Protein AF-A0A7S1VB10-F1 (afdb_monomer_lite)

Radius of gyration: 28.22 Å; chains: 1; bounding box: 67×49×95 Å

Structure (mmCIF, N/CA/C/O backbone):
data_AF-A0A7S1VB10-F1
#
_entry.id   AF-A0A7S1VB10-F1
#
loop_
_atom_site.group_PDB
_atom_site.id
_atom_site.type_symbol
_atom_site.label_atom_id
_atom_site.label_alt_id
_atom_site.label_comp_id
_atom_site.label_asym_id
_atom_site.label_entity_id
_atom_site.label_seq_id
_atom_site.pdbx_PDB_ins_code
_atom_site.Cartn_x
_atom_site.Cartn_y
_atom_site.Cartn_z
_atom_site.occupancy
_atom_site.B_iso_or_equiv
_atom_site.auth_seq_id
_atom_site.auth_comp_id
_atom_site.auth_asym_id
_atom_site.auth_atom_id
_atom_site.pdbx_PDB_model_num
ATOM 1 N N . PRO A 1 1 ? -10.222 30.153 26.149 1.00 30.52 1 PRO A N 1
ATOM 2 C CA . PRO A 1 1 ? -9.419 31.171 25.434 1.00 30.52 1 PRO A CA 1
ATOM 3 C C . PRO A 1 1 ? -8.009 30.635 25.158 1.00 30.52 1 PRO A C 1
ATOM 5 O O . PRO A 1 1 ? -7.356 30.132 26.064 1.00 30.52 1 PRO A O 1
ATOM 8 N N . LEU A 1 2 ? -7.630 30.662 23.882 1.00 35.22 2 LEU A N 1
ATOM 9 C CA . LEU A 1 2 ? -6.355 30.233 23.302 1.00 35.22 2 LEU A CA 1
ATOM 10 C C . LEU A 1 2 ? -5.135 30.555 24.180 1.00 35.22 2 LEU A C 1
ATOM 12 O O . LEU A 1 2 ? -4.975 31.709 24.558 1.00 35.22 2 LEU A O 1
ATOM 16 N N . PHE A 1 3 ? -4.246 29.581 24.399 1.00 27.25 3 PHE A N 1
ATOM 17 C CA . PHE A 1 3 ? -2.811 29.860 24.528 1.00 27.25 3 PHE A CA 1
ATOM 18 C C . PHE A 1 3 ? -1.963 28.722 23.922 1.00 27.25 3 PHE A C 1
ATOM 20 O O . PHE A 1 3 ? -1.855 27.649 24.516 1.00 27.25 3 PHE A O 1
ATOM 27 N N . PRO A 1 4 ? -1.399 28.949 22.720 1.00 40.50 4 PRO A N 1
ATOM 28 C CA . PRO A 1 4 ? -0.188 28.308 22.214 1.00 40.50 4 PRO A CA 1
ATOM 29 C C . PRO A 1 4 ? 1.053 29.041 22.776 1.00 40.50 4 PRO A C 1
ATOM 31 O O . PRO A 1 4 ? 0.900 30.082 23.401 1.00 40.50 4 PRO A O 1
ATOM 34 N N . PHE A 1 5 ? 2.263 28.542 22.496 1.00 29.81 5 PHE A N 1
ATOM 35 C CA . PHE A 1 5 ? 3.590 28.998 22.971 1.00 29.81 5 PHE A CA 1
ATOM 36 C C . PHE A 1 5 ? 4.101 28.351 24.261 1.00 29.81 5 PHE A C 1
ATOM 38 O O . PHE A 1 5 ? 4.046 28.944 25.326 1.00 29.81 5 PHE A O 1
ATOM 45 N N . PHE A 1 6 ? 4.734 27.187 24.125 1.00 31.66 6 PHE A N 1
ATOM 46 C CA . PHE A 1 6 ? 6.047 26.931 24.727 1.00 31.66 6 PHE A CA 1
ATOM 47 C C . PHE A 1 6 ? 6.687 25.768 23.968 1.00 31.66 6 PHE A C 1
ATOM 49 O O . PHE A 1 6 ? 6.366 24.623 24.246 1.00 31.66 6 PHE A O 1
ATOM 56 N N . LEU A 1 7 ? 7.516 26.083 22.966 1.00 34.72 7 LEU A N 1
ATOM 57 C CA . LEU A 1 7 ? 8.646 25.277 22.463 1.00 34.72 7 LEU A CA 1
ATOM 58 C C . LEU A 1 7 ? 9.289 26.007 21.267 1.00 34.72 7 LEU A C 1
ATOM 60 O O . LEU A 1 7 ? 9.282 25.557 20.130 1.00 34.72 7 LEU A O 1
ATOM 64 N N . LEU A 1 8 ? 9.835 27.190 21.542 1.00 33.78 8 LEU A N 1
ATOM 65 C CA . LEU A 1 8 ? 10.832 27.845 20.697 1.00 33.78 8 LEU A CA 1
ATOM 66 C C . LEU A 1 8 ? 11.917 28.370 21.638 1.00 33.78 8 LEU A C 1
ATOM 68 O O . LEU A 1 8 ? 11.844 29.493 22.125 1.00 33.78 8 LEU A O 1
ATOM 72 N N . LEU A 1 9 ? 12.908 27.529 21.932 1.00 31.58 9 LEU A N 1
ATOM 73 C CA . LEU A 1 9 ? 14.207 27.995 22.410 1.00 31.58 9 LEU A CA 1
ATOM 74 C C . LEU A 1 9 ? 15.255 27.592 21.366 1.00 31.58 9 LEU A C 1
ATOM 76 O O . LEU A 1 9 ? 15.519 26.401 21.208 1.00 31.58 9 LEU A O 1
ATOM 80 N N . PRO A 1 10 ? 15.843 28.555 20.638 1.00 32.59 10 PRO A N 1
ATOM 81 C CA . PRO A 1 10 ? 16.863 28.294 19.639 1.00 32.59 10 PRO A CA 1
ATOM 82 C C . PRO A 1 10 ? 18.257 28.403 20.275 1.00 32.59 10 PRO A C 1
ATOM 84 O O . PRO A 1 10 ? 19.016 29.281 19.903 1.00 32.59 10 PRO A O 1
ATOM 87 N N . HIS A 1 11 ? 18.607 27.560 21.252 1.00 32.84 11 HIS A N 1
ATOM 88 C CA . HIS A 1 11 ? 19.993 27.421 21.735 1.00 32.84 11 HIS A CA 1
ATOM 89 C C . HIS A 1 11 ? 20.227 26.026 22.341 1.00 32.84 11 HIS A C 1
ATOM 91 O O . HIS A 1 11 ? 19.294 25.444 22.897 1.00 32.84 11 HIS A O 1
ATOM 97 N N . PRO A 1 12 ? 21.450 25.464 22.240 1.00 36.91 12 PRO A N 1
ATOM 98 C CA . PRO A 1 12 ? 21.754 24.140 22.769 1.00 36.91 12 PRO A CA 1
ATOM 99 C C . PRO A 1 12 ? 21.511 24.100 24.284 1.00 36.91 12 PRO A C 1
ATOM 101 O O . PRO A 1 12 ? 21.973 24.957 25.035 1.00 36.91 12 PRO A O 1
ATOM 104 N N . VAL A 1 13 ? 20.796 23.067 24.732 1.00 47.62 13 VAL A N 1
ATOM 105 C CA . VAL A 1 13 ? 20.363 22.795 26.121 1.00 47.62 13 VAL A CA 1
ATOM 106 C C . VAL A 1 13 ? 21.547 22.580 27.097 1.00 47.62 13 VAL A C 1
ATOM 108 O O . VAL A 1 13 ? 21.356 22.320 28.281 1.00 47.62 13 VAL A O 1
ATOM 111 N N . SER A 1 14 ? 22.792 22.744 26.642 1.00 45.00 14 SER A N 1
ATOM 112 C CA . SER A 1 14 ? 24.027 22.479 27.387 1.00 45.00 14 SER A CA 1
ATOM 113 C C . SER A 1 14 ? 24.370 23.494 28.489 1.00 45.00 14 SER A C 1
ATOM 115 O O . SER A 1 14 ? 25.316 23.253 29.232 1.00 45.00 14 SER A O 1
ATOM 117 N N . HIS A 1 15 ? 23.625 24.600 28.634 1.00 45.44 15 HIS A N 1
ATOM 118 C CA . HIS A 1 15 ? 23.913 25.654 29.627 1.00 45.44 15 HIS A CA 1
ATOM 119 C C . HIS A 1 15 ? 22.786 25.942 30.636 1.00 45.44 15 HIS A C 1
ATOM 121 O O . HIS A 1 15 ? 22.884 26.901 31.401 1.00 45.44 15 HIS A O 1
ATOM 127 N N . LEU A 1 16 ? 21.723 25.132 30.690 1.00 45.06 16 LEU A N 1
ATOM 128 C CA . LEU A 1 16 ? 20.690 25.313 31.717 1.00 45.06 16 LEU A CA 1
ATOM 129 C C . LEU A 1 16 ? 21.181 24.786 33.081 1.00 45.06 16 LEU A C 1
ATOM 131 O O . LEU A 1 16 ? 21.637 23.643 33.159 1.00 45.06 16 LEU A O 1
ATOM 135 N N . PRO A 1 17 ? 21.069 25.563 34.178 1.00 54.81 17 PRO A N 1
ATOM 136 C CA . PRO A 1 17 ? 21.406 25.074 35.512 1.00 54.81 17 PRO A CA 1
ATOM 137 C C . PRO A 1 17 ? 20.553 23.843 35.861 1.00 54.81 17 PRO A C 1
ATOM 139 O O . PRO A 1 17 ? 19.370 23.785 35.524 1.00 54.81 17 PRO A O 1
ATOM 142 N N . SER A 1 18 ? 21.141 22.864 36.561 1.00 57.91 18 SER A N 1
ATOM 143 C CA . SER A 1 18 ? 20.528 21.556 36.888 1.00 57.91 18 SER A CA 1
ATOM 144 C C . SER A 1 18 ? 19.091 21.659 37.436 1.00 57.91 18 SER A C 1
ATOM 146 O O . SER A 1 18 ? 18.222 20.852 37.101 1.00 57.91 18 SER A O 1
ATOM 148 N N . PHE A 1 19 ? 18.796 22.715 38.200 1.00 48.56 19 PHE A N 1
ATOM 149 C CA . PHE A 1 19 ? 17.460 22.996 38.725 1.00 48.56 19 PHE A CA 1
ATOM 150 C C . PHE A 1 19 ? 16.418 23.331 37.637 1.00 48.56 19 PHE A C 1
ATOM 152 O O . PHE A 1 19 ? 15.289 22.848 37.701 1.00 48.56 19 PHE A O 1
ATOM 159 N N . ALA A 1 20 ? 16.789 24.093 36.603 1.00 42.84 20 ALA A N 1
ATOM 160 C CA . ALA A 1 20 ? 15.902 24.433 35.488 1.00 42.84 20 ALA A CA 1
ATOM 161 C C . ALA A 1 20 ? 15.610 23.208 34.606 1.00 42.84 20 ALA A C 1
ATOM 163 O O . A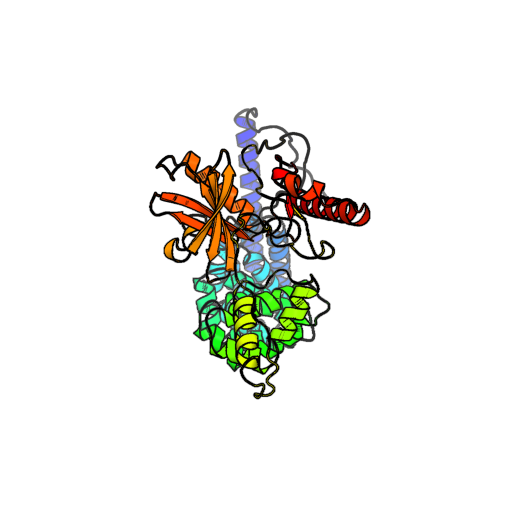LA A 1 20 ? 14.462 22.975 34.238 1.00 42.84 20 ALA A O 1
ATOM 164 N N . LEU A 1 21 ? 16.619 22.364 34.356 1.00 45.44 21 LEU A N 1
ATOM 165 C CA . LEU A 1 21 ? 16.446 21.073 33.676 1.00 45.44 21 LEU A CA 1
ATOM 166 C C . LEU A 1 21 ? 15.522 20.131 34.458 1.00 45.44 21 LEU A C 1
ATOM 168 O O . LEU A 1 21 ? 14.669 19.471 33.867 1.00 45.44 21 LEU A O 1
ATOM 172 N N . LYS A 1 22 ? 15.658 20.088 35.789 1.00 48.41 22 LYS A N 1
ATOM 173 C CA . LYS A 1 22 ? 14.788 19.293 36.666 1.00 48.41 22 LYS A CA 1
ATOM 174 C C . LYS A 1 22 ? 13.344 19.807 36.659 1.00 48.41 22 LYS A C 1
ATOM 176 O O . LYS A 1 22 ? 12.426 18.998 36.578 1.00 48.41 22 LYS A O 1
ATOM 181 N N . SER A 1 23 ? 13.150 21.126 36.672 1.00 43.19 23 SER A N 1
ATOM 182 C CA . SER A 1 23 ? 11.830 21.767 36.586 1.00 43.19 23 SER A CA 1
ATOM 183 C C . SER A 1 23 ? 11.146 21.519 35.233 1.00 43.19 23 SER A C 1
ATOM 185 O O . SER A 1 23 ? 9.987 21.114 35.192 1.00 43.19 23 SER A O 1
ATOM 187 N N . ILE A 1 24 ? 11.880 21.642 34.119 1.00 48.25 24 ILE A N 1
ATOM 188 C CA . ILE A 1 24 ? 11.366 21.341 32.771 1.00 48.25 24 ILE A CA 1
ATOM 189 C C . ILE A 1 24 ? 10.977 19.861 32.650 1.00 48.25 24 ILE A C 1
ATOM 191 O O . ILE A 1 24 ? 9.886 19.556 32.173 1.00 48.25 24 ILE A O 1
ATOM 195 N N . LYS A 1 25 ? 11.816 18.940 33.145 1.00 51.44 25 LYS A N 1
ATOM 196 C CA . LYS A 1 25 ? 11.503 17.501 33.163 1.00 51.44 25 LYS A CA 1
ATOM 197 C C . LYS A 1 25 ? 10.297 17.170 34.048 1.00 51.44 25 LYS A C 1
ATOM 199 O O . LYS A 1 25 ? 9.471 16.359 33.645 1.00 51.44 25 LYS A O 1
ATOM 204 N N . MET A 1 26 ? 10.160 17.803 35.218 1.00 55.81 26 MET A N 1
ATOM 205 C CA . MET A 1 26 ? 8.976 17.636 36.074 1.00 55.81 26 MET A CA 1
ATOM 206 C C . MET A 1 26 ? 7.700 18.146 35.397 1.00 55.81 26 MET A C 1
ATOM 208 O O . MET A 1 26 ? 6.675 17.472 35.460 1.00 55.81 26 MET A O 1
ATOM 212 N N . ASN A 1 27 ? 7.759 19.294 34.721 1.00 64.56 27 ASN A N 1
ATOM 213 C CA . ASN A 1 27 ? 6.607 19.852 34.013 1.00 64.56 27 ASN A CA 1
ATOM 214 C C . ASN A 1 27 ? 6.204 18.996 32.805 1.00 64.56 27 ASN A C 1
ATOM 216 O O . ASN A 1 27 ? 5.013 18.781 32.590 1.00 64.56 27 ASN A O 1
ATOM 220 N N . ALA A 1 28 ? 7.178 18.459 32.065 1.00 62.53 28 ALA A N 1
ATOM 221 C CA . ALA A 1 28 ? 6.928 17.507 30.986 1.00 62.53 28 ALA A CA 1
ATOM 222 C C . ALA A 1 28 ? 6.269 16.222 31.517 1.00 62.53 28 ALA A C 1
ATOM 224 O O . ALA A 1 28 ? 5.217 15.829 31.024 1.00 62.53 28 ALA A O 1
ATOM 225 N N . ALA A 1 29 ? 6.803 15.633 32.594 1.00 71.19 29 ALA A N 1
ATOM 226 C CA . ALA A 1 29 ? 6.225 14.440 33.216 1.00 71.19 29 ALA A CA 1
ATOM 227 C C . ALA A 1 29 ? 4.794 14.677 33.739 1.00 71.19 29 ALA A C 1
ATOM 229 O O . ALA A 1 29 ? 3.913 13.838 33.554 1.00 71.19 29 ALA A O 1
ATOM 230 N N . ALA A 1 30 ? 4.530 15.838 34.347 1.00 74.69 30 ALA A N 1
ATOM 231 C CA . ALA A 1 30 ? 3.192 16.209 34.803 1.00 74.69 30 ALA A CA 1
ATOM 232 C C . ALA A 1 30 ? 2.202 16.393 33.638 1.00 74.69 30 ALA A C 1
ATOM 234 O O . ALA A 1 30 ? 1.028 16.031 33.763 1.00 74.69 30 ALA A O 1
ATOM 235 N N . ALA A 1 31 ? 2.664 16.932 32.505 1.00 73.06 31 ALA A N 1
ATOM 236 C CA . ALA A 1 31 ? 1.866 17.053 31.290 1.00 73.06 31 ALA A CA 1
ATOM 237 C C . ALA A 1 31 ? 1.541 15.675 30.690 1.00 73.06 31 ALA A C 1
ATOM 239 O O . ALA A 1 31 ? 0.377 15.414 30.379 1.00 73.06 31 ALA A O 1
ATOM 240 N N . THR A 1 32 ? 2.520 14.769 30.624 1.00 79.00 32 THR A N 1
ATOM 241 C CA . THR A 1 32 ? 2.316 13.379 30.187 1.00 79.00 32 THR A CA 1
ATOM 242 C C . THR A 1 32 ? 1.316 12.650 31.084 1.00 79.00 32 THR A C 1
ATOM 244 O O . THR A 1 32 ? 0.392 12.017 30.583 1.00 79.00 32 THR A O 1
ATOM 247 N N . GLU A 1 33 ? 1.410 12.792 32.408 1.00 84.25 33 GLU A N 1
ATOM 248 C CA . GLU A 1 33 ? 0.475 12.144 33.339 1.00 84.25 33 GLU A CA 1
ATOM 249 C C . GLU A 1 33 ? -0.950 12.710 33.237 1.00 84.25 33 GLU A C 1
ATOM 251 O O . GLU A 1 33 ? -1.949 12.007 33.417 1.00 84.25 33 GLU A O 1
ATOM 256 N N . ARG A 1 34 ? -1.081 14.007 32.938 1.00 81.88 34 ARG A N 1
ATOM 257 C CA . ARG A 1 34 ? -2.384 14.609 32.633 1.00 81.88 34 ARG A CA 1
ATOM 258 C C . ARG A 1 34 ? -2.963 14.030 31.343 1.00 81.88 34 ARG A C 1
ATOM 260 O O . ARG A 1 34 ? -4.144 13.692 31.328 1.00 81.88 34 ARG A O 1
ATOM 267 N N . MET A 1 35 ? -2.135 13.877 30.312 1.00 81.31 35 MET A N 1
ATOM 268 C CA . MET A 1 35 ? -2.540 13.267 29.049 1.00 81.31 35 MET A CA 1
ATOM 269 C C . MET A 1 35 ? -2.964 11.807 29.243 1.00 81.31 35 MET A C 1
ATOM 271 O O . MET A 1 35 ? -4.045 11.440 28.798 1.00 81.31 35 MET A O 1
ATOM 275 N N . ARG A 1 36 ? -2.204 10.992 29.988 1.00 87.12 36 ARG A N 1
ATOM 276 C CA . ARG A 1 36 ? -2.586 9.603 30.314 1.00 87.12 36 ARG A CA 1
ATOM 277 C C . ARG A 1 36 ? -3.956 9.521 30.987 1.00 87.12 36 ARG A C 1
ATOM 279 O O . ARG A 1 36 ? -4.785 8.699 30.609 1.00 87.12 36 ARG A O 1
ATOM 286 N N . ARG A 1 37 ? -4.243 10.399 31.956 1.00 88.06 37 ARG A N 1
ATOM 287 C CA . ARG A 1 37 ? -5.568 10.459 32.606 1.00 88.06 37 ARG A CA 1
ATOM 288 C C . ARG A 1 37 ? -6.691 10.793 31.627 1.00 88.06 37 ARG A C 1
ATOM 290 O O . ARG A 1 37 ? -7.776 10.222 31.727 1.00 88.06 37 ARG A O 1
ATOM 297 N N . GLU A 1 38 ? -6.437 11.698 30.690 1.00 87.19 38 GLU A N 1
ATOM 298 C CA . GLU A 1 38 ? -7.392 12.030 29.636 1.00 87.19 38 GLU A CA 1
ATOM 299 C C . GLU A 1 38 ? -7.609 10.845 28.689 1.00 87.19 38 GLU A C 1
ATOM 301 O O . GLU A 1 38 ? -8.754 10.456 28.467 1.00 87.19 38 GLU A O 1
ATOM 306 N N . LEU A 1 39 ? -6.537 10.191 28.232 1.00 88.56 39 LEU A N 1
ATOM 307 C CA . LEU A 1 39 ? -6.611 8.989 27.399 1.00 88.56 39 LEU A CA 1
ATOM 308 C C . LEU A 1 39 ? -7.415 7.875 28.082 1.00 88.56 39 LEU A C 1
ATOM 310 O O . LEU A 1 39 ? -8.328 7.334 27.464 1.00 88.56 39 LEU A O 1
ATOM 314 N N . LYS A 1 40 ? -7.188 7.605 29.375 1.00 92.50 40 LYS A N 1
ATOM 315 C CA . LYS A 1 40 ? -7.991 6.644 30.156 1.00 92.50 40 LYS A CA 1
ATOM 316 C C . LYS A 1 40 ? -9.482 6.985 30.144 1.00 92.50 40 LYS A C 1
ATOM 318 O O . LYS A 1 40 ? -10.317 6.101 29.958 1.00 92.50 40 LYS A O 1
ATOM 323 N N . SER A 1 41 ? -9.827 8.263 30.306 1.00 93.19 41 SER A N 1
ATOM 324 C CA . SER A 1 41 ? -11.219 8.727 30.222 1.00 93.19 41 SER A CA 1
ATOM 325 C C . SER A 1 41 ? -11.814 8.490 28.828 1.00 93.19 41 SER A C 1
ATOM 327 O O . SER A 1 41 ? -12.940 8.003 28.706 1.00 93.19 41 SER A O 1
ATOM 329 N N . LEU A 1 42 ? -11.053 8.756 27.764 1.00 92.25 42 LEU A N 1
ATOM 330 C CA . LEU A 1 42 ? -11.488 8.505 26.387 1.00 92.25 42 LEU A CA 1
ATOM 331 C C . LEU A 1 42 ? -11.649 7.005 26.097 1.00 92.25 42 LEU A C 1
ATOM 333 O O . LEU A 1 42 ? -12.619 6.619 25.446 1.00 92.25 42 LEU A O 1
ATOM 337 N N . VAL A 1 43 ? -10.772 6.153 26.638 1.00 94.56 43 VAL A N 1
ATOM 338 C CA . VAL A 1 43 ? -10.887 4.687 26.543 1.00 94.56 43 VAL A CA 1
ATOM 339 C C . VAL A 1 43 ? -12.178 4.193 27.210 1.00 94.56 43 VAL A C 1
ATOM 341 O O . VAL A 1 43 ? -12.881 3.344 26.662 1.00 94.56 43 VAL A O 1
ATOM 344 N N . VAL A 1 44 ? -12.559 4.764 28.357 1.00 95.75 44 VAL A N 1
ATOM 345 C CA . VAL A 1 44 ? -13.854 4.465 28.996 1.00 95.75 44 VAL A CA 1
ATOM 346 C C . VAL A 1 44 ? -15.027 4.898 28.110 1.00 95.75 44 VAL A C 1
ATOM 348 O O . VAL A 1 44 ? -16.012 4.166 27.990 1.00 95.75 44 VAL A O 1
ATOM 351 N N . GLN A 1 45 ? -14.930 6.052 27.443 1.00 93.00 45 GLN A N 1
ATOM 352 C CA . GLN A 1 45 ? -15.983 6.533 26.544 1.00 93.00 45 GLN A CA 1
ATOM 353 C C . GLN A 1 45 ? -16.188 5.615 25.332 1.00 93.00 45 GLN A C 1
ATOM 355 O O . GLN A 1 45 ? -17.337 5.294 25.014 1.00 93.00 45 GLN A O 1
ATOM 360 N N . ILE A 1 46 ? -15.110 5.149 24.689 1.00 96.31 46 ILE A N 1
ATOM 361 C CA . ILE A 1 46 ? -15.210 4.241 23.532 1.00 96.31 46 ILE A CA 1
ATOM 362 C C . ILE A 1 46 ? -15.706 2.841 23.922 1.00 96.31 46 ILE A C 1
ATOM 364 O O . ILE A 1 46 ? -16.427 2.222 23.149 1.00 96.31 46 ILE A O 1
ATOM 368 N N . LYS A 1 47 ? -15.415 2.371 25.144 1.00 95.94 47 LYS A N 1
ATOM 369 C CA . LYS A 1 47 ? -15.961 1.109 25.682 1.00 95.94 47 LYS A CA 1
ATOM 370 C C . LYS A 1 47 ? -17.444 1.200 26.065 1.00 95.94 47 LYS A C 1
ATOM 372 O O . LYS A 1 47 ? -18.089 0.179 26.300 1.00 95.94 47 LYS A O 1
ATOM 377 N N . SER A 1 48 ? -18.000 2.406 26.173 1.00 94.88 48 SER A N 1
ATOM 378 C CA . SER A 1 48 ? -19.407 2.580 26.537 1.00 94.88 48 SER A CA 1
ATOM 379 C C . SER A 1 48 ? -20.344 2.151 25.401 1.00 94.88 48 SER A C 1
ATOM 381 O O . SER A 1 48 ? -19.965 2.168 24.236 1.00 94.88 48 SER A O 1
ATOM 383 N N . LYS A 1 49 ? -21.605 1.827 25.718 1.00 93.25 49 LYS A N 1
ATOM 384 C CA . LYS A 1 49 ? -22.654 1.562 24.709 1.00 93.25 49 LYS A CA 1
ATOM 385 C C . LYS A 1 49 ? -23.258 2.838 24.103 1.00 93.25 49 LYS A C 1
ATOM 387 O O . LYS A 1 49 ? -24.102 2.761 23.216 1.00 93.25 49 LYS A O 1
ATOM 392 N N . ASN A 1 50 ? -22.887 4.014 24.612 1.00 96.19 50 ASN A N 1
ATOM 393 C CA . ASN A 1 50 ? -23.462 5.277 24.171 1.00 96.19 50 ASN A CA 1
ATOM 394 C C . ASN A 1 50 ? -22.732 5.773 22.916 1.00 96.19 50 ASN A C 1
ATOM 396 O O . ASN A 1 50 ? -21.559 6.134 22.973 1.00 96.19 50 ASN A O 1
ATOM 400 N N . VAL A 1 51 ? -23.456 5.856 21.799 1.00 94.56 51 VAL A N 1
ATOM 401 C CA . VAL A 1 51 ? -22.923 6.305 20.502 1.00 94.56 51 VAL A CA 1
ATOM 402 C C . VAL A 1 51 ? -22.267 7.688 20.584 1.00 94.56 51 VAL A C 1
ATOM 404 O O . VAL A 1 51 ? -21.229 7.907 19.966 1.00 94.56 51 VAL A O 1
ATOM 407 N N . ALA A 1 52 ? -22.825 8.631 21.348 1.00 89.56 52 ALA A N 1
ATOM 408 C CA . ALA A 1 52 ? -22.249 9.969 21.484 1.00 89.56 52 ALA A CA 1
ATOM 409 C C . ALA A 1 52 ? -20.911 9.939 22.237 1.00 89.56 52 ALA A C 1
ATOM 411 O O . ALA A 1 52 ? -19.964 10.605 21.821 1.00 89.56 52 ALA A O 1
ATOM 412 N N . HIS A 1 53 ? -20.803 9.128 23.293 1.00 92.19 53 HIS A N 1
ATOM 413 C CA . HIS A 1 53 ? -19.535 8.915 23.997 1.00 92.19 53 HIS A CA 1
ATOM 414 C C . HIS A 1 53 ? -18.505 8.230 23.099 1.00 92.19 53 HIS A C 1
ATOM 416 O O . HIS A 1 53 ? -17.373 8.696 23.019 1.00 92.19 53 HIS A O 1
ATOM 422 N N . GLN A 1 54 ? -18.897 7.181 22.371 1.00 95.62 54 GLN A N 1
ATOM 423 C CA . GLN A 1 54 ? -18.013 6.495 21.427 1.00 95.62 54 GLN A CA 1
ATOM 424 C C . GLN A 1 54 ? -17.478 7.456 20.363 1.00 95.62 54 GLN A C 1
ATOM 426 O O . GLN A 1 54 ? -16.272 7.520 20.132 1.00 95.62 54 GLN A O 1
ATOM 431 N N . LEU A 1 55 ? -18.360 8.251 19.748 1.00 83.06 55 LEU A N 1
ATOM 432 C CA . LEU A 1 55 ? -17.969 9.238 18.744 1.00 83.06 55 LEU A CA 1
ATOM 433 C C . LEU A 1 55 ? -17.053 10.313 19.326 1.00 83.06 55 LEU A C 1
ATOM 435 O O . LEU A 1 55 ? -16.061 10.658 18.684 1.00 83.06 55 LEU A O 1
ATOM 439 N N . ASN A 1 56 ? -17.345 10.828 20.522 1.00 82.94 56 ASN A N 1
ATOM 440 C CA . ASN A 1 56 ? -16.487 11.818 21.162 1.00 82.94 56 ASN A CA 1
ATOM 441 C C . ASN A 1 56 ? -15.104 11.230 21.472 1.00 82.94 56 ASN A C 1
ATOM 443 O O . ASN A 1 56 ? -14.095 11.793 21.054 1.00 82.94 56 ASN A O 1
ATOM 447 N N . GLY A 1 57 ? -15.071 10.059 22.113 1.00 84.50 57 GLY A N 1
ATOM 448 C CA . GLY A 1 57 ? -13.854 9.327 22.451 1.00 84.50 57 GLY A CA 1
ATOM 449 C C . GLY A 1 57 ? -12.961 9.094 21.234 1.00 84.50 57 GLY A C 1
ATOM 450 O O . GLY A 1 57 ? -11.822 9.555 21.206 1.00 84.50 57 GLY A O 1
ATOM 451 N N . LEU A 1 58 ? -13.501 8.467 20.185 1.00 88.00 58 LEU A N 1
ATOM 452 C CA . LEU A 1 58 ? -12.777 8.191 18.939 1.00 88.00 58 LEU A CA 1
ATOM 453 C C . LEU A 1 58 ? -12.290 9.470 18.242 1.00 88.00 58 LEU A C 1
ATOM 455 O O . LEU A 1 58 ? -11.181 9.500 17.708 1.00 88.00 58 LEU A O 1
ATOM 459 N N . THR A 1 59 ? -13.097 10.535 18.247 1.00 81.25 59 THR A N 1
ATOM 460 C CA . THR A 1 59 ? -12.727 11.809 17.608 1.00 81.25 59 THR A CA 1
ATOM 461 C C . THR A 1 59 ? -11.571 12.484 18.337 1.00 81.25 59 THR A C 1
ATOM 463 O O . THR A 1 59 ? -10.610 12.906 17.696 1.00 81.25 59 THR A O 1
ATOM 466 N N . GLN A 1 60 ? -11.628 12.544 19.668 1.00 79.88 60 GLN A N 1
ATOM 467 C CA . GLN A 1 60 ? -10.559 13.127 20.476 1.00 79.88 60 GLN A CA 1
ATOM 468 C C . GLN A 1 60 ? -9.273 12.305 20.358 1.00 79.88 60 GLN A C 1
ATOM 470 O O . GLN A 1 60 ? -8.219 12.861 20.066 1.00 79.88 60 GLN A O 1
ATOM 475 N N . LEU A 1 61 ? -9.361 10.975 20.461 1.00 86.38 61 LEU A N 1
ATOM 476 C CA . LEU A 1 61 ? -8.220 10.077 20.252 1.00 86.38 61 LEU A CA 1
ATOM 477 C C . LEU A 1 61 ? -7.589 10.268 18.868 1.00 86.38 61 LEU A C 1
ATOM 479 O O . LEU A 1 61 ? -6.365 10.291 18.735 1.00 86.38 61 LEU A O 1
ATOM 483 N N . LYS A 1 62 ? -8.407 10.477 17.827 1.00 81.44 62 LYS A N 1
ATOM 484 C CA . LYS A 1 62 ? -7.903 10.778 16.484 1.00 81.44 62 LYS A CA 1
ATOM 485 C C . LYS A 1 62 ? -7.125 12.094 16.452 1.00 81.44 62 LYS A C 1
ATOM 487 O O . LYS A 1 62 ? -6.056 12.122 15.844 1.00 81.44 62 LYS A O 1
ATOM 492 N N . ILE A 1 63 ? -7.619 13.144 17.107 1.00 74.69 63 ILE A N 1
ATOM 493 C CA . ILE A 1 63 ? -6.918 14.431 17.219 1.00 74.69 63 ILE A CA 1
ATOM 494 C C . ILE A 1 63 ? -5.581 14.241 17.945 1.00 74.69 63 ILE A C 1
ATOM 496 O O . ILE A 1 63 ? -4.544 14.628 17.404 1.00 74.69 63 ILE A O 1
ATOM 500 N N . PHE A 1 64 ? -5.570 13.555 19.092 1.00 76.94 64 PHE A N 1
ATOM 501 C CA . PHE A 1 64 ? -4.338 13.258 19.833 1.00 76.94 64 PHE A CA 1
ATOM 502 C C . PHE A 1 64 ? -3.317 12.495 18.984 1.00 76.94 64 PHE A C 1
ATOM 504 O O . PHE A 1 64 ? -2.150 12.884 18.932 1.00 76.94 64 PHE A O 1
ATOM 511 N N . SER A 1 65 ? -3.766 11.481 18.235 1.00 75.62 65 SER A N 1
ATOM 512 C CA . SER A 1 65 ? -2.901 10.688 17.350 1.00 75.62 65 SER A CA 1
ATOM 513 C C . SER A 1 65 ? -2.288 11.489 16.194 1.00 75.62 65 SER A C 1
ATOM 515 O O . SER A 1 65 ? -1.344 11.022 15.562 1.00 75.62 65 SER A O 1
ATOM 517 N N . SER A 1 66 ? -2.849 12.656 15.862 1.00 68.44 66 SER A N 1
ATOM 518 C CA . SER A 1 66 ? -2.373 13.505 14.763 1.00 68.44 66 SER A CA 1
ATOM 519 C C . SER A 1 66 ? -1.375 14.577 15.196 1.00 68.44 66 SER A C 1
ATOM 521 O O . SER A 1 66 ? -0.738 15.174 14.335 1.00 68.44 66 SER A O 1
ATOM 523 N N . ALA A 1 67 ? -1.243 14.819 16.503 1.00 62.47 67 ALA A N 1
ATOM 524 C CA . ALA A 1 67 ? -0.414 15.897 17.029 1.00 62.47 67 ALA A CA 1
ATOM 525 C C . ALA A 1 67 ? 1.075 15.527 17.135 1.00 62.47 67 ALA A C 1
ATOM 527 O O . ALA A 1 67 ? 1.913 16.378 16.862 1.00 62.47 67 ALA A O 1
ATOM 528 N N . ASP A 1 68 ? 1.398 14.283 17.510 1.00 66.75 68 ASP A N 1
ATOM 529 C CA . ASP A 1 68 ? 2.779 13.823 17.711 1.00 66.75 68 ASP A CA 1
ATOM 530 C C . ASP A 1 68 ? 2.885 12.295 17.519 1.00 66.75 68 ASP A C 1
ATOM 532 O O . ASP A 1 68 ? 1.917 11.565 17.760 1.00 66.75 68 ASP A O 1
ATOM 536 N N . ALA A 1 69 ? 4.051 11.806 17.092 1.00 66.31 69 ALA A N 1
ATOM 537 C CA . ALA A 1 69 ? 4.387 10.387 17.078 1.00 66.31 69 ALA A CA 1
ATOM 538 C C . ALA A 1 69 ? 4.409 9.796 18.499 1.00 66.31 69 ALA A C 1
ATOM 540 O O . ALA A 1 69 ? 3.856 8.714 18.695 1.00 66.31 69 ALA A O 1
ATOM 541 N N . GLU A 1 70 ? 4.925 10.526 19.497 1.00 69.81 70 GLU A N 1
ATOM 542 C CA . GLU A 1 70 ? 4.941 10.074 20.902 1.00 69.81 70 GLU A CA 1
ATOM 543 C C . GLU A 1 70 ? 3.521 9.855 21.458 1.00 69.81 70 GLU A C 1
ATOM 545 O O . GLU A 1 70 ? 3.269 8.925 22.227 1.00 69.81 70 GLU A O 1
ATOM 550 N N . ASN A 1 71 ? 2.542 10.644 21.001 1.00 74.31 71 ASN A N 1
ATOM 551 C CA . ASN A 1 71 ? 1.146 10.469 21.408 1.00 74.31 71 ASN A CA 1
ATOM 552 C C . ASN A 1 71 ? 0.554 9.149 20.904 1.00 74.31 71 ASN A C 1
ATOM 554 O O . ASN A 1 71 ? -0.341 8.601 21.545 1.00 74.31 71 ASN A O 1
ATOM 558 N N . LYS A 1 72 ? 1.019 8.626 19.763 1.00 74.75 72 LYS A N 1
ATOM 559 C CA . LYS A 1 72 ? 0.539 7.338 19.238 1.00 74.75 72 LYS A CA 1
ATOM 560 C C . LYS A 1 72 ? 0.985 6.182 20.128 1.00 74.75 72 LYS A C 1
ATOM 562 O O . LYS A 1 72 ? 0.198 5.257 20.314 1.00 74.75 72 LYS A O 1
ATOM 567 N N . GLU A 1 73 ? 2.180 6.274 20.712 1.00 79.44 73 GLU A N 1
ATOM 568 C CA . GLU A 1 73 ? 2.660 5.307 21.704 1.00 79.44 73 GLU A CA 1
ATOM 569 C C . GLU A 1 73 ? 1.847 5.379 22.990 1.00 79.44 73 GLU A C 1
ATOM 571 O O . GLU A 1 73 ? 1.330 4.364 23.446 1.00 79.44 73 GLU A O 1
ATOM 576 N N . LEU A 1 74 ? 1.613 6.580 23.524 1.00 78.94 74 LEU A N 1
ATOM 577 C CA . LEU A 1 74 ? 0.775 6.745 24.716 1.00 78.94 74 LEU A CA 1
ATOM 578 C C . LEU A 1 74 ? -0.655 6.222 24.495 1.00 78.94 74 LEU A C 1
ATOM 580 O O . LEU A 1 74 ? -1.211 5.549 25.358 1.00 78.94 74 LEU A O 1
ATOM 584 N N . ILE A 1 75 ? -1.254 6.475 23.327 1.00 80.12 75 ILE A N 1
ATOM 585 C CA . ILE A 1 75 ? -2.584 5.947 22.977 1.00 80.12 75 ILE A CA 1
ATOM 586 C C . ILE A 1 75 ? -2.584 4.410 22.955 1.00 80.12 75 ILE A C 1
ATOM 588 O O . ILE A 1 75 ? -3.550 3.793 23.421 1.00 80.12 75 ILE A O 1
ATOM 592 N N . ARG A 1 76 ? -1.521 3.790 22.424 1.00 84.50 76 ARG A N 1
ATOM 593 C CA . ARG A 1 76 ? -1.340 2.332 22.416 1.00 84.50 76 ARG A CA 1
ATOM 594 C C . ARG A 1 76 ? -1.208 1.785 23.835 1.00 84.50 76 ARG A C 1
ATOM 596 O O . ARG A 1 76 ? -1.938 0.860 24.184 1.00 84.50 76 ARG A O 1
ATOM 603 N N . GLU A 1 77 ? -0.323 2.365 24.644 1.00 84.94 77 GLU A N 1
ATOM 604 C CA . GLU A 1 77 ? -0.050 1.944 26.025 1.00 84.94 77 GLU A CA 1
ATOM 605 C C . GLU A 1 77 ? -1.296 1.979 26.916 1.00 84.94 77 GLU A C 1
ATOM 607 O O . GLU A 1 77 ? -1.469 1.113 27.769 1.00 84.94 77 GLU A O 1
ATOM 612 N N . GLU A 1 78 ? -2.199 2.936 26.695 1.00 88.69 78 GLU A N 1
ATOM 613 C CA . GLU A 1 78 ? -3.454 3.046 27.449 1.00 88.69 78 GLU A CA 1
ATOM 614 C C . GLU A 1 78 ? -4.549 2.061 26.972 1.00 88.69 78 GLU A C 1
ATOM 616 O O . GLU A 1 78 ? -5.693 2.126 27.426 1.00 88.69 78 GLU A O 1
ATOM 621 N N . GLY A 1 79 ? -4.223 1.120 26.075 1.00 88.44 79 GLY A N 1
ATOM 622 C CA . GLY A 1 79 ? -5.115 0.021 25.686 1.00 88.44 79 GLY A CA 1
ATOM 623 C C . GLY A 1 79 ? -6.249 0.439 24.747 1.00 88.44 79 GLY A C 1
ATOM 624 O O . GLY A 1 79 ? -7.359 -0.088 24.825 1.00 88.44 79 GLY A O 1
ATOM 625 N N . THR A 1 80 ? -5.994 1.407 23.864 1.00 93.12 80 THR A N 1
ATOM 626 C CA . THR A 1 80 ? -7.018 1.970 22.964 1.00 93.12 80 THR A CA 1
ATOM 627 C C . THR A 1 80 ? -7.346 1.071 21.764 1.00 93.12 80 THR A C 1
ATOM 629 O O . THR A 1 80 ? -8.438 1.173 21.199 1.00 93.12 80 THR A O 1
ATOM 632 N N . ILE A 1 81 ? -6.423 0.196 21.349 1.00 95.00 81 ILE A N 1
ATOM 633 C CA . ILE A 1 81 ? -6.536 -0.557 20.087 1.00 95.00 81 ILE A CA 1
ATOM 634 C C . ILE A 1 81 ? -7.665 -1.588 20.135 1.00 95.00 81 ILE A C 1
ATOM 636 O O . ILE A 1 81 ? -8.547 -1.521 19.282 1.00 95.00 81 ILE A O 1
ATOM 640 N N . GLU A 1 82 ? -7.692 -2.470 21.136 1.00 96.31 82 GLU A N 1
ATOM 641 C CA . GLU A 1 82 ? -8.710 -3.527 21.267 1.00 96.31 82 GLU A CA 1
ATOM 642 C C . GLU A 1 82 ? -10.151 -2.964 21.231 1.00 96.31 82 GLU A C 1
ATOM 644 O O . GLU A 1 82 ? -10.932 -3.380 20.371 1.00 96.31 82 GLU A O 1
ATOM 649 N N . PRO A 1 83 ? -10.530 -1.947 22.038 1.00 97.44 83 PRO A N 1
ATOM 650 C CA . PRO A 1 83 ? -11.876 -1.373 21.955 1.00 97.44 83 PRO A CA 1
ATOM 651 C C . PRO A 1 83 ? -12.162 -0.725 20.601 1.00 97.44 83 PRO A C 1
ATOM 653 O O . PRO A 1 83 ? -13.290 -0.756 20.119 1.00 97.44 83 PRO A O 1
ATOM 656 N N . THR A 1 84 ? -11.151 -0.127 19.967 1.00 97.88 84 THR A N 1
ATOM 657 C CA . THR A 1 84 ? -11.321 0.485 18.645 1.00 97.88 84 THR A CA 1
ATOM 658 C C . THR A 1 84 ? -11.564 -0.579 17.572 1.00 97.88 84 THR A C 1
ATOM 660 O O . THR A 1 84 ? -12.402 -0.365 16.697 1.00 97.88 84 THR A O 1
ATOM 663 N N . VAL A 1 85 ? -10.891 -1.732 17.656 1.00 98.31 85 VAL A N 1
ATOM 664 C CA . VAL A 1 85 ? -11.136 -2.886 16.779 1.00 98.31 85 VAL A CA 1
ATOM 665 C C . VAL A 1 85 ? -12.562 -3.405 16.956 1.00 98.31 85 VAL A C 1
ATOM 667 O O . VAL A 1 85 ? -13.271 -3.562 15.963 1.00 98.31 85 VAL A O 1
ATOM 670 N N . GLN A 1 86 ? -13.034 -3.570 18.195 1.00 97.75 86 GLN A N 1
ATOM 671 C CA . GLN A 1 86 ? -14.416 -3.994 18.469 1.00 97.75 86 GLN A CA 1
ATOM 672 C C . GLN A 1 86 ? -15.450 -3.046 17.830 1.00 97.75 86 GLN A C 1
ATOM 674 O O . GLN A 1 86 ? -16.461 -3.488 17.281 1.00 97.75 86 GLN A O 1
ATOM 679 N N . LEU A 1 87 ? -15.181 -1.735 17.825 1.00 98.38 87 LEU A N 1
ATOM 680 C CA . LEU A 1 87 ? -16.070 -0.728 17.235 1.00 98.38 87 LEU A CA 1
ATOM 681 C C . LEU A 1 87 ? -16.113 -0.736 15.698 1.00 98.38 87 LEU A C 1
ATOM 683 O O . LEU A 1 87 ? -17.018 -0.118 15.128 1.00 98.38 87 LEU A O 1
ATOM 687 N N . LEU A 1 88 ? -15.220 -1.459 15.011 1.00 98.12 88 LEU A N 1
ATOM 688 C CA . LEU A 1 88 ? -15.353 -1.706 13.569 1.00 98.12 88 LEU A CA 1
ATOM 689 C C . LEU A 1 88 ? -16.619 -2.512 13.242 1.00 98.12 88 LEU A C 1
ATOM 691 O O . LEU A 1 88 ? -17.195 -2.328 12.172 1.00 98.12 88 LEU A O 1
ATOM 695 N N . GLY A 1 89 ? -17.087 -3.351 14.171 1.00 95.88 89 GLY A N 1
ATOM 696 C CA . GLY A 1 89 ? -18.332 -4.116 14.058 1.00 95.88 89 GLY A CA 1
ATOM 697 C C . GLY A 1 89 ? -19.588 -3.372 14.530 1.00 95.88 89 GLY A C 1
ATOM 698 O O . GLY A 1 89 ? -20.642 -3.987 14.648 1.00 95.88 89 GLY A O 1
ATOM 699 N N . SER A 1 90 ? -19.502 -2.074 14.846 1.00 96.69 90 SER A N 1
ATOM 700 C CA . SER A 1 90 ? -20.656 -1.302 15.326 1.00 96.69 90 SER A CA 1
ATOM 701 C C . SER A 1 90 ? -21.774 -1.225 14.279 1.00 96.69 90 SER A C 1
ATOM 703 O O . SER A 1 90 ? -21.520 -0.935 13.116 1.00 96.69 90 SER A O 1
ATOM 705 N N . GLU A 1 91 ? -23.033 -1.350 14.701 1.00 95.06 91 GLU A N 1
ATOM 706 C CA . GLU A 1 91 ? -24.198 -1.087 13.837 1.00 95.06 91 GLU A CA 1
ATOM 707 C C . GLU A 1 91 ? -24.285 0.389 13.402 1.00 95.06 91 GLU A C 1
ATOM 709 O O . GLU A 1 91 ? -24.962 0.743 12.434 1.00 95.06 91 GLU A O 1
ATOM 714 N N . ASN A 1 92 ? -23.592 1.284 14.114 1.00 96.31 92 ASN A N 1
ATOM 715 C CA . ASN A 1 92 ? -23.563 2.694 13.780 1.00 96.31 92 ASN A CA 1
ATOM 716 C C . ASN A 1 92 ? -22.413 3.009 12.815 1.00 96.31 92 ASN A C 1
ATOM 718 O O . ASN A 1 92 ? -21.254 3.133 13.208 1.00 96.31 92 ASN A O 1
ATOM 722 N N . VAL A 1 93 ? -22.761 3.278 11.557 1.00 95.62 93 VAL A N 1
ATOM 723 C CA . VAL A 1 93 ? -21.812 3.627 10.484 1.00 95.62 93 VAL A CA 1
ATOM 724 C C . VAL A 1 93 ? -20.885 4.796 10.850 1.00 95.62 93 VAL A C 1
ATOM 726 O O . VAL A 1 93 ? -19.724 4.821 10.437 1.00 95.62 93 VAL A O 1
ATOM 729 N N . LYS A 1 94 ? -21.348 5.783 11.637 1.00 94.12 94 LYS A N 1
ATOM 730 C CA . LYS A 1 94 ? -20.490 6.903 12.069 1.00 94.12 94 LYS A CA 1
ATOM 731 C C . LYS A 1 94 ? -19.430 6.434 13.066 1.00 94.12 94 LYS A C 1
ATOM 733 O O . LYS A 1 94 ? -18.300 6.912 12.993 1.00 94.12 94 LYS A O 1
ATOM 738 N N . VAL A 1 95 ? -19.785 5.509 13.959 1.00 96.38 95 VAL A N 1
ATOM 739 C CA . VAL A 1 95 ? -18.858 4.891 14.917 1.00 96.38 95 VAL A CA 1
ATOM 740 C C . VAL A 1 95 ? -17.851 4.016 14.180 1.00 96.38 95 VAL A C 1
ATOM 742 O O . VAL A 1 95 ? -16.655 4.230 14.364 1.00 96.38 95 VAL A O 1
ATOM 745 N N . GLN A 1 96 ? -18.298 3.149 13.261 1.00 97.00 96 GLN A N 1
ATOM 746 C CA . GLN A 1 96 ? -17.396 2.358 12.409 1.00 97.00 96 GLN A CA 1
ATOM 747 C C . GLN A 1 96 ? -16.400 3.256 11.669 1.00 97.00 96 GLN A C 1
ATOM 749 O O . GLN A 1 96 ? -15.195 3.004 11.670 1.00 97.00 96 GLN A O 1
ATOM 754 N N . LEU A 1 97 ? -16.889 4.353 11.075 1.00 95.88 97 LEU A N 1
ATOM 755 C CA . LEU A 1 97 ? -16.054 5.289 10.326 1.00 95.88 97 LEU A CA 1
ATOM 756 C C . LEU A 1 97 ? -15.038 6.006 11.220 1.00 95.88 97 LEU A C 1
ATOM 758 O O . LEU A 1 97 ? -13.896 6.209 10.807 1.00 95.88 97 LEU A O 1
ATOM 762 N N . ALA A 1 98 ? -15.436 6.422 12.422 1.00 90.44 98 ALA A N 1
ATOM 763 C CA . ALA A 1 98 ? -14.527 7.042 13.378 1.00 90.44 98 ALA A CA 1
ATOM 764 C C . ALA A 1 98 ? -13.465 6.041 13.871 1.00 90.44 98 ALA A C 1
ATOM 766 O O . ALA A 1 98 ? -12.286 6.395 13.928 1.00 90.44 98 ALA A O 1
ATOM 767 N N . ALA A 1 99 ? -13.857 4.789 14.120 1.00 98.00 99 ALA A N 1
ATOM 768 C CA . ALA A 1 99 ? -12.972 3.718 14.565 1.00 98.00 99 ALA A CA 1
ATOM 769 C C . ALA A 1 99 ? -11.907 3.388 13.511 1.00 98.00 99 ALA A C 1
ATOM 771 O O . ALA A 1 99 ? -10.711 3.485 13.786 1.00 98.00 99 ALA A O 1
ATOM 772 N N . VAL A 1 100 ? -12.309 3.121 12.263 1.00 98.19 100 VAL A N 1
ATOM 773 C CA . VAL A 1 100 ? -11.352 2.799 11.189 1.00 98.19 100 VAL A CA 1
ATOM 774 C C . VAL A 1 100 ? -10.418 3.976 10.868 1.00 98.19 100 VAL A C 1
ATOM 776 O O . VAL A 1 100 ? -9.250 3.780 10.544 1.00 98.19 100 VAL A O 1
ATOM 779 N N . ARG A 1 101 ? -10.879 5.228 11.014 1.00 94.31 101 ARG A N 1
ATOM 780 C CA . ARG A 1 101 ? -10.027 6.424 10.854 1.00 94.31 101 ARG A CA 1
ATOM 781 C C . ARG A 1 101 ? -8.974 6.553 11.947 1.00 94.31 101 ARG A C 1
ATOM 783 O O . ARG A 1 101 ? -7.880 7.063 11.669 1.00 94.31 101 ARG A O 1
ATOM 790 N N . LEU A 1 102 ? -9.315 6.161 13.174 1.00 93.06 102 LEU A N 1
ATOM 791 C CA . LEU A 1 102 ? -8.369 6.097 14.280 1.00 93.06 102 LEU A CA 1
ATOM 792 C C . LEU A 1 102 ? -7.338 4.996 14.021 1.00 93.06 102 LEU A C 1
ATOM 794 O O . LEU A 1 102 ? -6.149 5.303 14.020 1.00 93.06 102 LEU A O 1
ATOM 798 N N . LEU A 1 103 ? -7.767 3.780 13.669 1.00 96.69 103 LEU A N 1
ATOM 799 C CA . LEU A 1 103 ? -6.846 2.679 13.352 1.00 96.69 103 LEU A CA 1
ATOM 800 C C . LEU A 1 103 ? -5.902 3.014 12.196 1.00 96.69 103 LEU A C 1
ATOM 802 O O . LEU A 1 103 ? -4.699 2.817 12.334 1.00 96.69 103 LEU A O 1
ATOM 806 N N . ARG A 1 104 ? -6.400 3.630 11.114 1.00 92.69 104 ARG A N 1
ATOM 807 C CA . ARG A 1 104 ? -5.554 4.148 10.023 1.00 92.69 104 ARG A CA 1
ATOM 808 C C . ARG A 1 104 ? -4.463 5.102 10.530 1.00 92.69 104 ARG A C 1
ATOM 810 O O . ARG A 1 104 ? -3.367 5.130 9.986 1.00 92.69 104 ARG A O 1
ATOM 817 N N . SER A 1 105 ? -4.778 5.933 11.529 1.00 87.19 105 SER A N 1
ATOM 818 C CA . SER A 1 105 ? -3.819 6.875 12.137 1.00 87.19 105 SER A CA 1
ATOM 819 C C . SER A 1 105 ? -2.697 6.163 12.874 1.00 87.19 105 SER A C 1
ATOM 821 O O . SER A 1 105 ? -1.549 6.599 12.829 1.00 87.19 105 SER A O 1
ATOM 823 N N . LEU A 1 106 ? -3.069 5.116 13.608 1.00 88.06 106 LEU A N 1
ATOM 824 C CA . LEU A 1 106 ? -2.181 4.387 14.501 1.00 88.06 106 LEU A CA 1
ATOM 825 C C . LEU A 1 106 ? -1.308 3.405 13.712 1.00 88.06 106 LEU A C 1
ATOM 827 O O . LEU A 1 106 ? -0.128 3.271 14.017 1.00 88.06 106 LEU A O 1
ATOM 831 N N . SER A 1 107 ? -1.838 2.814 12.636 1.00 88.25 107 SER A N 1
ATOM 832 C CA . SER A 1 107 ? -1.163 1.794 11.820 1.00 88.25 107 SER A CA 1
ATOM 833 C C . SER A 1 107 ? 0.045 2.286 11.015 1.00 88.25 107 SER A C 1
ATOM 835 O O . SER A 1 107 ? 0.677 1.495 10.325 1.00 88.25 107 SER A O 1
ATOM 837 N N . VAL A 1 108 ? 0.412 3.567 11.082 1.00 78.88 108 VAL A N 1
ATOM 838 C CA . VAL A 1 108 ? 1.662 4.050 10.463 1.00 78.88 108 VAL A CA 1
ATOM 839 C C . VAL A 1 108 ? 2.916 3.646 11.248 1.00 78.88 108 VAL A C 1
ATOM 841 O O . VAL A 1 108 ? 4.010 3.727 10.707 1.00 78.88 108 VAL A O 1
ATOM 844 N N . ASN A 1 109 ? 2.761 3.233 12.509 1.00 79.69 109 ASN A N 1
ATOM 845 C CA . ASN A 1 109 ? 3.841 2.765 13.377 1.00 79.69 109 ASN A CA 1
ATOM 846 C C . ASN A 1 109 ? 3.854 1.227 13.432 1.00 79.69 109 ASN A C 1
ATOM 848 O O . ASN A 1 109 ? 2.792 0.615 13.531 1.00 79.69 109 ASN A O 1
ATOM 852 N N . GLU A 1 110 ? 5.039 0.617 13.387 1.00 82.25 110 GLU A N 1
ATOM 853 C CA . GLU A 1 110 ? 5.221 -0.839 13.321 1.00 82.25 110 GLU A CA 1
ATOM 854 C C . GLU A 1 110 ? 4.655 -1.593 14.538 1.00 82.25 110 GLU A C 1
ATOM 856 O O . GLU A 1 110 ? 3.960 -2.596 14.372 1.00 82.25 110 GLU A O 1
ATOM 861 N N . GLU A 1 111 ? 4.860 -1.087 15.756 1.00 87.75 111 GLU A N 1
ATOM 862 C CA . GLU A 1 111 ? 4.327 -1.704 16.978 1.00 87.75 111 GLU A CA 1
ATOM 863 C C . GLU A 1 111 ? 2.794 -1.684 16.979 1.00 87.75 111 GLU A C 1
ATOM 865 O O . GLU A 1 111 ? 2.138 -2.672 17.317 1.00 87.75 111 GLU A O 1
ATOM 870 N N . ASN A 1 112 ? 2.205 -0.574 16.527 1.00 90.38 112 ASN A N 1
ATOM 871 C CA . ASN A 1 112 ? 0.760 -0.466 16.337 1.00 90.38 112 ASN A CA 1
ATOM 872 C C . ASN A 1 112 ? 0.249 -1.389 15.227 1.00 90.38 112 ASN A C 1
ATOM 874 O O . ASN A 1 112 ? -0.851 -1.926 15.352 1.00 90.38 112 ASN A O 1
ATOM 878 N N . GLN A 1 113 ? 1.010 -1.586 14.145 1.00 92.06 113 GLN A N 1
ATOM 879 C CA . GLN A 1 113 ? 0.626 -2.516 13.081 1.00 92.06 113 GLN A CA 1
ATOM 880 C C . GLN A 1 113 ? 0.498 -3.935 13.623 1.00 92.06 113 GLN A C 1
ATOM 882 O O . GLN A 1 113 ? -0.515 -4.589 13.377 1.00 92.06 113 GLN A O 1
ATOM 887 N N . GLN A 1 114 ? 1.507 -4.409 14.358 1.00 93.25 114 GLN A N 1
ATOM 888 C CA . GLN A 1 114 ? 1.470 -5.741 14.955 1.00 93.25 114 GLN A CA 1
ATOM 889 C C . GLN A 1 114 ? 0.331 -5.839 15.974 1.00 93.25 114 GLN A C 1
ATOM 891 O O . GLN A 1 114 ? -0.478 -6.758 15.895 1.00 93.25 114 GLN A O 1
ATOM 896 N N . ARG A 1 115 ? 0.173 -4.834 16.847 1.00 95.25 115 ARG A N 1
ATOM 897 C CA . ARG A 1 115 ? -0.881 -4.860 17.866 1.00 95.25 115 ARG A CA 1
ATOM 898 C C . ARG A 1 115 ? -2.292 -4.885 17.278 1.00 95.25 115 ARG A C 1
ATOM 900 O O . ARG A 1 115 ? -3.147 -5.574 17.810 1.00 95.25 115 ARG A O 1
ATOM 907 N N . ILE A 1 116 ? -2.561 -4.165 16.187 1.00 96.88 116 ILE A N 1
ATOM 908 C CA . ILE A 1 116 ? -3.874 -4.222 15.516 1.00 96.88 116 ILE A CA 1
ATOM 909 C C . ILE A 1 116 ? -4.162 -5.633 14.985 1.00 96.88 116 ILE A C 1
ATOM 911 O O . ILE A 1 116 ? -5.310 -6.070 15.024 1.00 96.88 116 ILE A O 1
ATOM 915 N N . ALA A 1 117 ? -3.146 -6.335 14.477 1.00 97.06 117 ALA A N 1
ATOM 916 C CA . ALA A 1 117 ? -3.303 -7.709 14.013 1.00 97.06 117 ALA A CA 1
ATOM 917 C C . ALA A 1 117 ? -3.513 -8.688 15.179 1.00 97.06 117 ALA A C 1
ATOM 919 O O . ALA A 1 117 ? -4.393 -9.537 15.080 1.00 97.06 117 ALA A O 1
ATOM 920 N N . ASP A 1 118 ? -2.764 -8.529 16.275 1.00 96.50 118 ASP A N 1
ATOM 921 C CA . ASP A 1 118 ? -2.874 -9.366 17.481 1.00 96.50 118 ASP A CA 1
ATOM 922 C C . ASP A 1 118 ? -4.250 -9.257 18.160 1.00 96.50 118 ASP A C 1
ATOM 924 O O . ASP A 1 118 ? -4.695 -10.200 18.803 1.00 96.50 118 ASP A O 1
ATOM 928 N N . GLU A 1 119 ? -4.924 -8.114 18.012 1.00 97.25 119 GLU A N 1
ATOM 929 C CA . GLU A 1 119 ? -6.266 -7.844 18.551 1.00 97.25 119 GLU A CA 1
ATOM 930 C C . GLU A 1 119 ? -7.391 -8.221 17.565 1.00 97.25 119 GLU A C 1
ATOM 932 O O . GLU A 1 119 ? -8.476 -7.644 17.611 1.00 97.25 119 GLU A O 1
ATOM 937 N N . ASP A 1 120 ? -7.126 -9.129 16.618 1.00 97.62 120 ASP A N 1
ATOM 938 C CA . ASP A 1 120 ? -8.075 -9.600 15.597 1.00 97.62 120 ASP A CA 1
ATOM 939 C C . ASP A 1 120 ? -8.676 -8.477 14.724 1.00 97.62 120 ASP A C 1
ATOM 941 O O . ASP A 1 120 ? -9.817 -8.535 14.256 1.00 97.62 120 ASP A O 1
ATOM 945 N N . GLY A 1 121 ? -7.891 -7.431 14.443 1.00 98.38 121 GLY A N 1
ATOM 946 C CA . GLY A 1 121 ? -8.331 -6.293 13.633 1.00 98.38 121 GLY A CA 1
ATOM 947 C C . GLY A 1 121 ? -8.484 -6.580 12.137 1.00 98.38 121 GLY A C 1
ATOM 948 O O . GLY A 1 121 ? -9.182 -5.841 11.444 1.00 98.38 121 GLY A O 1
ATOM 949 N N . ILE A 1 122 ? -7.860 -7.636 11.606 1.00 98.69 122 ILE A N 1
ATOM 950 C CA . ILE A 1 122 ? -7.837 -7.916 10.159 1.00 98.69 122 ILE A CA 1
ATOM 951 C C . ILE A 1 122 ? -9.223 -8.323 9.612 1.00 98.69 122 ILE A C 1
ATOM 953 O O . ILE A 1 122 ? -9.671 -7.676 8.659 1.00 98.69 122 ILE A O 1
ATOM 957 N N . PRO A 1 123 ? -9.943 -9.319 10.171 1.00 98.69 123 PRO A N 1
ATOM 958 C CA . PRO A 1 123 ? -11.259 -9.717 9.659 1.00 98.69 123 PRO A CA 1
ATOM 959 C C . PRO A 1 123 ? -12.297 -8.581 9.559 1.00 98.69 123 PRO A C 1
ATOM 961 O O . PRO A 1 123 ? -12.896 -8.425 8.489 1.00 98.69 123 PRO A O 1
ATOM 964 N N . PRO A 1 124 ? -12.512 -7.725 10.584 1.00 98.62 124 PRO A N 1
ATOM 965 C CA . PRO A 1 124 ? -13.467 -6.626 10.458 1.00 98.62 124 PRO A CA 1
ATOM 966 C C . PRO A 1 124 ? -13.014 -5.567 9.444 1.00 98.62 124 PRO A C 1
ATOM 968 O O . PRO A 1 124 ? -13.854 -4.990 8.756 1.00 98.62 124 PRO A O 1
ATOM 971 N N . LEU A 1 125 ? -11.705 -5.333 9.277 1.00 98.81 125 LEU A N 1
ATOM 972 C CA . LEU A 1 125 ? -11.203 -4.460 8.209 1.00 98.81 125 LEU A CA 1
ATOM 973 C C . LEU A 1 125 ? -11.528 -5.020 6.818 1.00 98.81 125 LEU A C 1
ATOM 975 O O . LEU A 1 125 ? -11.919 -4.248 5.947 1.00 98.81 125 LEU A O 1
ATOM 979 N N . ILE A 1 126 ? -11.410 -6.336 6.615 1.00 98.75 126 ILE A N 1
ATOM 980 C CA . ILE A 1 126 ? -11.790 -6.989 5.352 1.00 98.75 126 ILE A CA 1
ATOM 981 C C . ILE A 1 126 ? -13.292 -6.830 5.102 1.00 98.75 126 ILE A C 1
ATOM 983 O O . ILE A 1 126 ? -13.679 -6.423 4.010 1.00 98.75 126 ILE A O 1
ATOM 987 N N . SER A 1 127 ? -14.132 -7.048 6.119 1.00 98.44 127 SER A N 1
ATOM 988 C CA . SER A 1 127 ? -15.584 -6.846 6.007 1.00 98.44 127 SER A CA 1
ATOM 989 C C . SER A 1 127 ? -15.948 -5.406 5.606 1.00 98.44 127 SER A C 1
ATOM 991 O O . SER A 1 127 ? -16.828 -5.187 4.775 1.00 98.44 127 SER A O 1
ATOM 993 N N . LEU A 1 128 ? -15.222 -4.401 6.110 1.00 98.56 128 LEU A N 1
ATOM 994 C CA . LEU A 1 128 ? -15.442 -2.999 5.738 1.00 98.56 128 LEU A CA 1
ATOM 995 C C . LEU A 1 128 ? -15.066 -2.661 4.282 1.00 98.56 128 LEU A C 1
ATOM 997 O O . LEU A 1 128 ? -15.542 -1.642 3.773 1.00 98.56 128 LEU A O 1
ATOM 1001 N N . LEU A 1 129 ? -14.263 -3.484 3.591 1.00 98.50 129 LEU A N 1
ATOM 1002 C CA . LEU A 1 129 ? -14.004 -3.324 2.150 1.00 98.50 129 LEU A CA 1
ATOM 1003 C C . LEU A 1 129 ? -15.272 -3.552 1.315 1.00 98.50 129 LEU A C 1
ATOM 1005 O O . LEU A 1 129 ? -15.441 -2.940 0.263 1.00 98.50 129 LEU A O 1
ATOM 1009 N N . GLU A 1 130 ? -16.193 -4.379 1.805 1.00 97.38 130 GLU A N 1
ATOM 1010 C CA . GLU A 1 130 ? -17.462 -4.704 1.141 1.00 97.38 130 GLU A CA 1
ATOM 1011 C C . GLU A 1 130 ? -18.592 -3.730 1.521 1.00 97.38 130 GLU A C 1
ATOM 1013 O O . GLU A 1 130 ? -19.727 -3.855 1.065 1.00 97.38 130 GLU A O 1
ATOM 1018 N N . SER A 1 131 ? -18.294 -2.722 2.348 1.00 97.06 131 SER A N 1
ATOM 1019 C CA . SER A 1 131 ? -19.267 -1.714 2.761 1.00 97.06 131 SER A CA 1
ATOM 1020 C C . SER A 1 131 ? -19.814 -0.920 1.566 1.00 97.06 131 SER A C 1
ATOM 1022 O O . SER A 1 131 ? -19.031 -0.493 0.716 1.00 97.06 131 SER A O 1
ATOM 1024 N N . PRO A 1 132 ? -21.115 -0.563 1.542 1.00 96.31 132 PRO A N 1
ATOM 1025 C CA . PRO A 1 132 ? -21.661 0.324 0.512 1.00 96.31 132 PRO A CA 1
ATOM 1026 C C . PRO A 1 132 ? -21.135 1.769 0.618 1.00 96.31 132 PRO A C 1
ATOM 1028 O O . PRO A 1 132 ? -21.401 2.602 -0.248 1.00 96.31 132 PRO A O 1
ATOM 1031 N N . PHE A 1 133 ? -20.409 2.110 1.690 1.00 96.19 133 PHE A N 1
ATOM 1032 C CA . PHE A 1 133 ? -19.910 3.459 1.925 1.00 96.19 133 PHE A CA 1
ATOM 1033 C C . PHE A 1 133 ? -18.442 3.587 1.516 1.00 96.19 133 PHE A C 1
ATOM 1035 O O . PHE A 1 133 ? -17.547 3.143 2.234 1.00 96.19 133 PHE A O 1
ATOM 1042 N N . ALA A 1 134 ? -18.172 4.342 0.447 1.00 95.31 134 ALA A N 1
ATOM 1043 C CA . ALA A 1 134 ? -16.812 4.553 -0.066 1.00 95.31 134 ALA A CA 1
ATOM 1044 C C . ALA A 1 134 ? -15.818 5.078 0.989 1.00 95.31 134 ALA A C 1
ATOM 1046 O O . ALA A 1 134 ? -14.628 4.786 0.941 1.00 95.31 134 ALA A O 1
ATOM 1047 N N . LYS A 1 135 ? -16.291 5.844 1.985 1.00 94.44 135 LYS A N 1
ATOM 1048 C CA . LYS A 1 135 ? -15.449 6.313 3.100 1.00 94.44 135 LYS A CA 1
ATOM 1049 C C . LYS A 1 135 ? -14.980 5.170 4.005 1.00 94.44 135 LYS A C 1
ATOM 1051 O O . LYS A 1 135 ? -13.868 5.263 4.518 1.00 94.44 135 LYS A O 1
ATOM 1056 N N . LEU A 1 136 ? -15.798 4.141 4.227 1.00 97.50 136 LEU A N 1
ATOM 1057 C CA . LEU A 1 136 ? -15.397 2.959 4.991 1.00 97.50 136 LEU A CA 1
ATOM 1058 C C . LEU A 1 136 ? -14.406 2.125 4.182 1.00 97.50 136 LEU A C 1
ATOM 1060 O O . LEU A 1 136 ? -13.309 1.885 4.678 1.00 97.50 136 LEU A O 1
ATOM 1064 N N . GLN A 1 137 ? -14.725 1.841 2.916 1.00 98.44 137 GLN A N 1
ATOM 1065 C CA . GLN A 1 137 ? -13.835 1.127 1.992 1.00 98.44 137 GLN A CA 1
ATOM 1066 C C . GLN A 1 137 ? -12.450 1.783 1.920 1.00 98.44 137 GLN A C 1
ATOM 1068 O O . GLN A 1 137 ? -11.435 1.125 2.127 1.00 98.44 137 GLN A O 1
ATOM 1073 N N . LEU A 1 138 ? -12.409 3.108 1.727 1.00 96.94 138 LEU A N 1
ATOM 1074 C CA . LEU A 1 138 ? -11.175 3.893 1.662 1.00 96.94 138 LEU A CA 1
ATOM 1075 C C . LEU A 1 138 ? -10.305 3.722 2.912 1.00 96.94 138 LEU A C 1
ATOM 1077 O O . LEU A 1 138 ? -9.099 3.519 2.813 1.00 96.94 138 LEU A O 1
ATOM 1081 N N . ASN A 1 139 ? -10.895 3.870 4.102 1.00 97.12 139 ASN A N 1
ATOM 1082 C CA . ASN A 1 139 ? -10.123 3.815 5.342 1.00 97.12 139 ASN A CA 1
ATOM 1083 C C . ASN A 1 139 ? -9.734 2.381 5.708 1.00 97.12 139 ASN A C 1
ATOM 1085 O O . ASN A 1 139 ? -8.650 2.189 6.253 1.00 97.12 139 ASN A O 1
ATOM 1089 N N . ALA A 1 140 ? -10.565 1.392 5.381 1.00 98.69 140 ALA A N 1
ATOM 1090 C CA . ALA A 1 140 ? -10.246 -0.017 5.565 1.00 98.69 140 ALA A CA 1
ATOM 1091 C C . ALA A 1 140 ? -9.082 -0.449 4.661 1.00 98.69 140 ALA A C 1
ATOM 1093 O O . ALA A 1 140 ? -8.087 -0.965 5.166 1.00 98.69 140 ALA A O 1
ATOM 1094 N N . ALA A 1 141 ? -9.145 -0.134 3.362 1.00 98.44 141 ALA A N 1
ATOM 1095 C CA . ALA A 1 141 ? -8.074 -0.422 2.409 1.00 98.44 141 ALA A CA 1
ATOM 1096 C C . ALA A 1 141 ? -6.758 0.266 2.807 1.00 98.44 141 ALA A C 1
ATOM 1098 O O . ALA A 1 141 ? -5.721 -0.389 2.862 1.00 98.44 141 ALA A O 1
ATOM 1099 N N . ALA A 1 142 ? -6.810 1.547 3.191 1.00 94.38 142 ALA A N 1
ATOM 1100 C CA . ALA A 1 142 ? -5.636 2.280 3.671 1.00 94.38 142 ALA A CA 1
ATOM 1101 C C . ALA A 1 142 ? -5.039 1.669 4.949 1.00 94.38 142 ALA A C 1
ATOM 1103 O O . ALA A 1 142 ? -3.823 1.612 5.117 1.00 94.38 142 ALA A O 1
ATOM 1104 N N . THR A 1 143 ? -5.892 1.201 5.867 1.00 97.62 143 THR A N 1
ATOM 1105 C CA . THR A 1 143 ? -5.425 0.544 7.093 1.00 97.62 143 THR A CA 1
ATOM 1106 C C . THR A 1 143 ? -4.751 -0.781 6.758 1.00 97.62 143 THR A C 1
ATOM 1108 O O . THR A 1 143 ? -3.640 -1.006 7.221 1.00 97.62 143 THR A O 1
ATOM 1111 N N . LEU A 1 144 ? -5.352 -1.621 5.909 1.00 98.44 144 LEU A N 1
ATOM 1112 C CA . LEU A 1 144 ? -4.742 -2.878 5.459 1.00 98.44 144 LEU A CA 1
ATOM 1113 C C . LEU A 1 144 ? -3.436 -2.649 4.691 1.00 98.44 144 LEU A C 1
ATOM 1115 O O . LEU A 1 144 ? -2.484 -3.404 4.880 1.00 98.44 144 LEU A O 1
ATOM 1119 N N . TRP A 1 145 ? -3.352 -1.593 3.878 1.00 95.81 145 TRP A N 1
ATOM 1120 C CA . TRP A 1 145 ? -2.109 -1.210 3.215 1.00 95.81 145 TRP A CA 1
ATOM 1121 C C . TRP A 1 145 ? -1.013 -0.898 4.241 1.00 95.81 145 TRP A C 1
ATOM 1123 O O . TRP A 1 145 ? 0.052 -1.511 4.181 1.00 95.81 145 TRP A O 1
ATOM 1133 N N . ASN A 1 146 ? -1.295 -0.053 5.235 1.00 92.31 146 ASN A N 1
ATOM 1134 C CA . ASN A 1 146 ? -0.354 0.238 6.317 1.00 92.31 146 ASN A CA 1
ATOM 1135 C C . ASN A 1 146 ? 0.074 -1.031 7.076 1.00 92.31 146 ASN A C 1
ATOM 1137 O O . ASN A 1 146 ? 1.264 -1.258 7.270 1.00 92.31 146 ASN A O 1
ATOM 1141 N N . LEU A 1 147 ? -0.878 -1.893 7.460 1.00 92.19 147 LEU A N 1
ATOM 1142 C CA . LEU A 1 147 ? -0.581 -3.150 8.159 1.00 92.19 147 LEU A CA 1
ATOM 1143 C C . LEU A 1 147 ? 0.300 -4.084 7.320 1.00 92.19 147 LEU A C 1
ATOM 1145 O O . LEU A 1 147 ? 1.166 -4.757 7.865 1.00 92.19 147 LEU A O 1
ATOM 1149 N N . SER A 1 148 ? 0.100 -4.114 6.000 1.00 91.88 148 SER A N 1
ATOM 1150 C CA . SER A 1 148 ? 0.832 -4.985 5.071 1.00 91.88 148 SER A CA 1
ATOM 1151 C C . SER A 1 148 ? 2.286 -4.573 4.804 1.00 91.88 148 SER A C 1
ATOM 1153 O O . SER A 1 148 ? 2.970 -5.263 4.049 1.00 91.88 148 SER A O 1
ATOM 1155 N N . VAL A 1 149 ? 2.761 -3.465 5.388 1.00 81.81 149 VAL A N 1
ATOM 1156 C CA . VAL A 1 149 ? 4.195 -3.128 5.412 1.00 81.81 149 VAL A CA 1
ATOM 1157 C C . VAL A 1 149 ? 4.967 -4.146 6.259 1.00 81.81 149 VAL A C 1
ATOM 1159 O O . VAL A 1 149 ? 6.088 -4.497 5.907 1.00 81.81 149 VAL A O 1
ATOM 1162 N N . ASN A 1 150 ? 4.349 -4.668 7.322 1.00 84.06 150 ASN A N 1
ATOM 1163 C CA . ASN A 1 150 ? 4.927 -5.706 8.168 1.00 84.06 150 ASN A CA 1
ATOM 1164 C C . ASN A 1 150 ? 4.759 -7.115 7.556 1.00 84.06 150 ASN A C 1
ATOM 1166 O O . ASN A 1 150 ? 3.694 -7.501 7.057 1.00 84.06 150 ASN A O 1
ATOM 1170 N N . ASP A 1 151 ? 5.820 -7.916 7.649 1.00 86.12 151 ASP A N 1
ATOM 1171 C CA . ASP A 1 151 ? 5.938 -9.237 7.030 1.00 86.12 151 ASP A CA 1
ATOM 1172 C C . ASP A 1 151 ? 5.027 -10.325 7.616 1.00 86.12 151 ASP A C 1
ATOM 1174 O O . ASP A 1 151 ? 4.600 -11.240 6.899 1.00 86.12 151 ASP A O 1
ATOM 1178 N N . ASN A 1 152 ? 4.714 -10.252 8.906 1.00 90.62 152 ASN A N 1
ATOM 1179 C CA . ASN A 1 152 ? 3.771 -11.169 9.544 1.00 90.62 152 ASN A CA 1
ATOM 1180 C C . ASN A 1 152 ? 2.342 -10.792 9.158 1.00 90.62 152 ASN A C 1
ATOM 1182 O O . ASN A 1 152 ? 1.554 -11.643 8.733 1.00 90.62 152 ASN A O 1
ATOM 1186 N N . ASN A 1 153 ? 2.052 -9.494 9.183 1.00 94.44 153 ASN A N 1
ATOM 1187 C CA . ASN A 1 153 ? 0.742 -8.961 8.848 1.00 94.44 153 ASN A CA 1
ATOM 1188 C C . ASN A 1 153 ? 0.370 -9.199 7.382 1.00 94.44 153 ASN A C 1
ATOM 1190 O O . ASN A 1 153 ? -0.747 -9.635 7.114 1.00 94.44 153 ASN A O 1
ATOM 1194 N N . LYS A 1 154 ? 1.284 -9.017 6.414 1.00 94.25 154 LYS A N 1
ATOM 1195 C CA . LYS A 1 154 ? 0.985 -9.316 4.996 1.00 94.25 154 LYS A CA 1
ATOM 1196 C C . LYS A 1 154 ? 0.583 -10.783 4.780 1.00 94.25 154 LYS A C 1
ATOM 1198 O O . LYS A 1 154 ? -0.279 -11.067 3.947 1.00 94.25 154 LYS A O 1
ATOM 1203 N N . ARG A 1 155 ? 1.162 -11.725 5.542 1.00 93.81 155 ARG A N 1
ATOM 1204 C CA . ARG A 1 155 ? 0.778 -13.149 5.502 1.00 93.81 155 ARG A CA 1
ATOM 1205 C C . ARG A 1 155 ? -0.602 -13.366 6.117 1.00 93.81 155 ARG A C 1
ATOM 1207 O O . ARG A 1 155 ? -1.412 -14.063 5.510 1.00 93.81 155 ARG A O 1
ATOM 1214 N N . ALA A 1 156 ? -0.874 -12.757 7.271 1.00 97.75 156 ALA A N 1
ATOM 1215 C CA . ALA A 1 156 ? -2.171 -12.839 7.939 1.00 97.75 156 ALA A CA 1
ATOM 1216 C C . ALA A 1 156 ? -3.297 -12.268 7.061 1.00 97.75 156 ALA A C 1
ATOM 1218 O O . ALA A 1 156 ? -4.260 -12.966 6.771 1.00 97.75 156 ALA A O 1
ATOM 1219 N N . ILE A 1 157 ? -3.122 -11.061 6.516 1.00 98.31 157 ILE A N 1
ATOM 1220 C CA . ILE A 1 157 ? -4.095 -10.397 5.632 1.00 98.31 157 ILE A CA 1
ATOM 1221 C C . ILE A 1 157 ? -4.424 -11.258 4.402 1.00 98.31 157 ILE A C 1
ATOM 1223 O O . ILE A 1 157 ? -5.588 -11.396 4.025 1.00 98.31 157 ILE A O 1
ATOM 1227 N N . ALA A 1 158 ? -3.411 -11.865 3.773 1.00 96.88 158 ALA A N 1
ATOM 1228 C CA . ALA A 1 158 ? -3.633 -12.764 2.643 1.00 96.88 158 ALA A CA 1
ATOM 1229 C C . ALA A 1 158 ? -4.373 -14.050 3.055 1.00 96.88 158 ALA A C 1
ATOM 1231 O O . ALA A 1 158 ? -5.246 -14.511 2.320 1.00 96.88 158 ALA A O 1
ATOM 1232 N N . LYS A 1 159 ? -4.039 -14.619 4.221 1.00 97.25 159 LYS A N 1
ATOM 1233 C CA . LYS A 1 159 ? -4.668 -15.832 4.764 1.00 97.25 159 LYS A CA 1
ATOM 1234 C C . LYS A 1 159 ? -6.143 -15.611 5.114 1.00 97.25 159 LYS A C 1
ATOM 1236 O O . LYS A 1 159 ? -6.950 -16.481 4.805 1.00 97.25 159 LYS A O 1
ATOM 1241 N N . GLU A 1 160 ? -6.484 -14.448 5.663 1.00 98.12 160 GLU A N 1
ATOM 1242 C CA . GLU A 1 160 ? -7.862 -14.036 5.982 1.00 98.12 160 GLU A CA 1
ATOM 1243 C C . GLU A 1 160 ? -8.697 -13.670 4.736 1.00 98.12 160 GLU A C 1
ATOM 1245 O O . GLU A 1 160 ? -9.869 -13.323 4.839 1.00 98.12 160 GLU A O 1
ATOM 1250 N N . GLY A 1 161 ? -8.123 -13.757 3.529 1.00 97.44 161 GLY A N 1
ATOM 1251 C CA . GLY A 1 161 ? -8.881 -13.646 2.281 1.00 97.44 161 GLY A CA 1
ATOM 1252 C C . GLY A 1 161 ? -9.051 -12.228 1.730 1.00 97.44 161 GLY A C 1
ATOM 1253 O O . GLY A 1 161 ? -9.865 -12.030 0.831 1.00 97.44 161 GLY A O 1
ATOM 1254 N N . ALA A 1 162 ? -8.255 -11.250 2.178 1.00 98.44 162 ALA A N 1
ATOM 1255 C CA . ALA A 1 162 ? -8.392 -9.847 1.759 1.00 98.44 162 ALA A CA 1
ATOM 1256 C C . ALA A 1 162 ? -8.200 -9.600 0.250 1.00 98.44 162 ALA A C 1
ATOM 1258 O O . ALA A 1 162 ? -8.678 -8.599 -0.281 1.00 98.44 162 ALA A O 1
ATOM 1259 N N . ILE A 1 163 ? -7.485 -10.487 -0.454 1.00 98.38 163 ILE A N 1
ATOM 1260 C CA . ILE A 1 163 ? -7.086 -10.284 -1.856 1.00 98.38 163 ILE A CA 1
ATOM 1261 C C . ILE A 1 163 ? -8.300 -10.064 -2.770 1.00 98.38 163 ILE A C 1
ATOM 1263 O O . ILE A 1 163 ? -8.277 -9.159 -3.597 1.00 98.38 163 ILE A O 1
ATOM 1267 N N . ARG A 1 164 ? -9.374 -10.845 -2.612 1.00 98.25 164 ARG A N 1
ATOM 1268 C CA . ARG A 1 164 ? -10.566 -10.746 -3.472 1.00 98.25 164 ARG A CA 1
ATOM 1269 C C . ARG A 1 164 ? -11.350 -9.445 -3.268 1.00 98.25 164 ARG A C 1
ATOM 1271 O O . ARG A 1 164 ? -11.566 -8.756 -4.264 1.00 98.25 164 ARG A O 1
ATOM 1278 N N . PRO A 1 165 ? -11.715 -9.055 -2.031 1.00 98.69 165 PRO A N 1
ATOM 1279 C CA . PRO A 1 165 ? -12.317 -7.747 -1.783 1.00 98.69 165 PRO A CA 1
ATOM 1280 C C . PRO A 1 165 ? -11.457 -6.585 -2.292 1.00 98.69 165 PRO A C 1
ATOM 1282 O O . PRO A 1 165 ? -11.982 -5.634 -2.861 1.00 98.69 165 PRO A O 1
ATOM 1285 N N . LEU A 1 166 ? -10.128 -6.668 -2.164 1.00 98.75 166 LEU A N 1
ATOM 1286 C CA . LEU A 1 166 ? -9.234 -5.635 -2.691 1.00 98.75 166 LEU A CA 1
ATOM 1287 C C . LEU A 1 166 ? -9.239 -5.566 -4.227 1.00 98.75 166 LEU A C 1
ATOM 1289 O O . LEU A 1 166 ? -9.204 -4.466 -4.769 1.00 98.75 166 LEU A O 1
ATOM 1293 N N . ILE A 1 167 ? -9.316 -6.704 -4.927 1.00 98.62 167 ILE A N 1
ATOM 1294 C CA . ILE A 1 167 ? -9.475 -6.732 -6.393 1.00 98.62 167 ILE A CA 1
ATOM 1295 C C . ILE A 1 167 ? -10.801 -6.085 -6.795 1.00 98.62 167 ILE A C 1
ATOM 1297 O O . ILE A 1 167 ? -10.814 -5.268 -7.709 1.00 98.62 167 ILE A O 1
ATOM 1301 N N . PHE A 1 168 ? -11.893 -6.387 -6.087 1.00 98.31 168 PHE A N 1
ATOM 1302 C CA . PHE A 1 168 ? -13.198 -5.769 -6.339 1.00 98.31 168 PHE A CA 1
ATOM 1303 C C . PHE A 1 168 ? -13.148 -4.237 -6.207 1.00 98.31 168 PHE A C 1
ATOM 1305 O O . PHE A 1 168 ? -13.724 -3.520 -7.020 1.00 98.31 168 PHE A O 1
ATOM 1312 N N . LEU A 1 169 ? -12.395 -3.714 -5.234 1.00 98.56 169 LEU A N 1
ATOM 1313 C CA . LEU A 1 169 ? -12.229 -2.269 -5.047 1.00 98.56 169 LEU A CA 1
ATOM 1314 C C . LEU A 1 169 ? -11.417 -1.564 -6.144 1.00 98.56 169 LEU A C 1
ATOM 1316 O O . LEU A 1 169 ? -11.492 -0.336 -6.234 1.00 98.56 169 LEU A O 1
ATOM 1320 N N . LEU A 1 170 ? -10.676 -2.292 -6.989 1.00 97.94 170 LEU A N 1
ATOM 1321 C CA . LEU A 1 170 ? -10.016 -1.696 -8.156 1.00 97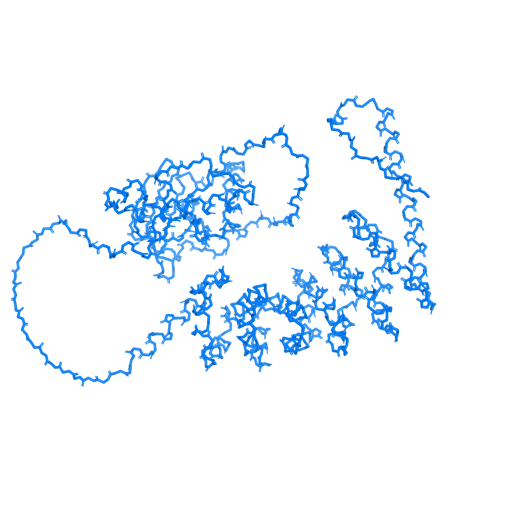.94 170 LEU A CA 1
ATOM 1322 C C . LEU A 1 170 ? -11.031 -1.154 -9.173 1.00 97.94 170 LEU A C 1
ATOM 1324 O O . LEU A 1 170 ? -10.719 -0.197 -9.872 1.00 97.94 170 LEU A O 1
ATOM 1328 N N . ASP A 1 171 ? -12.253 -1.689 -9.204 1.00 96.94 171 ASP A N 1
ATOM 1329 C CA . ASP A 1 171 ? -13.349 -1.224 -10.069 1.00 96.94 171 ASP A CA 1
ATOM 1330 C C . ASP A 1 171 ? -14.239 -0.157 -9.391 1.00 96.94 171 ASP A C 1
ATOM 1332 O O . ASP A 1 171 ? -15.346 0.156 -9.822 1.00 96.94 171 ASP A O 1
ATOM 1336 N N . SER A 1 172 ? -13.790 0.417 -8.270 1.00 96.69 172 SER A N 1
ATOM 1337 C CA . SER A 1 172 ? -14.551 1.458 -7.576 1.00 96.69 172 SER A CA 1
ATOM 1338 C C . SER A 1 172 ? -14.618 2.752 -8.393 1.00 96.69 172 SER A C 1
ATOM 1340 O O . SER A 1 172 ? -13.600 3.265 -8.840 1.00 96.69 172 SER A O 1
ATOM 1342 N N . ASN A 1 173 ? -15.781 3.408 -8.421 1.00 94.94 173 ASN A N 1
ATOM 1343 C CA . ASN A 1 173 ? -15.936 4.765 -8.975 1.00 94.94 173 ASN A CA 1
ATOM 1344 C C . ASN A 1 173 ? -15.196 5.862 -8.175 1.00 94.94 173 ASN A C 1
ATOM 1346 O O . ASN A 1 173 ? -15.340 7.053 -8.455 1.00 94.94 173 ASN A O 1
ATOM 1350 N N . ASN A 1 174 ? -14.449 5.499 -7.129 1.00 95.31 174 ASN A N 1
ATOM 1351 C CA . ASN A 1 174 ? -13.671 6.421 -6.319 1.00 95.31 174 ASN A CA 1
ATOM 1352 C C . ASN A 1 174 ? -12.172 6.153 -6.488 1.00 95.31 174 ASN A C 1
ATOM 1354 O O . ASN A 1 174 ? -11.625 5.241 -5.872 1.00 95.31 174 ASN A O 1
ATOM 1358 N N . VAL A 1 175 ? -11.501 7.040 -7.224 1.00 94.31 175 VAL A N 1
ATOM 1359 C CA . VAL A 1 175 ? -10.048 7.015 -7.481 1.00 94.31 175 VAL A CA 1
ATOM 1360 C C . VAL A 1 175 ? -9.220 6.820 -6.210 1.00 94.31 175 VAL A C 1
ATOM 1362 O O . VAL A 1 175 ? -8.237 6.082 -6.208 1.00 94.31 175 VAL A O 1
ATOM 1365 N N . LYS A 1 176 ? -9.627 7.422 -5.084 1.00 92.88 176 LYS A N 1
ATOM 1366 C CA . LYS A 1 176 ? -8.907 7.249 -3.816 1.00 92.88 176 LYS A CA 1
ATOM 1367 C C . LYS A 1 176 ? -9.053 5.825 -3.280 1.00 92.88 176 LYS A C 1
ATOM 1369 O O . LYS A 1 176 ? -8.075 5.278 -2.794 1.00 92.88 176 LYS A O 1
ATOM 1374 N N . VAL A 1 177 ? -10.240 5.221 -3.378 1.00 97.19 177 VAL A N 1
ATOM 1375 C CA . VAL A 1 177 ? -10.466 3.820 -2.976 1.00 97.19 177 VAL A CA 1
ATOM 1376 C C . VAL A 1 177 ? -9.633 2.880 -3.846 1.00 97.19 177 VAL A C 1
ATOM 1378 O O . VAL A 1 177 ? -8.931 2.033 -3.298 1.00 97.19 177 VAL A O 1
ATOM 1381 N N . GLN A 1 178 ? -9.640 3.090 -5.167 1.00 98.00 178 GLN A N 1
ATOM 1382 C CA . GLN A 1 178 ? -8.817 2.322 -6.107 1.00 98.00 178 GLN A CA 1
ATOM 1383 C C . GLN A 1 178 ? -7.331 2.399 -5.731 1.00 98.00 178 GLN A C 1
ATOM 1385 O O . GLN A 1 178 ? -6.645 1.381 -5.688 1.00 98.00 178 GLN A O 1
ATOM 1390 N N . ASN A 1 179 ? -6.841 3.594 -5.385 1.00 91.69 179 ASN A N 1
ATOM 1391 C CA . ASN A 1 179 ? -5.440 3.810 -5.035 1.00 91.69 179 ASN A CA 1
ATOM 1392 C C . ASN A 1 179 ? -5.018 3.079 -3.750 1.00 91.69 179 ASN A C 1
ATOM 1394 O O . ASN A 1 179 ? -3.976 2.425 -3.732 1.00 91.69 179 ASN A O 1
ATOM 1398 N N . GLU A 1 180 ? -5.828 3.152 -2.689 1.00 93.44 180 GLU A N 1
ATOM 1399 C CA . GLU A 1 180 ? -5.533 2.455 -1.427 1.00 93.44 180 GLU A CA 1
ATOM 1400 C C . GLU A 1 180 ? -5.608 0.924 -1.611 1.00 93.44 180 GLU A C 1
ATOM 1402 O O . GLU A 1 180 ? -4.754 0.192 -1.107 1.00 93.44 180 GLU A O 1
ATOM 1407 N N . ALA A 1 181 ? -6.587 0.428 -2.381 1.00 98.12 181 ALA A N 1
ATOM 1408 C CA . ALA A 1 181 ? -6.712 -0.996 -2.697 1.00 98.12 181 ALA A CA 1
ATOM 1409 C C . ALA A 1 181 ? -5.521 -1.510 -3.522 1.00 98.12 181 ALA A C 1
ATOM 1411 O O . ALA A 1 181 ? -4.967 -2.574 -3.234 1.00 98.12 181 ALA A O 1
ATOM 1412 N N . CYS A 1 182 ? -5.076 -0.719 -4.500 1.00 94.19 182 CYS A N 1
ATOM 1413 C CA . CYS A 1 182 ? -3.890 -0.997 -5.297 1.00 94.19 182 CYS A CA 1
ATOM 1414 C C . CYS A 1 182 ? -2.624 -1.067 -4.427 1.00 94.19 182 CYS A C 1
ATOM 1416 O O . CYS A 1 182 ? -1.838 -2.007 -4.557 1.00 94.19 182 CYS A O 1
ATOM 1418 N N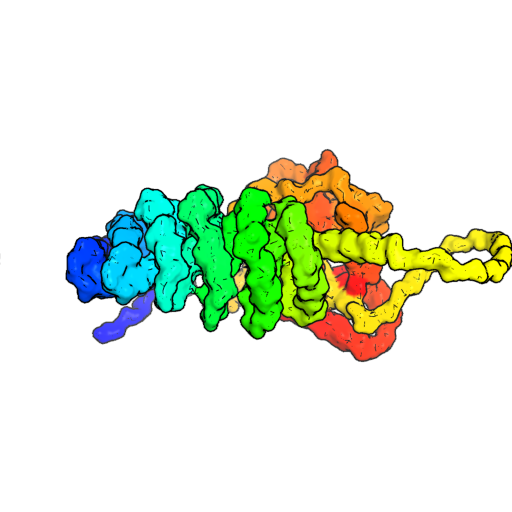 . GLY A 1 183 ? -2.444 -0.116 -3.502 1.00 84.75 183 GLY A N 1
ATOM 1419 C CA . GLY A 1 183 ? -1.328 -0.106 -2.551 1.00 84.75 183 GLY A CA 1
ATOM 1420 C C . GLY A 1 183 ? -1.293 -1.351 -1.658 1.00 84.75 183 GLY A C 1
ATOM 1421 O O . GLY A 1 183 ? -0.240 -1.971 -1.500 1.00 84.75 183 GLY A O 1
ATOM 1422 N N . ALA A 1 184 ? -2.450 -1.782 -1.147 1.00 94.44 184 ALA A N 1
ATOM 1423 C CA . ALA A 1 184 ? -2.553 -3.021 -0.380 1.00 94.44 184 ALA A CA 1
ATOM 1424 C C . ALA A 1 184 ? -2.205 -4.258 -1.232 1.00 94.44 184 ALA A C 1
ATOM 1426 O O . ALA A 1 184 ? -1.381 -5.077 -0.823 1.00 94.44 184 ALA A O 1
ATOM 1427 N N . LEU A 1 185 ? -2.761 -4.388 -2.445 1.00 97.12 185 LEU A N 1
ATOM 1428 C CA . LEU A 1 185 ? -2.462 -5.513 -3.345 1.00 97.12 185 LEU A CA 1
ATOM 1429 C C . LEU A 1 185 ? -0.984 -5.589 -3.730 1.00 97.12 185 LEU A C 1
ATOM 1431 O O . LEU A 1 185 ? -0.426 -6.688 -3.793 1.00 97.12 185 LEU A O 1
ATOM 1435 N N . ARG A 1 186 ? -0.329 -4.443 -3.938 1.00 89.19 186 ARG A N 1
ATOM 1436 C CA . ARG A 1 186 ? 1.113 -4.369 -4.202 1.00 89.19 186 ARG A CA 1
ATOM 1437 C C . ARG A 1 186 ? 1.924 -5.086 -3.125 1.00 89.19 186 ARG A C 1
ATOM 1439 O O . ARG A 1 186 ? 2.813 -5.866 -3.465 1.00 89.19 186 ARG A O 1
ATOM 1446 N N . ASN A 1 187 ? 1.619 -4.824 -1.856 1.00 86.94 187 ASN A N 1
ATOM 1447 C CA . ASN A 1 187 ? 2.318 -5.423 -0.720 1.00 86.94 187 ASN A CA 1
ATOM 1448 C C . ASN A 1 187 ? 1.955 -6.904 -0.544 1.00 86.94 187 ASN A C 1
ATOM 1450 O O . ASN A 1 187 ? 2.819 -7.724 -0.243 1.00 86.94 187 ASN A O 1
ATOM 1454 N N . LEU A 1 188 ? 0.694 -7.276 -0.790 1.00 92.81 188 LEU A N 1
ATOM 1455 C CA . LEU A 1 188 ? 0.241 -8.670 -0.716 1.00 92.81 188 LEU A CA 1
ATOM 1456 C C . LEU A 1 188 ? 0.775 -9.545 -1.863 1.00 92.81 188 LEU A C 1
ATOM 1458 O O . LEU A 1 188 ? 0.779 -10.770 -1.741 1.00 92.81 188 LEU A O 1
ATOM 1462 N N . SER A 1 189 ? 1.299 -8.950 -2.937 1.00 88.62 189 SER A N 1
ATOM 1463 C CA . SER A 1 189 ? 1.893 -9.641 -4.096 1.00 88.62 189 SER A CA 1
ATOM 1464 C C . SER A 1 189 ? 3.337 -10.130 -3.866 1.00 88.62 189 SER A C 1
ATOM 1466 O O . SER A 1 189 ? 4.112 -10.269 -4.811 1.00 88.62 189 SER A O 1
ATOM 1468 N N . PHE A 1 190 ? 3.711 -10.409 -2.613 1.00 81.62 190 PHE A N 1
ATOM 1469 C CA . PHE A 1 190 ? 5.074 -10.774 -2.196 1.00 81.62 190 PHE A CA 1
ATOM 1470 C C . PHE A 1 190 ? 5.472 -12.234 -2.476 1.00 81.62 190 PHE A C 1
ATOM 1472 O O . PHE A 1 190 ? 6.627 -12.598 -2.280 1.00 81.62 190 PHE A O 1
ATOM 1479 N N . ASN A 1 191 ? 4.530 -13.095 -2.872 1.00 81.69 191 ASN A N 1
ATOM 1480 C CA . ASN A 1 191 ? 4.795 -14.496 -3.201 1.00 81.69 191 ASN A CA 1
ATOM 1481 C C . ASN A 1 191 ? 3.984 -14.940 -4.424 1.00 81.69 191 ASN A C 1
ATOM 1483 O O . ASN A 1 191 ? 2.926 -14.381 -4.720 1.00 81.69 191 ASN A O 1
ATOM 1487 N N . GLU A 1 192 ? 4.450 -15.989 -5.098 1.00 90.25 192 GLU A N 1
ATOM 1488 C CA . GLU A 1 192 ? 3.844 -16.475 -6.339 1.00 90.25 192 GLU A CA 1
ATOM 1489 C C . GLU A 1 192 ? 2.375 -16.897 -6.173 1.00 90.25 192 GLU A C 1
ATOM 1491 O O . GLU A 1 192 ? 1.548 -16.619 -7.040 1.00 90.25 192 GLU A O 1
ATOM 1496 N N . ARG A 1 193 ? 2.009 -17.523 -5.045 1.00 94.31 193 ARG A N 1
ATOM 1497 C CA . ARG A 1 193 ? 0.625 -17.955 -4.785 1.00 94.31 193 ARG A CA 1
ATOM 1498 C C . ARG A 1 193 ? -0.338 -16.769 -4.802 1.00 94.31 193 ARG A C 1
ATOM 1500 O O . ARG A 1 193 ? -1.385 -16.848 -5.445 1.00 94.31 193 ARG A O 1
ATOM 1507 N N . ASN A 1 194 ? 0.019 -15.679 -4.129 1.00 95.12 194 ASN A N 1
ATOM 1508 C CA . ASN A 1 194 ? -0.789 -14.465 -4.093 1.00 95.12 194 ASN A CA 1
ATOM 1509 C C . ASN A 1 194 ? -0.814 -13.785 -5.461 1.00 95.12 194 ASN A C 1
ATOM 1511 O O . ASN A 1 194 ? -1.887 -13.408 -5.926 1.00 95.12 194 ASN A O 1
ATOM 1515 N N . GLN A 1 195 ? 0.335 -13.701 -6.140 1.00 93.88 195 GLN A N 1
ATOM 1516 C CA . GLN A 1 195 ? 0.403 -13.159 -7.496 1.00 93.88 195 GLN A CA 1
ATOM 1517 C C . GLN A 1 195 ? -0.560 -13.906 -8.429 1.00 93.88 195 GLN A C 1
ATOM 1519 O O . GLN A 1 195 ? -1.416 -13.287 -9.065 1.00 93.88 195 GLN A O 1
ATOM 1524 N N . ARG A 1 196 ? -0.484 -15.243 -8.476 1.00 94.56 196 ARG A N 1
ATOM 1525 C CA . ARG A 1 196 ? -1.365 -16.082 -9.304 1.00 94.56 196 ARG A CA 1
ATOM 1526 C C . ARG A 1 196 ? -2.839 -15.912 -8.951 1.00 94.56 196 ARG A C 1
ATOM 1528 O O . ARG A 1 196 ? -3.665 -15.910 -9.860 1.00 94.56 196 ARG A O 1
ATOM 1535 N N . LEU A 1 197 ? -3.177 -15.767 -7.668 1.00 96.94 197 LEU A N 1
ATOM 1536 C CA . LEU A 1 197 ? -4.556 -15.524 -7.240 1.00 96.94 197 LEU A CA 1
ATOM 1537 C C . LEU A 1 197 ? -5.088 -14.207 -7.813 1.00 96.94 197 LEU A C 1
ATOM 1539 O O . LEU A 1 197 ? -6.154 -14.206 -8.421 1.00 96.94 197 LEU A O 1
ATOM 1543 N N . VAL A 1 198 ? -4.313 -13.123 -7.704 1.00 97.38 198 VAL A N 1
ATOM 1544 C CA . VAL A 1 198 ? -4.709 -11.816 -8.245 1.00 97.38 198 VAL A CA 1
ATOM 1545 C C . VAL A 1 198 ? -4.940 -11.881 -9.753 1.00 97.38 198 VAL A C 1
ATOM 1547 O O . VAL A 1 198 ? -5.949 -11.381 -10.244 1.00 97.38 198 VAL A O 1
ATOM 1550 N N . GLY A 1 199 ? -4.053 -12.542 -10.502 1.00 95.50 199 GLY A N 1
ATOM 1551 C CA . GLY A 1 199 ? -4.238 -12.694 -11.945 1.00 95.50 199 GLY A CA 1
ATOM 1552 C C . GLY A 1 199 ? -5.376 -13.636 -12.337 1.00 95.50 199 GLY A C 1
ATOM 1553 O O . GLY A 1 199 ? -6.040 -13.403 -13.349 1.00 95.50 199 GLY A O 1
ATOM 1554 N N . LYS A 1 200 ? -5.631 -14.691 -11.554 1.00 96.12 200 LYS A N 1
ATOM 1555 C CA . LYS A 1 200 ? -6.754 -15.612 -11.777 1.00 96.12 200 LYS A CA 1
ATOM 1556 C C . LYS A 1 200 ? -8.102 -14.918 -11.587 1.00 96.12 200 LYS A C 1
ATOM 1558 O O . LYS A 1 200 ? -8.996 -15.163 -12.390 1.00 96.12 200 LYS A O 1
ATOM 1563 N N . ASP A 1 201 ? -8.207 -14.049 -10.588 1.00 96.31 201 ASP A N 1
ATOM 1564 C CA . ASP A 1 201 ? -9.438 -13.339 -10.234 1.00 96.31 201 ASP A CA 1
ATOM 1565 C C . ASP A 1 201 ? -9.604 -12.010 -11.012 1.00 96.31 201 ASP A C 1
ATOM 1567 O O . ASP A 1 201 ? -10.397 -11.156 -10.632 1.00 96.31 201 ASP A O 1
ATOM 1571 N N . GLY A 1 202 ? -8.872 -11.826 -12.120 1.00 95.88 202 GLY A N 1
ATOM 1572 C CA . GLY A 1 202 ? -9.067 -10.705 -13.051 1.00 95.88 202 GLY A CA 1
ATOM 1573 C C . GLY A 1 202 ? -8.337 -9.406 -12.694 1.00 95.88 202 GLY A C 1
ATOM 1574 O O . GLY A 1 202 ? -8.430 -8.436 -13.442 1.00 95.88 202 GLY A O 1
ATOM 1575 N N . GLY A 1 203 ? -7.545 -9.381 -11.618 1.00 97.12 203 GLY A N 1
ATOM 1576 C CA . GLY A 1 203 ? -6.869 -8.167 -11.149 1.00 97.12 203 GLY A CA 1
ATOM 1577 C C . GLY A 1 203 ? -5.899 -7.541 -12.159 1.00 97.12 203 GLY A C 1
ATOM 1578 O O . GLY A 1 203 ? -5.739 -6.327 -12.162 1.00 97.12 203 GLY A O 1
ATOM 1579 N N . ILE A 1 204 ? -5.293 -8.332 -13.057 1.00 94.94 204 ILE A N 1
ATOM 1580 C CA . ILE A 1 204 ? -4.407 -7.806 -14.115 1.00 94.94 204 ILE A CA 1
ATOM 1581 C C . ILE A 1 204 ? -5.167 -6.874 -15.069 1.00 94.94 204 ILE A C 1
ATOM 1583 O O . ILE A 1 204 ? -4.655 -5.808 -15.394 1.00 94.94 204 ILE A O 1
ATOM 1587 N N . ILE A 1 205 ? -6.383 -7.250 -15.480 1.00 95.31 205 ILE A N 1
ATOM 1588 C CA . ILE A 1 205 ? -7.194 -6.458 -16.418 1.00 95.31 205 ILE A CA 1
ATOM 1589 C C . ILE A 1 205 ? -7.601 -5.139 -15.758 1.00 95.31 205 ILE A C 1
ATOM 1591 O O . ILE A 1 205 ? -7.362 -4.075 -16.320 1.00 95.31 205 ILE A O 1
ATOM 1595 N N . LEU A 1 206 ? -8.104 -5.205 -14.521 1.00 97.62 206 LEU A N 1
ATOM 1596 C CA . LEU A 1 206 ? -8.491 -4.011 -13.769 1.00 97.62 206 LEU A CA 1
ATOM 1597 C C . LEU A 1 206 ? -7.305 -3.054 -13.599 1.00 97.62 206 LEU A C 1
ATOM 1599 O O . LEU A 1 206 ? -7.415 -1.878 -13.923 1.00 97.62 206 LEU A O 1
ATOM 1603 N N . LEU A 1 207 ? -6.135 -3.550 -13.181 1.00 94.75 207 LEU A N 1
ATOM 1604 C CA . LEU A 1 207 ? -4.934 -2.717 -13.043 1.00 94.75 207 LEU A CA 1
ATOM 1605 C C . LEU A 1 207 ? -4.485 -2.093 -14.375 1.00 94.75 207 LEU A C 1
ATOM 1607 O O . LEU A 1 207 ? -3.987 -0.969 -14.377 1.00 94.75 207 LEU A O 1
ATOM 1611 N N . MET A 1 208 ? -4.657 -2.790 -15.501 1.00 92.12 208 MET A N 1
ATOM 1612 C CA . MET A 1 208 ? -4.379 -2.232 -16.827 1.00 92.12 208 MET A CA 1
ATOM 1613 C C . MET A 1 208 ? -5.345 -1.109 -17.210 1.00 92.12 208 MET A C 1
ATOM 1615 O O . MET A 1 208 ? -4.932 -0.155 -17.868 1.00 92.12 208 MET A O 1
ATOM 1619 N N . ASP A 1 209 ? -6.607 -1.184 -16.795 1.00 93.62 209 ASP A N 1
ATOM 1620 C CA . ASP A 1 209 ? -7.552 -0.088 -16.995 1.00 93.62 209 ASP A CA 1
ATOM 1621 C C . ASP A 1 209 ? -7.200 1.125 -16.127 1.00 93.62 209 ASP A C 1
ATOM 1623 O O . ASP A 1 209 ? -7.237 2.258 -16.611 1.00 93.62 209 ASP A O 1
ATOM 1627 N N . LEU A 1 210 ? -6.726 0.908 -14.896 1.00 92.44 210 LEU A N 1
ATOM 1628 C CA . LEU A 1 210 ? -6.278 1.989 -14.007 1.00 92.44 210 LEU A CA 1
ATOM 1629 C C . LEU A 1 210 ? -5.039 2.741 -14.514 1.00 92.44 210 LEU A C 1
ATOM 1631 O O . LEU A 1 210 ? -4.854 3.913 -14.184 1.00 92.44 210 LEU A O 1
ATOM 1635 N N . LEU A 1 211 ? -4.217 2.123 -15.366 1.00 86.94 211 LEU A N 1
ATOM 1636 C CA . LEU A 1 211 ? -3.106 2.806 -16.040 1.00 86.94 211 LEU A CA 1
ATOM 1637 C C . LEU A 1 211 ? -3.563 3.916 -17.000 1.00 86.94 211 LEU A C 1
ATOM 1639 O O . LEU A 1 211 ? -2.756 4.773 -17.354 1.00 86.94 211 LEU A O 1
ATOM 1643 N N . LYS A 1 212 ? -4.838 3.920 -17.401 1.00 87.06 212 LYS A N 1
ATOM 1644 C CA . LYS A 1 212 ? -5.448 4.951 -18.255 1.00 87.06 212 LYS A CA 1
ATOM 1645 C C . LYS A 1 212 ? -6.047 6.110 -17.447 1.00 87.06 212 LYS A C 1
ATOM 1647 O O . LYS A 1 212 ? -6.564 7.050 -18.040 1.00 87.06 212 LYS A O 1
ATOM 1652 N N . SER A 1 213 ? -6.017 6.038 -16.112 1.00 87.75 213 SER A N 1
ATOM 1653 C CA . SER A 1 213 ? -6.554 7.078 -15.226 1.00 87.75 213 SER A CA 1
ATOM 1654 C C . SER A 1 213 ? -5.846 8.419 -15.432 1.00 87.75 213 SER A C 1
ATOM 1656 O O . SER A 1 213 ? -4.648 8.449 -15.692 1.00 87.75 213 SER A O 1
ATOM 1658 N N . GLU A 1 214 ? -6.542 9.538 -15.233 1.00 87.50 214 GLU A N 1
ATOM 1659 C CA . GLU A 1 214 ? -5.926 10.874 -15.187 1.00 87.50 214 GLU A CA 1
ATOM 1660 C C . GLU A 1 214 ? -5.144 11.120 -13.882 1.00 87.50 214 GLU A C 1
ATOM 1662 O O . GLU A 1 214 ? -4.243 11.962 -13.850 1.00 87.50 214 GLU A O 1
ATOM 1667 N N . ASP A 1 215 ? -5.402 10.338 -12.827 1.00 83.25 215 ASP A N 1
ATOM 1668 C CA . ASP A 1 215 ? -4.687 10.438 -11.551 1.00 83.25 215 ASP A CA 1
ATOM 1669 C C . ASP A 1 215 ? -3.303 9.776 -11.628 1.00 83.25 215 ASP A C 1
ATOM 1671 O O . ASP A 1 215 ? -3.171 8.557 -11.767 1.00 83.25 215 ASP A O 1
ATOM 1675 N N . GLU A 1 216 ? -2.258 10.598 -11.520 1.00 79.06 216 GLU A N 1
ATOM 1676 C CA . GLU A 1 216 ? -0.862 10.163 -11.633 1.00 79.06 216 GLU A CA 1
ATOM 1677 C C . GLU A 1 216 ? -0.484 9.132 -10.561 1.00 79.06 216 GLU A C 1
ATOM 1679 O O . GLU A 1 216 ? 0.203 8.155 -10.862 1.00 79.06 216 GLU A O 1
ATOM 1684 N N . ASN A 1 217 ? -0.959 9.294 -9.321 1.00 76.69 217 ASN A N 1
ATOM 1685 C CA . ASN A 1 217 ? -0.634 8.369 -8.234 1.00 76.69 217 ASN A CA 1
ATOM 1686 C C . ASN A 1 217 ? -1.257 6.991 -8.468 1.00 76.69 217 ASN A C 1
ATOM 1688 O O . ASN A 1 217 ? -0.585 5.977 -8.275 1.00 76.69 217 ASN A O 1
ATOM 1692 N N . LEU A 1 218 ? -2.512 6.952 -8.916 1.00 84.44 218 LEU A N 1
ATOM 1693 C CA . LEU A 1 218 ? -3.223 5.722 -9.232 1.00 84.44 218 LEU A CA 1
ATOM 1694 C C . LEU A 1 218 ? -2.583 5.004 -10.415 1.00 84.44 218 LEU A C 1
ATOM 1696 O O . LEU A 1 218 ? -2.315 3.803 -10.319 1.00 84.44 218 LEU A O 1
ATOM 1700 N N . ARG A 1 219 ? -2.270 5.735 -11.493 1.00 85.44 219 ARG A N 1
ATOM 1701 C CA . ARG A 1 219 ? -1.489 5.202 -12.613 1.00 85.44 219 ARG A CA 1
ATOM 1702 C C . ARG A 1 219 ? -0.206 4.565 -12.080 1.00 85.44 219 ARG A C 1
ATOM 1704 O O . ARG A 1 219 ? 0.058 3.380 -12.300 1.00 85.44 219 ARG A O 1
ATOM 1711 N N . ARG A 1 220 ? 0.581 5.342 -11.330 1.00 76.44 220 ARG A N 1
ATOM 1712 C CA . ARG A 1 220 ? 1.887 4.947 -10.791 1.00 76.44 220 ARG A CA 1
ATOM 1713 C C . ARG A 1 220 ? 1.806 3.684 -9.937 1.00 76.44 220 ARG A C 1
ATOM 1715 O O . ARG A 1 220 ? 2.592 2.756 -10.131 1.00 76.44 220 ARG A O 1
ATOM 1722 N N . ASN A 1 221 ? 0.856 3.636 -9.010 1.00 76.75 221 ASN A N 1
ATOM 1723 C CA . ASN A 1 221 ? 0.646 2.490 -8.133 1.00 76.75 221 ASN A CA 1
ATOM 1724 C C . ASN A 1 221 ? 0.182 1.253 -8.903 1.00 76.75 221 ASN A C 1
ATOM 1726 O O . ASN A 1 221 ? 0.667 0.153 -8.621 1.00 76.75 221 ASN A O 1
ATOM 1730 N N . SER A 1 222 ? -0.664 1.425 -9.918 1.00 87.94 222 SER A N 1
ATOM 1731 C CA . SER A 1 222 ? -1.124 0.327 -10.776 1.00 87.94 222 SER A CA 1
ATOM 1732 C C . SER A 1 222 ? 0.038 -0.307 -11.535 1.00 87.94 222 SER A C 1
ATOM 1734 O O . SER A 1 222 ? 0.178 -1.529 -11.544 1.00 87.94 222 SER A O 1
ATOM 1736 N N . ALA A 1 223 ? 0.946 0.515 -12.065 1.00 79.19 223 ALA A N 1
ATOM 1737 C CA . ALA A 1 223 ? 2.160 0.044 -12.724 1.00 79.19 223 ALA A CA 1
ATOM 1738 C C . ALA A 1 223 ? 3.062 -0.759 -11.773 1.00 79.19 223 ALA A C 1
ATOM 1740 O O . ALA A 1 223 ? 3.460 -1.874 -12.110 1.00 79.19 223 ALA A O 1
ATOM 1741 N N . ILE A 1 224 ? 3.349 -0.245 -10.565 1.00 75.75 224 ILE A N 1
ATOM 1742 C CA . ILE A 1 224 ? 4.150 -0.993 -9.574 1.00 75.75 224 ILE A CA 1
ATOM 1743 C C . ILE A 1 224 ? 3.505 -2.340 -9.270 1.00 75.75 224 ILE A C 1
ATOM 1745 O O . ILE A 1 224 ? 4.184 -3.361 -9.182 1.00 75.75 224 ILE A O 1
ATOM 1749 N N . THR A 1 225 ? 2.190 -2.330 -9.071 1.00 84.69 225 THR A N 1
ATOM 1750 C CA . THR A 1 225 ? 1.439 -3.522 -8.687 1.00 84.69 225 THR A CA 1
ATOM 1751 C C . THR A 1 225 ? 1.504 -4.567 -9.791 1.00 84.69 225 THR A C 1
ATOM 1753 O O . THR A 1 225 ? 1.817 -5.717 -9.503 1.00 84.69 225 THR A O 1
ATOM 1756 N N . LEU A 1 226 ? 1.318 -4.168 -11.054 1.00 85.62 226 LEU A N 1
ATOM 1757 C CA . LEU A 1 226 ? 1.507 -5.048 -12.208 1.00 85.62 226 LEU A CA 1
ATOM 1758 C C . LEU A 1 226 ? 2.923 -5.625 -12.260 1.00 85.62 226 LEU A C 1
ATOM 1760 O O . LEU A 1 226 ? 3.058 -6.837 -12.379 1.00 85.62 226 LEU A O 1
ATOM 1764 N N . ASN A 1 227 ? 3.958 -4.798 -12.077 1.00 78.69 227 ASN A N 1
ATOM 1765 C CA . ASN A 1 227 ? 5.344 -5.269 -12.048 1.00 78.69 227 ASN A CA 1
ATOM 1766 C C . ASN A 1 227 ? 5.575 -6.319 -10.949 1.00 78.69 227 ASN A C 1
ATOM 1768 O O . ASN A 1 227 ? 6.174 -7.361 -11.196 1.00 78.69 227 ASN A O 1
ATOM 1772 N N . ASN A 1 228 ? 5.054 -6.079 -9.743 1.00 78.56 228 ASN A N 1
ATOM 1773 C CA . ASN A 1 228 ? 5.135 -7.042 -8.645 1.00 78.56 228 ASN A CA 1
ATOM 1774 C C . ASN A 1 228 ? 4.354 -8.328 -8.945 1.00 78.56 228 ASN A C 1
ATOM 1776 O O . ASN A 1 228 ? 4.779 -9.406 -8.551 1.00 78.56 228 ASN A O 1
ATOM 1780 N N . LEU A 1 229 ? 3.215 -8.237 -9.630 1.00 84.19 229 LEU A N 1
ATOM 1781 C CA . LEU A 1 229 ? 2.400 -9.396 -9.995 1.00 84.19 229 LEU A CA 1
ATOM 1782 C C . LEU A 1 229 ? 3.035 -10.263 -11.079 1.00 84.19 229 LEU A C 1
ATOM 1784 O O . LEU A 1 229 ? 2.697 -11.444 -11.174 1.00 84.19 229 LEU A O 1
ATOM 1788 N N . THR A 1 230 ? 3.917 -9.694 -11.894 1.00 81.69 230 THR A N 1
ATOM 1789 C CA . THR A 1 230 ? 4.602 -10.387 -12.988 1.00 81.69 230 THR A CA 1
ATOM 1790 C C . THR A 1 230 ? 6.053 -10.722 -12.684 1.00 81.69 230 THR A C 1
ATOM 1792 O O . THR A 1 230 ? 6.694 -11.333 -13.534 1.00 81.69 230 THR A O 1
ATOM 1795 N N . SER A 1 231 ? 6.585 -10.357 -11.515 1.00 73.81 231 SER A N 1
ATOM 1796 C CA . SER A 1 231 ? 7.994 -10.598 -11.179 1.00 73.81 231 SER A CA 1
ATOM 1797 C C . SER A 1 231 ? 8.305 -12.091 -11.045 1.00 73.81 231 SER A C 1
ATOM 1799 O O . SER A 1 231 ? 9.285 -12.577 -11.605 1.00 73.81 231 SER A O 1
ATOM 1801 N N . ILE A 1 232 ? 7.423 -12.867 -10.405 1.00 73.62 232 ILE A N 1
ATOM 1802 C CA . ILE A 1 232 ? 7.625 -14.311 -10.192 1.00 73.62 232 ILE A CA 1
ATOM 1803 C C . ILE A 1 232 ? 6.684 -15.136 -11.083 1.00 73.62 232 ILE A C 1
ATOM 1805 O O . ILE A 1 232 ? 7.130 -16.066 -11.752 1.00 73.62 232 ILE A O 1
ATOM 1809 N N . SER A 1 233 ? 5.400 -14.770 -11.149 1.00 82.81 233 SER A N 1
ATOM 1810 C CA . SER A 1 233 ? 4.339 -15.565 -11.787 1.00 82.81 233 SER A CA 1
ATOM 1811 C C . SER A 1 233 ? 4.358 -15.555 -13.326 1.00 82.81 233 SER A C 1
ATOM 1813 O O . SER A 1 233 ? 3.921 -14.596 -13.971 1.00 82.81 233 SER A O 1
ATOM 1815 N N . ASP A 1 234 ? 4.736 -16.688 -13.930 1.00 81.25 234 ASP A N 1
ATOM 1816 C CA . ASP A 1 234 ? 4.629 -16.918 -15.381 1.00 81.25 234 ASP A CA 1
ATOM 1817 C C . ASP A 1 234 ? 3.185 -16.886 -15.902 1.00 81.25 234 ASP A C 1
ATOM 1819 O O . ASP A 1 234 ? 2.926 -16.470 -17.035 1.00 81.25 234 ASP A O 1
ATOM 1823 N N . ASP A 1 235 ? 2.226 -17.320 -15.084 1.00 85.06 235 ASP A N 1
ATOM 1824 C CA . ASP A 1 235 ? 0.806 -17.275 -15.435 1.00 85.06 235 ASP A CA 1
ATOM 1825 C C . ASP A 1 235 ? 0.340 -15.829 -15.619 1.00 85.06 235 ASP A C 1
ATOM 1827 O O . ASP A 1 235 ? -0.370 -15.523 -16.578 1.00 85.06 235 ASP A O 1
ATOM 1831 N N . ASN A 1 236 ? 0.760 -14.930 -14.725 1.00 87.94 236 ASN A N 1
ATOM 1832 C CA . ASN A 1 236 ? 0.409 -13.515 -14.805 1.00 87.94 236 ASN A CA 1
ATOM 1833 C C . ASN A 1 236 ? 1.098 -12.832 -15.977 1.00 87.94 236 ASN A C 1
ATOM 1835 O O . ASN A 1 236 ? 0.447 -12.086 -16.700 1.00 87.94 236 ASN A O 1
ATOM 1839 N N . ARG A 1 237 ? 2.369 -13.157 -16.218 1.00 84.81 237 ARG A N 1
ATOM 1840 C CA . ARG A 1 237 ? 3.117 -12.775 -17.421 1.00 84.81 237 ARG A CA 1
ATOM 1841 C C . ARG A 1 237 ? 2.376 -13.148 -18.713 1.00 84.81 237 ARG A C 1
ATOM 1843 O O . ARG A 1 237 ? 2.200 -12.341 -19.627 1.00 84.81 237 ARG A O 1
ATOM 1850 N N . ARG A 1 238 ? 1.855 -14.380 -18.806 1.00 82.00 238 ARG A N 1
ATOM 1851 C CA . ARG A 1 238 ? 1.028 -14.810 -19.955 1.00 82.00 238 ARG A CA 1
ATOM 1852 C C . ARG A 1 238 ? -0.302 -14.059 -20.045 1.00 82.00 238 ARG A C 1
ATOM 1854 O O . ARG A 1 238 ? -0.688 -13.682 -21.148 1.00 82.00 238 ARG A O 1
ATOM 1861 N N . ARG A 1 239 ? -0.984 -13.818 -18.919 1.00 89.19 239 ARG A N 1
ATOM 1862 C CA . ARG A 1 239 ? -2.230 -13.027 -18.878 1.00 89.19 239 ARG A CA 1
ATOM 1863 C C . ARG A 1 239 ? -1.993 -11.598 -19.360 1.00 89.19 239 ARG A C 1
ATOM 1865 O O . ARG A 1 239 ? -2.656 -11.173 -20.292 1.00 89.19 239 ARG A O 1
ATOM 1872 N N . LEU A 1 240 ? -0.995 -10.909 -18.808 1.00 86.19 240 LEU A N 1
ATOM 1873 C CA . LEU A 1 240 ? -0.637 -9.542 -19.186 1.00 86.19 240 LEU A CA 1
ATOM 1874 C C . LEU A 1 240 ? -0.379 -9.419 -20.695 1.00 86.19 240 LEU A C 1
ATOM 1876 O O . LEU A 1 240 ? -0.885 -8.502 -21.336 1.00 86.19 240 LEU A O 1
ATOM 1880 N N . ARG A 1 241 ? 0.364 -10.370 -21.280 1.00 82.62 241 ARG A N 1
ATOM 1881 C CA . ARG A 1 241 ? 0.603 -10.424 -22.732 1.00 82.62 241 ARG A CA 1
ATOM 1882 C C . ARG A 1 241 ? -0.675 -10.625 -23.535 1.00 82.62 241 ARG A C 1
ATOM 1884 O O . ARG A 1 241 ? -0.879 -9.922 -24.518 1.00 82.62 241 ARG A O 1
ATOM 1891 N N . LYS A 1 242 ? -1.519 -11.571 -23.122 1.00 85.44 242 LYS A N 1
ATOM 1892 C CA . LYS A 1 242 ? -2.771 -11.889 -23.818 1.00 85.44 242 LYS A CA 1
ATOM 1893 C C . LYS A 1 242 ? -3.716 -10.686 -23.880 1.00 85.44 242 LYS A C 1
ATOM 1895 O O . LYS A 1 242 ? -4.359 -10.488 -24.902 1.00 85.44 242 LYS A O 1
ATOM 1900 N N . GLU A 1 243 ? -3.762 -9.889 -22.819 1.00 86.88 243 GLU A N 1
ATOM 1901 C CA . GLU A 1 243 ? -4.637 -8.714 -22.723 1.00 86.88 243 GLU A CA 1
ATOM 1902 C C . GLU A 1 243 ? -4.040 -7.456 -23.391 1.00 86.88 243 GLU A C 1
ATOM 1904 O O . GLU A 1 243 ? -4.618 -6.377 -23.310 1.00 86.88 243 GLU A O 1
ATOM 1909 N N . GLY A 1 244 ? -2.869 -7.553 -24.039 1.00 80.06 244 GLY A N 1
ATOM 1910 C CA . GLY A 1 244 ? -2.202 -6.405 -24.670 1.00 80.06 244 GLY A CA 1
ATOM 1911 C C . GLY A 1 244 ? -1.520 -5.452 -23.679 1.00 80.06 244 GLY A C 1
ATOM 1912 O O . GLY A 1 244 ? -1.122 -4.344 -24.039 1.00 80.06 244 GLY A O 1
ATOM 1913 N N . GLY A 1 245 ? -1.332 -5.870 -22.423 1.00 75.31 245 GLY A N 1
ATOM 1914 C CA . GLY A 1 245 ? -0.778 -5.025 -21.361 1.00 75.31 245 GLY A CA 1
ATOM 1915 C C . GLY A 1 245 ? 0.652 -4.569 -21.616 1.00 75.31 245 GLY A C 1
ATOM 1916 O O . GLY A 1 245 ? 1.050 -3.500 -21.167 1.00 75.31 245 GLY A O 1
ATOM 1917 N N . VAL A 1 246 ? 1.411 -5.331 -22.401 1.00 71.44 246 VAL A N 1
ATOM 1918 C CA . VAL A 1 246 ? 2.788 -4.996 -22.781 1.00 71.44 246 VAL A CA 1
ATOM 1919 C C . VAL A 1 246 ? 2.857 -3.685 -23.574 1.00 71.44 246 VAL A C 1
ATOM 1921 O O . VAL A 1 246 ? 3.673 -2.825 -23.254 1.00 71.44 246 VAL A O 1
ATOM 1924 N N . GLU A 1 247 ? 1.984 -3.491 -24.566 1.00 69.12 247 GLU A N 1
ATOM 1925 C CA . GLU A 1 247 ? 1.926 -2.254 -25.364 1.00 69.12 247 GLU A CA 1
ATOM 1926 C C . GLU A 1 247 ? 1.468 -1.065 -24.521 1.00 69.12 247 GLU A C 1
ATOM 1928 O O . GLU A 1 247 ? 2.006 0.038 -24.620 1.00 69.12 247 GLU A O 1
ATOM 1933 N N . LEU A 1 248 ? 0.506 -1.308 -23.633 1.00 71.94 248 LEU A N 1
ATOM 1934 C CA . LEU A 1 248 ? -0.018 -0.286 -22.744 1.00 71.94 248 LEU A CA 1
ATOM 1935 C C . LEU A 1 248 ? 1.054 0.206 -21.757 1.00 71.94 248 LEU A C 1
ATOM 1937 O O . LEU A 1 248 ? 1.212 1.411 -21.571 1.00 71.94 248 LEU A O 1
ATOM 1941 N N . LEU A 1 249 ? 1.855 -0.705 -21.199 1.00 68.31 249 LEU A N 1
ATOM 1942 C CA . LEU A 1 249 ? 2.990 -0.364 -20.338 1.00 68.31 249 LEU A CA 1
ATOM 1943 C C . LEU A 1 249 ? 4.090 0.390 -21.108 1.00 68.31 249 LEU A C 1
ATOM 1945 O O . LEU A 1 249 ? 4.685 1.307 -20.547 1.00 68.31 249 LEU A O 1
ATOM 1949 N N . ILE A 1 250 ? 4.332 0.080 -22.392 1.00 61.94 250 ILE A N 1
ATOM 1950 C CA . ILE A 1 250 ? 5.239 0.875 -23.246 1.00 61.94 250 ILE A CA 1
ATOM 1951 C C . ILE A 1 250 ? 4.737 2.308 -23.375 1.00 61.94 250 ILE A C 1
ATOM 1953 O O . ILE A 1 250 ? 5.508 3.236 -23.160 1.00 61.94 250 ILE A O 1
ATOM 1957 N N . ASN A 1 251 ? 3.465 2.498 -23.723 1.00 63.91 251 ASN A N 1
ATOM 1958 C CA . ASN A 1 251 ? 2.902 3.833 -23.929 1.00 63.91 251 ASN A CA 1
ATOM 1959 C C . ASN A 1 251 ? 2.995 4.675 -22.655 1.00 63.91 251 ASN A C 1
ATOM 1961 O O . ASN A 1 251 ? 3.394 5.834 -22.701 1.00 63.91 251 ASN A O 1
ATOM 1965 N N . VAL A 1 252 ? 2.718 4.052 -21.514 1.00 63.31 252 VAL A N 1
ATOM 1966 C CA . VAL A 1 252 ? 2.850 4.652 -20.188 1.00 63.31 252 VAL A CA 1
ATOM 1967 C C . VAL A 1 252 ? 4.305 5.023 -19.850 1.00 63.31 252 VAL A C 1
ATOM 1969 O O . VAL A 1 252 ? 4.552 6.092 -19.293 1.00 63.31 252 VAL A O 1
ATOM 1972 N N . LEU A 1 253 ? 5.281 4.181 -20.212 1.00 55.38 253 LEU A N 1
ATOM 1973 C CA . LEU A 1 253 ? 6.712 4.468 -20.036 1.00 55.38 253 LEU A CA 1
ATOM 1974 C C . LEU A 1 253 ? 7.205 5.587 -20.964 1.00 55.38 253 LEU A C 1
ATOM 1976 O O . LEU A 1 253 ? 8.008 6.422 -20.555 1.00 55.38 253 LEU A O 1
ATOM 1980 N N . LEU A 1 254 ? 6.732 5.612 -22.212 1.00 52.81 254 LEU A N 1
ATOM 1981 C CA . LEU A 1 254 ? 7.101 6.619 -23.210 1.00 52.81 254 LEU A CA 1
ATOM 1982 C C . LEU A 1 254 ? 6.452 7.984 -22.939 1.00 52.81 254 LEU A C 1
ATOM 1984 O O . LEU A 1 254 ? 7.016 9.007 -23.322 1.00 52.81 254 LEU A O 1
ATOM 1988 N N . ALA A 1 255 ? 5.304 8.012 -22.259 1.00 52.44 255 ALA A N 1
ATOM 1989 C CA . ALA A 1 255 ? 4.586 9.233 -21.901 1.00 52.44 255 ALA A CA 1
ATOM 1990 C C . ALA A 1 255 ? 5.254 10.056 -20.775 1.00 52.44 255 ALA A C 1
ATOM 1992 O O . ALA A 1 255 ? 4.746 11.113 -20.422 1.00 52.44 255 ALA A O 1
ATOM 1993 N N . ASN A 1 256 ? 6.396 9.619 -20.218 1.00 51.81 256 ASN A N 1
ATOM 1994 C CA . ASN A 1 256 ? 7.047 10.183 -19.019 1.00 51.81 256 ASN A CA 1
ATOM 1995 C C . ASN A 1 256 ? 6.197 10.131 -17.728 1.00 51.81 256 ASN A C 1
ATOM 1997 O O . ASN A 1 256 ? 6.651 10.615 -16.691 1.00 51.81 256 ASN A O 1
ATOM 2001 N N . ASP A 1 257 ? 5.007 9.527 -17.762 1.00 45.47 257 ASP A N 1
ATOM 2002 C CA . ASP A 1 257 ? 4.026 9.573 -16.672 1.00 45.47 257 ASP A CA 1
ATOM 2003 C C . ASP A 1 257 ? 4.309 8.578 -15.536 1.00 45.47 257 ASP A C 1
ATOM 2005 O O . ASP A 1 257 ? 3.823 8.755 -14.420 1.00 45.47 257 ASP A O 1
ATOM 2009 N N . ILE A 1 258 ? 5.087 7.512 -15.773 1.00 46.81 258 ILE A N 1
ATOM 2010 C CA . ILE A 1 258 ? 5.355 6.500 -14.742 1.00 46.81 258 ILE A CA 1
ATOM 2011 C C . ILE A 1 258 ? 6.773 5.929 -14.851 1.00 46.81 258 ILE A C 1
ATOM 2013 O O . ILE A 1 258 ? 7.023 4.924 -15.508 1.00 46.81 258 ILE A O 1
ATOM 2017 N N . ASN A 1 259 ? 7.712 6.505 -14.101 1.00 47.06 259 ASN A N 1
ATOM 2018 C CA . ASN A 1 259 ? 9.093 6.007 -13.970 1.00 47.06 259 ASN A CA 1
ATOM 2019 C C . ASN A 1 259 ? 9.226 4.794 -13.019 1.00 47.06 259 ASN A C 1
ATOM 2021 O O . ASN A 1 259 ? 10.126 4.770 -12.178 1.00 47.06 259 ASN A O 1
ATOM 2025 N N . VAL A 1 260 ? 8.286 3.840 -13.047 1.00 40.78 260 VAL A N 1
ATOM 2026 C CA . VAL A 1 260 ? 8.103 2.907 -11.914 1.00 40.78 260 VAL A CA 1
ATOM 2027 C C . VAL A 1 260 ? 8.108 1.419 -12.252 1.00 40.78 260 VAL A C 1
ATOM 2029 O O . VAL A 1 260 ? 8.229 0.580 -11.361 1.00 40.78 260 VAL A O 1
ATOM 2032 N N . LEU A 1 261 ? 8.081 1.054 -13.526 1.00 43.41 261 LEU A N 1
ATOM 2033 C CA . LEU A 1 261 ? 8.235 -0.350 -13.885 1.00 43.41 261 LEU A CA 1
ATOM 2034 C C . LEU A 1 261 ? 9.708 -0.739 -13.768 1.00 43.41 261 LEU A C 1
ATOM 2036 O O . LEU A 1 261 ? 10.569 -0.204 -14.466 1.00 43.41 261 LEU A O 1
ATOM 2040 N N . GLY A 1 262 ? 9.980 -1.654 -12.841 1.00 40.97 262 GLY A N 1
ATOM 2041 C CA . GLY A 1 262 ? 11.233 -2.381 -12.789 1.00 40.97 262 GLY A CA 1
ATOM 2042 C C . GLY A 1 262 ? 11.456 -3.209 -14.058 1.00 40.97 262 GLY A C 1
ATOM 2043 O O . GLY A 1 262 ? 10.586 -3.382 -14.910 1.00 40.97 262 GLY A O 1
ATOM 2044 N N . PHE A 1 263 ? 12.674 -3.716 -14.155 1.00 37.31 263 PHE A N 1
ATOM 2045 C CA . PHE A 1 263 ? 13.312 -4.428 -15.263 1.00 37.31 263 PHE A CA 1
ATOM 2046 C C . PHE A 1 263 ? 12.523 -5.612 -15.875 1.00 37.31 263 PHE A C 1
ATOM 2048 O O . PHE A 1 263 ? 12.812 -6.026 -17.001 1.00 37.31 263 PHE A O 1
ATOM 2055 N N . ASP A 1 264 ? 11.511 -6.141 -15.185 1.00 40.44 264 ASP A N 1
ATOM 2056 C CA . ASP A 1 264 ? 10.784 -7.357 -15.574 1.00 40.44 264 ASP A CA 1
ATOM 2057 C C . ASP A 1 264 ? 9.821 -7.124 -16.746 1.00 40.44 264 ASP A C 1
ATOM 2059 O O . ASP A 1 264 ? 9.813 -7.905 -17.701 1.00 40.44 264 ASP A O 1
ATOM 2063 N N . VAL A 1 265 ? 9.097 -5.997 -16.761 1.00 41.22 265 VAL A N 1
ATOM 2064 C CA . VAL A 1 265 ? 8.238 -5.622 -17.903 1.00 41.22 265 VAL A CA 1
ATOM 2065 C C . VAL A 1 265 ? 9.085 -5.365 -19.152 1.00 41.22 265 VAL A C 1
ATOM 2067 O O . VAL A 1 265 ? 8.737 -5.799 -20.248 1.00 41.22 265 VAL A O 1
ATOM 2070 N N . TYR A 1 266 ? 10.249 -4.726 -18.990 1.00 37.94 266 TYR A N 1
ATOM 2071 C CA . TYR A 1 266 ? 11.214 -4.510 -20.075 1.00 37.94 266 TYR A CA 1
ATOM 2072 C C . TYR A 1 266 ? 11.820 -5.820 -20.614 1.00 37.94 266 TYR A C 1
ATOM 2074 O O . TYR A 1 266 ? 12.141 -5.928 -21.799 1.00 37.94 266 TYR A O 1
ATOM 2082 N N . THR A 1 267 ? 11.907 -6.851 -19.775 1.00 40.53 267 THR A N 1
ATOM 2083 C CA . THR A 1 267 ? 12.393 -8.181 -20.160 1.00 40.53 267 THR A CA 1
ATOM 2084 C C . THR A 1 267 ? 11.323 -8.998 -20.891 1.00 40.53 267 THR A C 1
ATOM 2086 O O . THR A 1 267 ? 11.631 -9.632 -21.905 1.00 40.53 267 THR A O 1
ATOM 2089 N N . GLU A 1 268 ? 10.050 -8.904 -20.492 1.00 45.22 268 GLU A N 1
ATOM 2090 C CA . GLU A 1 268 ? 8.932 -9.470 -21.266 1.00 45.22 268 GLU A CA 1
ATOM 2091 C C . GLU A 1 268 ? 8.747 -8.794 -22.631 1.00 45.22 268 GLU A C 1
ATOM 2093 O O . GLU A 1 268 ? 8.465 -9.470 -23.626 1.00 45.22 268 GLU A O 1
ATOM 2098 N N . LEU A 1 269 ? 8.982 -7.480 -22.694 1.00 41.62 269 LEU A N 1
ATOM 2099 C CA . LEU A 1 269 ? 8.946 -6.663 -23.911 1.00 41.62 269 LEU A CA 1
ATOM 2100 C C . LEU A 1 269 ? 9.893 -7.157 -25.013 1.00 41.62 269 LEU A C 1
ATOM 2102 O O . LEU A 1 269 ? 9.622 -6.997 -26.205 1.00 41.62 269 LEU A O 1
ATOM 2106 N N . LYS A 1 270 ? 11.013 -7.772 -24.627 1.00 39.25 270 LYS A N 1
ATOM 2107 C CA . LYS A 1 270 ? 11.996 -8.314 -25.569 1.00 39.25 270 LYS A CA 1
ATOM 2108 C C . LYS A 1 270 ? 11.611 -9.709 -26.067 1.00 39.25 270 LYS A C 1
ATOM 2110 O O . LYS A 1 270 ? 11.859 -10.026 -27.228 1.00 39.25 270 LYS A O 1
ATOM 2115 N N . GLN A 1 271 ? 10.966 -10.512 -25.221 1.00 42.19 271 GLN A N 1
ATOM 2116 C CA . GLN A 1 271 ? 10.506 -11.856 -25.580 1.00 42.19 271 GLN A CA 1
ATOM 2117 C C . GLN A 1 271 ? 9.306 -11.823 -26.537 1.00 42.19 271 GLN A C 1
ATOM 2119 O O . GLN A 1 271 ? 9.260 -12.625 -27.467 1.00 42.19 271 GLN A O 1
ATOM 2124 N N . SER A 1 272 ? 8.365 -10.879 -26.377 1.00 43.16 272 SER A N 1
ATOM 2125 C CA . SER A 1 272 ? 7.228 -10.752 -27.308 1.00 43.16 272 SER A CA 1
ATOM 2126 C C . SER A 1 272 ? 7.671 -10.320 -28.711 1.00 43.16 272 SER A C 1
ATOM 2128 O O . SER A 1 272 ? 7.212 -10.885 -29.703 1.00 43.16 272 SER A O 1
ATOM 2130 N N . ARG A 1 273 ? 8.641 -9.399 -28.806 1.00 43.22 273 ARG A N 1
ATOM 2131 C CA . ARG A 1 273 ? 9.245 -8.982 -30.084 1.00 43.22 273 ARG A CA 1
ATOM 2132 C C . ARG A 1 273 ? 10.060 -10.087 -30.758 1.00 43.22 273 ARG A C 1
ATOM 2134 O O . ARG A 1 273 ? 10.070 -10.164 -31.981 1.00 43.22 273 ARG A O 1
ATOM 2141 N N . GLN A 1 274 ? 10.714 -10.961 -29.991 1.00 40.00 274 GLN A N 1
ATOM 2142 C CA . GLN A 1 274 ? 11.403 -12.131 -30.548 1.00 40.00 274 GLN A CA 1
ATOM 2143 C C . GLN A 1 274 ? 10.432 -13.236 -30.996 1.00 40.00 274 GLN A C 1
ATOM 2145 O O . GLN A 1 274 ? 10.740 -13.947 -31.947 1.00 40.00 274 GLN A O 1
ATOM 2150 N N . GLY A 1 275 ? 9.251 -13.347 -30.378 1.00 40.50 275 GLY A N 1
ATOM 2151 C CA . GLY A 1 275 ? 8.203 -14.288 -30.791 1.00 40.50 275 GLY A CA 1
ATOM 2152 C C . GLY A 1 275 ? 7.449 -13.886 -32.065 1.00 40.50 275 GLY A C 1
ATOM 2153 O O . GLY A 1 275 ? 6.982 -14.759 -32.789 1.00 40.50 275 GLY A O 1
ATOM 2154 N N . GLN A 1 276 ? 7.359 -12.587 -32.373 1.00 37.38 276 GLN A N 1
ATOM 2155 C CA . GLN A 1 276 ? 6.725 -12.088 -33.606 1.00 37.38 276 GLN A CA 1
ATOM 2156 C C . GLN A 1 276 ? 7.674 -12.045 -34.816 1.00 37.38 276 GLN A C 1
ATOM 2158 O O . GLN A 1 276 ? 7.211 -12.111 -35.949 1.00 37.38 276 GLN A O 1
ATOM 2163 N N . ALA A 1 277 ? 8.995 -12.019 -34.608 1.00 37.91 277 ALA A N 1
ATOM 2164 C CA . ALA A 1 277 ? 9.986 -12.029 -35.693 1.00 37.91 277 ALA A CA 1
ATOM 2165 C C . ALA A 1 277 ? 10.172 -13.406 -36.375 1.00 37.91 277 ALA A C 1
ATOM 2167 O O . ALA A 1 277 ? 10.989 -13.535 -37.283 1.00 37.91 277 ALA A O 1
ATOM 2168 N N . GLY A 1 278 ? 9.447 -14.442 -35.935 1.00 32.88 278 GLY A N 1
ATOM 2169 C CA . GLY A 1 278 ? 9.523 -15.806 -36.475 1.00 32.88 278 GLY A CA 1
ATOM 2170 C C . GLY A 1 278 ? 8.454 -16.161 -37.515 1.00 32.88 278 GLY A C 1
ATOM 2171 O O . GLY A 1 278 ? 8.388 -17.318 -37.920 1.00 32.88 278 GLY A O 1
ATOM 2172 N N . ALA A 1 279 ? 7.606 -15.213 -37.926 1.00 33.22 279 ALA A N 1
ATOM 2173 C CA . ALA A 1 279 ? 6.482 -15.469 -38.827 1.00 33.22 279 ALA A CA 1
ATOM 2174 C C . ALA A 1 279 ? 6.397 -14.449 -39.976 1.00 33.22 279 ALA A C 1
ATOM 2176 O O . ALA A 1 279 ? 5.358 -13.835 -40.184 1.00 33.22 279 ALA A O 1
ATOM 2177 N N . GLU A 1 280 ? 7.472 -14.294 -40.752 1.00 28.73 280 GLU A N 1
ATOM 2178 C CA . GLU A 1 280 ? 7.378 -13.787 -42.127 1.00 28.73 280 GLU A CA 1
ATOM 2179 C C . GLU A 1 280 ? 8.115 -14.739 -43.081 1.00 28.73 280 GLU A C 1
ATOM 2181 O O . GLU A 1 280 ? 9.210 -15.227 -42.800 1.00 28.73 280 GLU A O 1
ATOM 2186 N N . ALA A 1 281 ? 7.427 -15.082 -44.171 1.00 28.12 281 ALA A N 1
ATOM 2187 C CA . ALA A 1 281 ? 7.756 -16.128 -45.135 1.00 28.12 281 ALA A CA 1
ATOM 2188 C C . ALA A 1 281 ? 8.961 -15.777 -46.045 1.00 28.12 281 ALA A C 1
ATOM 2190 O O . ALA A 1 281 ? 9.300 -14.603 -46.192 1.00 28.12 281 ALA A O 1
ATOM 2191 N N . PRO A 1 282 ? 9.606 -16.773 -46.692 1.00 29.34 282 PRO A N 1
ATOM 2192 C CA . PRO A 1 282 ? 10.836 -16.576 -47.452 1.00 29.34 282 PRO A CA 1
ATOM 2193 C C . PRO A 1 282 ? 10.578 -16.180 -48.917 1.00 29.34 282 PRO A C 1
ATOM 2195 O O . PRO A 1 282 ? 9.794 -16.810 -49.623 1.00 29.34 282 PRO A O 1
ATOM 2198 N N . GLY A 1 283 ? 11.321 -15.183 -49.394 1.00 25.61 283 GLY A N 1
ATOM 2199 C CA . GLY A 1 283 ? 11.413 -14.753 -50.795 1.00 25.61 283 GLY A CA 1
ATOM 2200 C C . GLY A 1 283 ? 11.741 -13.259 -50.813 1.00 25.61 283 GLY A C 1
ATOM 2201 O O . GLY A 1 283 ? 11.054 -12.485 -50.172 1.00 25.61 283 GLY A O 1
ATOM 2202 N N . THR A 1 284 ? 12.801 -12.752 -51.429 1.00 25.28 284 THR A N 1
ATOM 2203 C CA . THR A 1 284 ? 13.423 -13.125 -52.697 1.00 25.28 284 THR A CA 1
ATOM 2204 C C . THR A 1 284 ? 14.911 -12.778 -52.702 1.00 25.28 284 THR A C 1
ATOM 2206 O O . THR A 1 284 ? 15.354 -11.794 -52.116 1.00 25.28 284 THR A O 1
ATOM 2209 N N . VAL A 1 285 ? 15.652 -13.607 -53.427 1.00 27.02 285 VAL A N 1
ATOM 2210 C CA . VAL A 1 285 ? 17.076 -13.520 -53.747 1.00 27.02 285 VAL A CA 1
ATOM 2211 C C . VAL A 1 285 ? 17.387 -12.252 -54.555 1.00 27.02 285 VAL A C 1
ATOM 2213 O O . VAL A 1 285 ? 16.682 -11.942 -55.511 1.00 27.02 285 VAL A O 1
ATOM 2216 N N . GLY A 1 286 ? 18.483 -11.573 -54.216 1.00 25.33 286 GLY A N 1
ATOM 2217 C CA . GLY A 1 286 ? 19.107 -10.524 -55.025 1.00 25.33 286 GLY A CA 1
ATOM 2218 C C . GLY A 1 286 ? 20.600 -10.469 -54.710 1.00 25.33 286 GLY A C 1
ATOM 2219 O O . GLY A 1 286 ? 20.988 -10.068 -53.619 1.00 25.33 286 GLY A O 1
ATOM 2220 N N . ALA A 1 287 ? 21.408 -10.973 -55.639 1.00 23.86 287 ALA A N 1
ATOM 2221 C CA . ALA A 1 287 ? 22.840 -11.223 -55.513 1.00 23.86 287 ALA A CA 1
ATOM 2222 C C . ALA A 1 287 ? 23.725 -10.036 -55.957 1.00 23.86 287 ALA A C 1
ATOM 2224 O O . ALA A 1 287 ? 23.249 -9.127 -56.635 1.00 23.86 287 ALA A O 1
ATOM 2225 N N . ALA A 1 288 ? 25.030 -10.193 -55.672 1.00 23.77 288 ALA A N 1
ATOM 2226 C CA . ALA A 1 288 ? 26.224 -9.457 -56.133 1.00 23.77 288 ALA A CA 1
ATOM 2227 C C . ALA A 1 288 ? 26.633 -8.222 -55.287 1.00 23.77 288 ALA A C 1
ATOM 2229 O O . ALA A 1 288 ? 25.783 -7.445 -54.875 1.00 23.77 288 ALA A O 1
ATOM 2230 N N . ALA A 1 289 ? 27.910 -7.964 -54.967 1.00 24.72 289 ALA A N 1
ATOM 2231 C CA . ALA A 1 289 ? 29.172 -8.437 -55.544 1.00 24.72 289 ALA A CA 1
ATOM 2232 C C . ALA A 1 289 ? 30.351 -8.389 -54.538 1.00 24.72 289 ALA A C 1
ATOM 2234 O O . ALA A 1 289 ? 30.306 -7.680 -53.533 1.00 24.72 289 ALA A O 1
ATOM 2235 N N . ASP A 1 290 ? 31.401 -9.138 -54.886 1.00 23.22 290 ASP A N 1
ATOM 2236 C CA . ASP A 1 290 ? 32.719 -9.277 -54.256 1.00 23.22 290 ASP A CA 1
ATOM 2237 C C . ASP A 1 290 ? 33.540 -7.982 -54.093 1.00 23.22 290 ASP A C 1
ATOM 2239 O O . ASP A 1 290 ? 33.411 -7.031 -54.864 1.00 23.22 290 ASP A O 1
ATOM 2243 N N . GLY A 1 291 ? 34.503 -8.011 -53.160 1.00 23.00 291 GLY A N 1
ATOM 2244 C CA . GLY A 1 291 ? 35.621 -7.061 -53.118 1.00 23.00 291 GLY A CA 1
ATOM 2245 C C . GLY A 1 291 ? 36.505 -7.200 -51.875 1.00 23.00 291 GLY A C 1
ATOM 2246 O O . GLY A 1 291 ? 36.132 -6.781 -50.785 1.00 23.00 291 GLY A O 1
ATOM 2247 N N . ALA A 1 292 ? 37.685 -7.793 -52.046 1.00 23.72 292 ALA A N 1
ATOM 2248 C CA . ALA A 1 292 ? 38.664 -8.092 -51.004 1.00 23.72 292 ALA A CA 1
ATOM 2249 C C . ALA A 1 292 ? 39.503 -6.884 -50.515 1.00 23.72 292 ALA A C 1
ATOM 2251 O O . ALA A 1 292 ? 39.697 -5.910 -51.234 1.00 23.72 292 ALA A O 1
ATOM 2252 N N . ALA A 1 293 ? 40.129 -7.099 -49.346 1.00 23.69 293 ALA A N 1
ATOM 2253 C CA . ALA A 1 293 ? 41.388 -6.527 -48.835 1.00 23.69 293 ALA A CA 1
ATOM 2254 C C . ALA A 1 293 ? 41.378 -5.221 -48.003 1.00 23.69 293 ALA A C 1
ATOM 2256 O O . ALA A 1 293 ? 40.849 -4.188 -48.393 1.00 23.69 293 ALA A O 1
ATOM 2257 N N . GLY A 1 294 ? 42.134 -5.266 -46.891 1.00 23.03 294 GLY A N 1
ATOM 2258 C CA . GLY A 1 294 ? 42.828 -4.101 -46.323 1.00 23.03 294 GLY A CA 1
ATOM 2259 C C . GLY A 1 294 ? 42.409 -3.683 -44.912 1.00 23.03 294 GLY A C 1
ATOM 2260 O O . GLY A 1 294 ? 41.459 -2.932 -44.726 1.00 23.03 294 GLY A O 1
ATOM 2261 N N . ALA A 1 295 ? 43.175 -4.099 -43.903 1.00 27.06 295 ALA A N 1
ATOM 2262 C CA . ALA A 1 295 ? 43.037 -3.626 -42.529 1.00 27.06 295 ALA A CA 1
ATOM 2263 C C . ALA A 1 295 ? 43.336 -2.116 -42.379 1.00 27.06 295 ALA A C 1
ATOM 2265 O O . ALA A 1 295 ? 44.357 -1.629 -42.864 1.00 27.06 295 ALA A O 1
ATOM 2266 N N . LYS A 1 296 ? 42.508 -1.407 -41.596 1.00 24.25 296 LYS A N 1
ATOM 2267 C CA . LYS A 1 296 ? 42.885 -0.207 -40.822 1.00 24.25 296 LYS A CA 1
ATOM 2268 C C . LYS A 1 296 ? 42.168 -0.222 -39.460 1.00 24.25 296 LYS A C 1
ATOM 2270 O O . LYS A 1 296 ? 40.948 -0.384 -39.436 1.00 24.25 296 LYS A O 1
ATOM 2275 N N . PRO A 1 297 ? 42.868 -0.024 -38.329 1.00 26.80 297 PRO A N 1
ATOM 2276 C CA . PRO A 1 297 ? 42.233 0.177 -37.034 1.00 26.80 297 PRO A CA 1
ATOM 2277 C C . PRO A 1 297 ? 41.880 1.662 -36.873 1.00 26.80 297 PRO A C 1
ATOM 2279 O O . PRO A 1 297 ? 42.759 2.519 -36.920 1.00 26.80 297 PRO A O 1
ATOM 2282 N N . GLY A 1 298 ? 40.597 1.979 -36.692 1.00 31.08 298 GLY A N 1
ATOM 2283 C CA . GLY A 1 298 ? 40.158 3.348 -36.399 1.00 31.08 298 GLY A CA 1
ATOM 2284 C C . GLY A 1 298 ? 38.910 3.783 -37.158 1.00 31.08 298 GLY A C 1
ATOM 2285 O O . GLY A 1 298 ? 38.962 4.726 -37.937 1.00 31.08 298 GLY A O 1
ATOM 2286 N N . ALA A 1 299 ? 37.778 3.128 -36.907 1.00 23.16 299 ALA A N 1
ATOM 2287 C CA . ALA A 1 299 ? 36.470 3.655 -37.278 1.00 23.16 299 ALA A CA 1
ATOM 2288 C C . ALA A 1 299 ? 35.582 3.651 -36.031 1.00 23.16 299 ALA A C 1
ATOM 2290 O O . ALA A 1 299 ? 35.093 2.614 -35.584 1.00 23.16 299 ALA A O 1
ATOM 2291 N N . VAL A 1 300 ? 35.424 4.828 -35.426 1.00 30.08 300 VAL A N 1
ATOM 2292 C CA . VAL A 1 300 ? 34.385 5.076 -34.426 1.00 30.08 300 VAL A CA 1
ATOM 2293 C C . VAL A 1 300 ? 33.056 4.972 -35.165 1.00 30.08 300 VAL A C 1
ATOM 2295 O O . VAL A 1 300 ? 32.777 5.788 -36.039 1.00 30.08 300 VAL A O 1
ATOM 2298 N N . ALA A 1 301 ? 32.255 3.955 -34.844 1.00 28.59 301 ALA A N 1
ATOM 2299 C CA . ALA A 1 301 ? 30.895 3.842 -35.354 1.00 28.59 301 ALA A CA 1
ATOM 2300 C C . ALA A 1 301 ? 30.145 5.153 -35.066 1.00 28.59 301 ALA A C 1
ATOM 2302 O O . ALA A 1 301 ? 30.044 5.573 -33.908 1.00 28.59 301 ALA A O 1
ATOM 2303 N N . SER A 1 302 ? 29.666 5.821 -36.116 1.00 31.69 302 SER A N 1
ATOM 2304 C CA . SER A 1 302 ? 28.922 7.073 -36.007 1.00 31.69 302 SER A CA 1
ATOM 2305 C C . SER A 1 302 ? 27.633 6.826 -35.223 1.00 31.69 302 SER A C 1
ATOM 2307 O O . SER A 1 302 ? 26.676 6.250 -35.741 1.00 31.69 302 SER A O 1
ATOM 2309 N N . LYS A 1 303 ? 27.611 7.237 -33.951 1.00 43.41 303 LYS A N 1
ATOM 2310 C CA . LYS A 1 303 ? 26.396 7.227 -33.129 1.00 43.41 303 LYS A CA 1
ATOM 2311 C C . LYS A 1 303 ? 25.410 8.220 -33.746 1.00 43.41 303 LYS A C 1
ATOM 2313 O O . LYS A 1 303 ? 25.809 9.343 -34.040 1.00 43.41 303 LYS A O 1
ATOM 2318 N N . GLY A 1 304 ? 24.163 7.792 -33.958 1.00 44.62 304 GLY A N 1
ATOM 2319 C CA . GLY A 1 304 ? 23.120 8.519 -34.697 1.00 44.62 304 GLY A CA 1
ATOM 2320 C C . GLY A 1 304 ? 22.784 9.936 -34.184 1.00 44.62 304 GLY A C 1
ATOM 2321 O O . GLY A 1 304 ? 23.457 10.466 -33.296 1.00 44.62 304 GLY A O 1
ATOM 2322 N N . PRO A 1 305 ? 21.737 10.590 -34.712 1.00 49.25 305 PRO A N 1
ATOM 2323 C CA . PRO A 1 305 ? 21.445 11.997 -34.422 1.00 49.25 305 PRO A CA 1
ATOM 2324 C C . PRO A 1 305 ? 21.203 12.281 -32.925 1.00 49.25 305 PRO A C 1
ATOM 2326 O O . PRO A 1 305 ? 20.561 11.507 -32.222 1.00 49.25 305 PRO A O 1
ATOM 2329 N N . PHE A 1 306 ? 21.697 13.427 -32.437 1.00 48.94 306 PHE A N 1
ATOM 2330 C CA . PHE A 1 306 ? 21.588 13.878 -31.034 1.00 48.94 306 PHE A CA 1
ATOM 2331 C C . PHE A 1 306 ? 20.170 14.306 -30.602 1.00 48.94 306 PHE A C 1
ATOM 2333 O O . PHE A 1 306 ? 19.955 14.594 -29.427 1.00 48.94 306 PHE A O 1
ATOM 2340 N N . ALA A 1 307 ? 19.202 14.368 -31.524 1.00 36.53 307 ALA A N 1
ATOM 2341 C CA . ALA A 1 307 ? 17.865 14.918 -31.272 1.00 36.53 307 ALA A CA 1
ATOM 2342 C C . ALA A 1 307 ? 17.115 14.217 -30.113 1.00 36.53 307 ALA A C 1
ATOM 2344 O O . ALA A 1 307 ? 16.359 14.868 -29.388 1.00 36.53 307 ALA A O 1
ATOM 2345 N N . GLY A 1 308 ? 17.394 12.928 -29.873 1.00 38.38 308 GLY A N 1
ATOM 2346 C CA . GLY A 1 308 ? 16.796 12.121 -28.799 1.00 38.38 308 GLY A CA 1
ATOM 2347 C C . GLY A 1 308 ? 17.629 11.962 -27.518 1.00 38.38 308 GLY A C 1
ATOM 2348 O O . GLY A 1 308 ? 17.129 11.384 -26.562 1.00 38.38 308 GLY A O 1
ATOM 2349 N N . SER A 1 309 ? 18.866 12.465 -27.458 1.00 50.94 309 SER A N 1
ATOM 2350 C CA . SER A 1 309 ? 19.732 12.278 -26.280 1.00 50.94 309 SER A CA 1
ATOM 2351 C C . SER A 1 309 ? 19.328 13.185 -25.112 1.00 50.94 309 SER A C 1
ATOM 2353 O O . SER A 1 309 ? 18.873 14.315 -25.335 1.00 50.94 309 SER A O 1
ATOM 2355 N N . ALA A 1 310 ? 19.523 12.693 -23.886 1.00 58.75 310 ALA A N 1
ATOM 2356 C CA . ALA A 1 310 ? 19.323 13.417 -22.631 1.00 58.75 310 ALA A CA 1
ATOM 2357 C C . ALA A 1 310 ? 20.626 13.448 -21.818 1.00 58.75 310 ALA A C 1
ATOM 2359 O O . ALA A 1 310 ? 21.466 12.549 -21.938 1.00 58.75 310 ALA A O 1
ATOM 2360 N N . VAL A 1 311 ? 20.802 14.482 -20.989 1.00 62.22 311 VAL A N 1
ATOM 2361 C CA . VAL A 1 311 ? 21.926 14.550 -20.035 1.00 62.22 311 VAL A CA 1
ATOM 2362 C C . VAL A 1 311 ? 21.500 14.019 -18.679 1.00 62.22 311 VAL A C 1
ATOM 2364 O O . VAL A 1 311 ? 20.460 14.398 -18.139 1.00 62.22 311 VAL A O 1
ATOM 2367 N N . ARG A 1 312 ? 22.350 13.159 -18.122 1.00 69.06 312 ARG A N 1
ATOM 2368 C CA . ARG A 1 312 ? 22.253 12.585 -16.786 1.00 69.06 312 ARG A CA 1
ATOM 2369 C C . ARG A 1 312 ? 23.355 13.162 -15.897 1.00 69.06 312 ARG A C 1
ATOM 2371 O O . ARG A 1 312 ? 24.526 13.167 -16.274 1.00 69.06 312 ARG A O 1
ATOM 2378 N N . LEU A 1 313 ? 22.994 13.621 -14.704 1.00 57.56 313 LEU A N 1
ATOM 2379 C CA . LEU A 1 313 ? 23.934 13.935 -13.628 1.00 57.56 313 LEU A CA 1
ATOM 2380 C C . LEU A 1 313 ? 24.543 12.627 -13.100 1.00 57.56 313 LEU A C 1
ATOM 2382 O O . LEU A 1 313 ? 23.811 11.750 -12.643 1.00 57.56 313 LEU A O 1
ATOM 2386 N N . GLY A 1 314 ? 25.862 12.482 -13.221 1.00 55.31 314 GLY A N 1
ATOM 2387 C CA . GLY A 1 314 ? 26.648 11.338 -12.755 1.00 55.31 314 GLY A CA 1
ATOM 2388 C C . GLY A 1 314 ? 26.892 11.343 -11.245 1.00 55.31 314 GLY A C 1
ATOM 2389 O O . GLY A 1 314 ? 26.240 12.076 -10.512 1.00 55.31 314 GLY A O 1
ATOM 2390 N N . ALA A 1 315 ? 27.813 10.486 -10.784 1.00 52.28 315 ALA A N 1
ATOM 2391 C CA . ALA A 1 315 ? 28.020 10.148 -9.370 1.00 52.28 315 ALA A CA 1
ATOM 2392 C C . ALA A 1 315 ? 27.901 11.352 -8.410 1.00 52.28 315 ALA A C 1
ATOM 2394 O O . ALA A 1 315 ? 28.715 12.278 -8.442 1.00 52.28 315 ALA A O 1
ATOM 2395 N N . VAL A 1 316 ? 26.891 11.299 -7.540 1.00 45.19 316 VAL A N 1
ATOM 2396 C CA . VAL A 1 316 ? 26.675 12.265 -6.461 1.00 45.19 316 VAL A CA 1
ATOM 2397 C C . VAL A 1 316 ? 27.635 11.909 -5.329 1.00 45.19 316 VAL A C 1
ATOM 2399 O O . VAL A 1 316 ? 27.434 10.920 -4.634 1.00 45.19 316 VAL A O 1
ATOM 2402 N N . SER A 1 317 ? 28.702 12.691 -5.160 1.00 37.41 317 SER A N 1
ATOM 2403 C CA . SER A 1 317 ? 29.694 12.451 -4.106 1.00 37.41 317 SER A CA 1
ATOM 2404 C C . SER A 1 317 ? 29.176 12.947 -2.755 1.00 37.41 317 SER A C 1
ATOM 2406 O O . SER A 1 317 ? 28.919 14.140 -2.578 1.00 37.41 317 SER A O 1
ATOM 2408 N N . VAL A 1 318 ? 29.080 12.045 -1.776 1.00 35.53 318 VAL A N 1
ATOM 2409 C CA . VAL A 1 318 ? 28.601 12.341 -0.410 1.00 35.53 318 VAL A CA 1
ATOM 2410 C C . VAL A 1 318 ? 29.731 12.818 0.515 1.00 35.53 318 VAL A C 1
ATOM 2412 O O . VAL A 1 318 ? 29.480 13.287 1.624 1.00 35.53 318 VAL A O 1
ATOM 2415 N N . SER A 1 319 ? 30.978 12.830 0.030 1.00 31.09 319 SER A N 1
ATOM 2416 C CA . SER A 1 319 ? 32.211 13.155 0.775 1.00 31.09 319 SER A CA 1
ATOM 2417 C C . SER A 1 319 ? 32.315 14.569 1.378 1.00 31.09 319 SER A C 1
ATOM 2419 O O . SER A 1 319 ? 33.371 14.951 1.875 1.00 31.09 319 SER A O 1
ATOM 2421 N N . GLY A 1 320 ? 31.235 15.346 1.400 1.00 31.94 320 GLY A N 1
ATOM 2422 C CA . GLY A 1 320 ? 31.226 16.659 2.020 1.00 31.94 320 GLY A CA 1
ATOM 2423 C C . GLY A 1 320 ? 29.866 17.120 2.498 1.00 31.94 320 GLY A C 1
ATOM 2424 O O . GLY A 1 320 ? 29.587 18.295 2.287 1.00 31.94 320 GLY A O 1
ATOM 2425 N N . ILE A 1 321 ? 29.024 16.269 3.119 1.00 34.03 321 ILE A N 1
ATOM 2426 C CA . ILE A 1 321 ? 27.868 16.733 3.922 1.00 34.03 321 ILE A CA 1
ATOM 2427 C C . ILE A 1 321 ? 28.372 17.620 5.073 1.00 34.03 321 ILE A C 1
ATOM 2429 O O . ILE A 1 321 ? 28.396 17.238 6.236 1.00 34.03 321 ILE A O 1
ATOM 2433 N N . GLY A 1 322 ? 28.729 18.862 4.755 1.00 28.80 322 GLY A N 1
ATOM 2434 C CA . GLY A 1 322 ? 28.531 19.964 5.669 1.00 28.80 322 GLY A CA 1
ATOM 2435 C C . GLY A 1 322 ? 27.026 20.100 5.827 1.00 28.80 322 GLY A C 1
ATOM 2436 O O . GLY A 1 322 ? 26.338 20.537 4.900 1.00 28.80 322 GLY A O 1
ATOM 2437 N N . ARG A 1 323 ? 26.503 19.668 6.978 1.00 29.98 323 ARG A N 1
ATOM 2438 C CA . ARG A 1 323 ? 25.251 20.221 7.487 1.00 29.98 323 ARG A CA 1
ATOM 2439 C C . ARG A 1 323 ? 25.499 21.723 7.585 1.00 29.98 323 ARG A C 1
ATOM 2441 O O . ARG A 1 323 ? 26.261 22.148 8.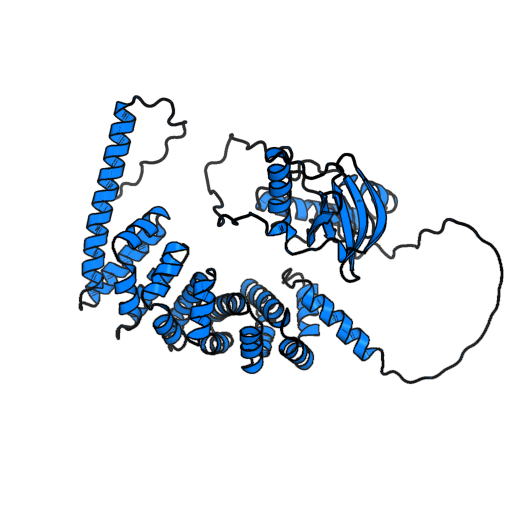448 1.00 29.98 323 ARG A O 1
ATOM 2448 N N . ASN A 1 324 ? 24.905 22.521 6.701 1.00 27.38 324 ASN A N 1
ATOM 2449 C CA . ASN A 1 324 ? 24.785 23.950 6.960 1.00 27.38 324 ASN A CA 1
ATOM 2450 C C . ASN A 1 324 ? 23.885 24.092 8.194 1.00 27.38 324 ASN A C 1
ATOM 2452 O O . ASN A 1 324 ? 22.666 24.144 8.084 1.00 27.38 324 ASN A O 1
ATOM 2456 N N . GLN A 1 325 ? 24.489 24.119 9.383 1.00 29.19 325 GLN A N 1
ATOM 2457 C CA . GLN A 1 325 ? 23.853 24.558 10.626 1.00 29.19 325 GLN A CA 1
ATOM 2458 C C . GLN A 1 325 ? 23.786 26.090 10.661 1.00 29.19 325 GLN A C 1
ATOM 2460 O O . GLN A 1 325 ? 24.240 26.731 11.602 1.00 29.19 325 GLN A O 1
ATOM 2465 N N . ALA A 1 326 ? 23.251 26.699 9.608 1.00 28.66 326 ALA A N 1
ATOM 2466 C CA . ALA A 1 326 ? 22.991 28.126 9.587 1.00 28.66 326 ALA A CA 1
ATOM 2467 C C . ALA A 1 326 ? 21.804 28.397 8.664 1.00 28.66 326 ALA A C 1
ATOM 2469 O O . ALA A 1 326 ? 21.945 28.449 7.446 1.00 28.66 326 ALA A O 1
ATOM 2470 N N . GLY A 1 327 ? 20.635 28.551 9.288 1.00 30.78 327 GLY A N 1
ATOM 2471 C CA . GLY A 1 327 ? 19.449 29.131 8.669 1.00 30.78 327 GLY A CA 1
ATOM 2472 C C . GLY A 1 327 ? 18.547 28.144 7.940 1.00 30.78 327 GLY A C 1
ATOM 2473 O O . GLY A 1 327 ? 18.498 28.170 6.721 1.00 30.78 327 GLY A O 1
ATOM 2474 N N . MET A 1 328 ? 17.791 27.328 8.682 1.00 24.75 328 MET A N 1
ATOM 2475 C CA . MET A 1 328 ? 16.426 26.945 8.297 1.00 24.75 328 MET A CA 1
ATOM 2476 C C . MET A 1 328 ? 15.723 26.243 9.463 1.00 24.75 328 MET A C 1
ATOM 2478 O O . MET A 1 328 ? 15.966 25.083 9.780 1.00 24.75 328 MET A O 1
ATOM 2482 N N . THR A 1 329 ? 14.856 26.997 10.128 1.00 27.86 329 THR A N 1
ATOM 2483 C CA . THR A 1 329 ? 13.733 26.489 10.905 1.00 27.86 329 THR A CA 1
ATOM 2484 C C . THR A 1 329 ? 12.687 25.940 9.928 1.00 27.86 329 THR A C 1
ATOM 2486 O O . THR A 1 329 ? 12.224 26.674 9.059 1.00 27.86 329 THR A O 1
ATOM 2489 N N . GLY A 1 330 ? 12.302 24.668 10.068 1.00 26.78 330 GLY A N 1
ATOM 2490 C CA . GLY A 1 330 ? 11.128 24.097 9.391 1.00 26.78 330 GLY A CA 1
ATOM 2491 C C . GLY A 1 330 ? 11.378 22.789 8.632 1.00 26.78 330 GLY A C 1
ATOM 2492 O O . GLY A 1 330 ? 12.200 22.740 7.725 1.00 26.78 330 GLY A O 1
ATOM 2493 N N . SER A 1 331 ? 10.601 21.766 9.008 1.00 23.05 331 SER A N 1
ATOM 2494 C CA . SER A 1 331 ? 10.368 20.465 8.352 1.00 23.05 331 SER A CA 1
ATOM 2495 C C . SER A 1 331 ? 11.571 19.534 8.147 1.00 23.05 331 SER A C 1
ATOM 2497 O O . SER A 1 331 ? 12.166 19.467 7.074 1.00 23.05 331 SER A O 1
ATOM 2499 N N . THR A 1 332 ? 11.849 18.723 9.167 1.00 23.34 332 THR A N 1
ATOM 2500 C CA . THR A 1 332 ? 12.514 17.422 9.044 1.00 23.34 332 THR A CA 1
ATOM 2501 C C . THR A 1 332 ? 11.644 16.486 8.200 1.00 23.34 332 THR A C 1
ATOM 2503 O O . THR A 1 332 ? 10.524 16.152 8.580 1.00 23.34 332 THR A O 1
ATOM 2506 N N . LEU A 1 333 ? 12.153 16.055 7.044 1.00 24.94 333 LEU A N 1
ATOM 2507 C CA . LEU A 1 333 ? 11.640 14.882 6.336 1.00 24.94 333 LEU A CA 1
ATOM 2508 C C . LEU A 1 333 ? 12.041 13.634 7.136 1.00 24.94 333 LEU A C 1
ATOM 2510 O O . LEU A 1 333 ? 13.076 13.024 6.878 1.00 24.94 333 LEU A O 1
ATOM 2514 N N . GLU A 1 334 ? 11.239 13.279 8.135 1.00 23.45 334 GLU A N 1
ATOM 2515 C CA . GLU A 1 334 ? 11.282 11.956 8.761 1.00 23.45 334 GLU A CA 1
ATOM 2516 C C . GLU A 1 334 ? 10.596 10.953 7.825 1.00 23.45 334 GLU A C 1
ATOM 2518 O O . GLU A 1 334 ? 9.386 10.740 7.860 1.00 23.45 334 GLU A O 1
ATOM 2523 N N . GLY A 1 335 ? 11.386 10.375 6.919 1.00 25.48 335 GLY A N 1
ATOM 2524 C CA . GLY A 1 335 ? 11.061 9.088 6.310 1.00 25.48 335 GLY A CA 1
ATOM 2525 C C . GLY A 1 335 ? 11.384 7.947 7.285 1.00 25.48 335 GLY A C 1
ATOM 2526 O O . GLY A 1 335 ? 12.212 8.137 8.180 1.00 25.48 335 GLY A O 1
ATOM 2527 N N . PRO A 1 336 ? 10.762 6.764 7.135 1.00 22.77 336 PRO A N 1
ATOM 2528 C CA . PRO A 1 336 ? 11.055 5.625 7.996 1.00 22.77 336 PRO A CA 1
ATOM 2529 C C . PRO A 1 336 ? 12.542 5.241 7.897 1.00 22.77 336 PRO A C 1
ATOM 2531 O O . PRO A 1 336 ? 13.125 5.331 6.808 1.00 22.77 336 PRO A O 1
ATOM 2534 N N . PRO A 1 337 ? 13.169 4.795 8.999 1.00 24.09 337 PRO A N 1
ATOM 2535 C CA . PRO A 1 337 ? 14.517 4.261 8.950 1.00 24.09 337 PRO A CA 1
ATOM 2536 C C . PRO A 1 337 ? 14.481 2.973 8.123 1.00 24.09 337 PRO A C 1
ATOM 2538 O O . PRO A 1 337 ? 13.908 1.970 8.537 1.00 24.09 337 PRO A O 1
ATOM 2541 N N . LEU A 1 338 ? 15.082 2.988 6.934 1.00 26.69 338 LEU A N 1
ATOM 2542 C CA . LEU A 1 338 ? 15.455 1.744 6.268 1.00 26.69 338 LEU A CA 1
ATOM 2543 C C . LEU A 1 338 ? 16.419 1.009 7.217 1.00 26.69 338 LEU A C 1
ATOM 2545 O O . LEU A 1 338 ? 17.510 1.516 7.495 1.00 26.69 338 LEU A O 1
ATOM 2549 N N . SER A 1 339 ? 16.031 -0.158 7.738 1.00 23.25 339 SER A N 1
ATOM 2550 C CA . SER A 1 339 ? 16.953 -1.039 8.460 1.00 23.25 339 SER A CA 1
ATOM 2551 C C . SER A 1 339 ? 17.971 -1.578 7.456 1.00 23.25 339 SER A C 1
ATOM 2553 O O . SER A 1 339 ? 17.723 -2.533 6.732 1.00 23.25 339 SER A O 1
ATOM 2555 N N . LEU A 1 340 ? 19.104 -0.894 7.341 1.00 37.66 340 LEU A N 1
ATOM 2556 C CA . LEU A 1 340 ? 20.154 -1.199 6.378 1.00 37.66 340 LEU A CA 1
ATOM 2557 C C . LEU A 1 340 ? 21.264 -1.999 7.041 1.00 37.66 340 LEU A C 1
ATOM 2559 O O . LEU A 1 340 ? 22.324 -1.468 7.373 1.00 37.66 340 LEU A O 1
ATOM 2563 N N . THR A 1 341 ? 21.023 -3.291 7.175 1.00 31.53 341 THR A N 1
ATOM 2564 C CA . THR A 1 341 ? 22.074 -4.290 7.353 1.00 31.53 341 THR A CA 1
ATOM 2565 C C . THR A 1 341 ? 21.865 -5.378 6.298 1.00 31.53 341 THR A C 1
ATOM 2567 O O . THR A 1 341 ? 20.743 -5.817 6.117 1.00 31.53 341 THR A O 1
ATOM 2570 N N . SER A 1 342 ? 22.936 -5.728 5.577 1.00 37.00 342 SER A N 1
ATOM 2571 C CA . SER A 1 342 ? 23.066 -6.688 4.450 1.00 37.00 342 SER A CA 1
ATOM 2572 C C . SER A 1 342 ? 22.317 -6.445 3.120 1.00 37.00 342 SER A C 1
ATOM 2574 O O . SER A 1 342 ? 22.926 -6.656 2.073 1.00 37.00 342 SER A O 1
ATOM 2576 N N . ASP A 1 343 ? 21.108 -5.880 3.095 1.00 42.28 343 ASP A N 1
ATOM 2577 C CA . ASP A 1 343 ? 20.226 -5.987 1.907 1.00 42.28 343 ASP A CA 1
ATOM 2578 C C . ASP A 1 343 ? 20.684 -5.305 0.591 1.00 42.28 343 ASP A C 1
ATOM 2580 O O . ASP A 1 343 ? 20.265 -5.705 -0.494 1.00 42.28 343 ASP A O 1
ATOM 2584 N N . VAL A 1 344 ? 21.556 -4.284 0.616 1.00 45.28 344 VAL A N 1
ATOM 2585 C CA . VAL A 1 344 ? 21.993 -3.588 -0.626 1.00 45.28 344 VAL A CA 1
ATOM 2586 C C . VAL A 1 344 ? 22.809 -4.506 -1.544 1.00 45.28 344 VAL A C 1
ATOM 2588 O O . VAL A 1 344 ? 22.814 -4.308 -2.760 1.00 45.28 344 VAL A O 1
ATOM 2591 N N . PHE A 1 345 ? 23.488 -5.497 -0.962 1.00 44.12 345 PHE A N 1
ATOM 2592 C CA . PHE A 1 345 ? 24.341 -6.447 -1.674 1.00 44.12 345 PHE A CA 1
ATOM 2593 C C . PHE A 1 345 ? 23.637 -7.776 -1.990 1.00 44.12 345 PHE A C 1
ATOM 2595 O O . PHE A 1 345 ? 24.099 -8.500 -2.869 1.00 44.12 345 PHE A O 1
ATOM 2602 N N . ASP A 1 346 ? 22.517 -8.085 -1.330 1.00 42.25 346 ASP A N 1
ATOM 2603 C CA . ASP A 1 346 ? 21.865 -9.402 -1.407 1.00 42.25 346 ASP A CA 1
ATOM 2604 C C . ASP A 1 346 ? 20.995 -9.588 -2.667 1.00 42.25 346 ASP A C 1
ATOM 2606 O O . ASP A 1 346 ? 20.554 -10.694 -2.977 1.00 42.25 346 ASP A O 1
ATOM 2610 N N . HIS A 1 347 ? 20.774 -8.522 -3.443 1.00 45.69 347 HIS A N 1
ATOM 2611 C CA . HIS A 1 347 ? 19.959 -8.561 -4.664 1.00 45.69 347 HIS A CA 1
ATOM 2612 C C . HIS A 1 347 ? 20.761 -8.749 -5.963 1.00 45.69 347 HIS A C 1
ATOM 2614 O O . HIS A 1 347 ? 20.164 -8.994 -7.008 1.00 45.69 347 HIS A O 1
ATOM 2620 N N . LEU A 1 348 ? 22.094 -8.631 -5.921 1.00 55.88 348 LEU A N 1
ATOM 2621 C CA . LEU A 1 348 ? 22.978 -8.681 -7.091 1.00 55.88 348 LEU A CA 1
ATOM 2622 C C . LEU A 1 348 ? 24.189 -9.566 -6.800 1.00 55.88 348 LEU A C 1
ATOM 2624 O O . LEU A 1 348 ? 25.023 -9.225 -5.965 1.00 55.88 348 LEU A O 1
ATOM 2628 N N . THR A 1 349 ? 24.348 -10.671 -7.531 1.00 63.78 349 THR A N 1
ATOM 2629 C CA . THR A 1 349 ? 25.566 -11.488 -7.434 1.00 63.78 349 THR A CA 1
ATOM 2630 C C . THR A 1 349 ? 26.554 -11.132 -8.539 1.00 63.78 349 THR A C 1
ATOM 2632 O O . THR A 1 349 ? 26.204 -11.033 -9.714 1.00 63.78 349 THR A O 1
ATOM 2635 N N . TRP A 1 350 ? 27.833 -10.977 -8.182 1.00 75.00 350 TRP A N 1
ATOM 2636 C CA . TRP A 1 350 ? 28.890 -10.636 -9.144 1.00 75.00 350 TRP A CA 1
ATOM 2637 C C . TRP A 1 350 ? 28.978 -11.615 -10.323 1.00 75.00 350 TRP A C 1
ATOM 2639 O O . TRP A 1 350 ? 29.272 -11.203 -11.443 1.00 75.00 350 TRP A O 1
ATOM 2649 N N . GLY A 1 351 ? 28.666 -12.898 -10.102 1.00 69.88 351 GLY A N 1
ATOM 2650 C CA . GLY A 1 351 ? 28.668 -13.927 -11.150 1.00 69.88 351 GLY A CA 1
ATOM 2651 C C . GLY A 1 351 ? 27.712 -13.651 -12.320 1.00 69.88 351 GLY A C 1
ATOM 2652 O O . GLY A 1 351 ? 27.912 -14.170 -13.416 1.00 69.88 351 GLY A O 1
ATOM 2653 N N . GLU A 1 352 ? 26.706 -12.801 -12.122 1.00 73.00 352 GLU A N 1
ATOM 2654 C CA . GLU A 1 352 ? 25.735 -12.409 -13.148 1.00 73.00 352 GLU A CA 1
ATOM 2655 C C . GLU A 1 352 ? 26.215 -11.220 -14.006 1.00 73.00 352 GLU A C 1
ATOM 2657 O O . GLU A 1 352 ? 25.646 -10.934 -15.067 1.00 73.00 352 GLU A O 1
ATOM 2662 N N . VAL A 1 353 ? 27.275 -10.524 -13.577 1.00 77.44 353 VAL A N 1
ATOM 2663 C CA . VAL A 1 353 ? 27.835 -9.347 -14.248 1.00 77.44 353 VAL A CA 1
ATOM 2664 C C . VAL A 1 353 ? 28.931 -9.771 -15.229 1.00 77.44 353 VAL A C 1
ATOM 2666 O O . VAL A 1 353 ? 30.054 -10.104 -14.860 1.00 77.44 353 VAL A O 1
ATOM 2669 N N . LYS A 1 354 ? 28.633 -9.701 -16.529 1.00 87.12 354 LYS A N 1
ATOM 2670 C CA . LYS A 1 354 ? 29.585 -10.013 -17.605 1.00 87.12 354 LYS A CA 1
ATOM 2671 C C . LYS A 1 354 ? 30.339 -8.761 -18.035 1.00 87.12 354 LYS A C 1
ATOM 2673 O O . LYS A 1 354 ? 29.851 -7.996 -18.866 1.00 87.12 354 LYS A O 1
ATOM 2678 N N . ILE A 1 355 ? 31.522 -8.538 -17.473 1.00 90.69 355 ILE A N 1
ATOM 2679 C CA . ILE A 1 355 ? 32.397 -7.420 -17.853 1.00 90.69 355 ILE A CA 1
ATOM 2680 C C . ILE A 1 355 ? 32.769 -7.520 -19.345 1.00 90.69 355 ILE A C 1
ATOM 2682 O O . ILE A 1 355 ? 33.231 -8.561 -19.800 1.00 90.69 355 ILE A O 1
ATOM 2686 N N . GLU A 1 356 ? 32.570 -6.442 -20.113 1.00 90.31 356 GLU A N 1
ATOM 2687 C CA . GLU A 1 356 ? 32.940 -6.382 -21.536 1.00 90.31 356 GLU A CA 1
ATOM 2688 C C . GLU A 1 356 ? 34.293 -5.688 -21.730 1.00 90.31 356 GLU A C 1
ATOM 2690 O O . GLU A 1 356 ? 35.229 -6.260 -22.280 1.00 90.31 356 GLU A O 1
ATOM 2695 N N . ARG A 1 357 ? 34.395 -4.416 -21.323 1.00 91.69 357 ARG A N 1
ATOM 2696 C CA . ARG A 1 357 ? 35.608 -3.604 -21.504 1.00 91.69 357 ARG A CA 1
ATOM 2697 C C . ARG A 1 357 ? 35.686 -2.475 -20.492 1.00 91.69 357 ARG A C 1
ATOM 2699 O O . ARG A 1 357 ? 34.663 -1.930 -20.086 1.00 91.69 357 ARG A O 1
ATOM 2706 N N . LYS A 1 358 ? 36.899 -2.048 -20.154 1.00 90.19 358 LYS A N 1
ATOM 2707 C CA . LYS A 1 358 ? 37.122 -0.842 -19.348 1.00 90.19 358 LYS A CA 1
ATOM 2708 C C . LYS A 1 358 ? 36.750 0.407 -20.158 1.00 90.19 358 LYS A C 1
ATOM 2710 O O . LYS A 1 358 ? 37.143 0.530 -21.315 1.00 90.19 358 LYS A O 1
ATOM 2715 N N . ILE A 1 359 ? 35.968 1.308 -19.567 1.00 84.75 359 ILE A N 1
ATOM 2716 C CA . ILE A 1 359 ? 35.504 2.560 -20.196 1.00 84.75 359 ILE A CA 1
ATOM 2717 C C . ILE A 1 359 ? 35.964 3.817 -19.459 1.00 84.75 359 ILE A C 1
ATOM 2719 O O . ILE A 1 359 ? 35.881 4.907 -20.015 1.00 84.75 359 ILE A O 1
ATOM 2723 N N . GLY A 1 360 ? 36.460 3.684 -18.230 1.00 80.38 360 GLY A N 1
ATOM 2724 C CA . GLY A 1 360 ? 36.991 4.807 -17.472 1.00 80.38 360 GLY A CA 1
ATOM 2725 C C . GLY A 1 360 ? 37.920 4.361 -16.354 1.00 80.38 360 GLY A C 1
ATOM 2726 O O . GLY A 1 360 ? 37.819 3.249 -15.840 1.00 80.38 360 GLY A O 1
ATOM 2727 N N . GLN A 1 361 ? 38.830 5.250 -15.974 1.00 80.00 361 GLN A N 1
ATOM 2728 C CA . GLN A 1 361 ? 39.706 5.092 -14.820 1.00 80.00 361 GLN A CA 1
ATOM 2729 C C . GLN A 1 361 ? 39.664 6.389 -14.022 1.00 80.00 361 GLN A C 1
ATOM 2731 O O . GLN A 1 361 ? 40.020 7.449 -14.534 1.00 80.00 361 GLN A O 1
ATOM 2736 N N . GLY A 1 362 ? 39.186 6.307 -12.785 1.00 67.06 362 GLY A N 1
ATOM 2737 C CA . GLY A 1 362 ? 39.108 7.431 -11.862 1.00 67.06 362 GLY A CA 1
ATOM 2738 C C . GLY A 1 362 ? 40.052 7.273 -10.674 1.00 67.06 362 GLY A C 1
ATOM 2739 O O . GLY A 1 362 ? 40.653 6.217 -10.447 1.00 67.06 362 GLY A O 1
ATOM 2740 N N . ALA A 1 363 ? 40.138 8.336 -9.872 1.00 64.56 363 ALA A N 1
ATOM 2741 C CA . ALA A 1 363 ? 40.830 8.307 -8.583 1.00 64.56 363 ALA A CA 1
ATOM 2742 C C . ALA A 1 363 ? 40.206 7.269 -7.630 1.00 64.56 363 ALA A C 1
ATOM 2744 O O . ALA A 1 363 ? 40.922 6.551 -6.946 1.00 64.56 363 ALA A O 1
ATOM 2745 N N . TYR A 1 364 ? 38.877 7.136 -7.666 1.00 65.94 364 TYR A N 1
ATOM 2746 C CA . TYR A 1 364 ? 38.095 6.329 -6.722 1.00 65.94 364 TYR A CA 1
ATOM 2747 C C . TYR A 1 364 ? 37.743 4.920 -7.216 1.00 65.94 364 TYR A C 1
ATOM 2749 O O . TYR A 1 364 ? 37.071 4.176 -6.510 1.00 65.94 364 TYR A O 1
ATOM 2757 N N . GLY A 1 365 ? 38.112 4.554 -8.443 1.00 79.25 365 GLY A N 1
ATOM 2758 C CA . GLY A 1 365 ? 37.654 3.298 -9.026 1.00 79.25 365 GLY A CA 1
ATOM 2759 C C . GLY A 1 365 ? 37.848 3.203 -10.527 1.00 79.25 365 GLY A C 1
ATOM 2760 O O . GLY A 1 365 ? 38.046 4.210 -11.211 1.00 79.25 365 GLY A O 1
ATOM 2761 N N . ASP A 1 366 ? 37.754 1.981 -11.025 1.00 85.25 366 ASP A N 1
ATOM 2762 C CA . ASP A 1 366 ? 37.724 1.681 -12.449 1.00 85.25 366 ASP A CA 1
ATOM 2763 C C . ASP A 1 366 ? 36.280 1.487 -12.907 1.00 85.25 366 ASP A C 1
ATOM 2765 O O . ASP A 1 366 ? 35.467 0.905 -12.195 1.00 85.25 366 ASP A O 1
ATOM 2769 N N . VAL A 1 367 ? 35.950 1.999 -14.092 1.00 87.69 367 VAL A N 1
ATOM 2770 C CA . VAL A 1 367 ? 34.608 1.894 -14.670 1.00 87.69 367 VAL A CA 1
ATOM 2771 C C . VAL A 1 367 ? 34.664 0.989 -15.888 1.00 87.69 367 VAL A C 1
ATOM 2773 O O . VAL A 1 367 ? 35.443 1.217 -16.817 1.00 87.69 367 VAL A O 1
ATOM 2776 N N . PHE A 1 368 ? 33.803 -0.016 -15.904 1.00 89.81 368 PHE A N 1
ATOM 2777 C CA . PHE A 1 368 ? 33.684 -1.001 -16.961 1.00 89.81 368 PHE A CA 1
ATOM 2778 C C . PHE A 1 368 ? 32.316 -0.900 -17.617 1.00 89.81 368 PHE A C 1
ATOM 2780 O O . PHE A 1 368 ? 31.303 -0.704 -16.954 1.00 89.81 368 PHE A O 1
ATOM 2787 N N . LYS A 1 369 ? 32.283 -1.077 -18.932 1.00 88.81 369 LYS A N 1
ATOM 2788 C CA . LYS A 1 369 ? 31.066 -1.494 -19.607 1.00 88.81 369 LYS A CA 1
ATOM 2789 C C . LYS A 1 369 ? 30.905 -2.985 -19.357 1.00 88.81 369 LYS A C 1
ATOM 2791 O O . LYS A 1 369 ? 31.852 -3.747 -19.562 1.00 88.81 369 LYS A O 1
ATOM 2796 N N . ALA A 1 370 ? 29.718 -3.388 -18.946 1.00 88.12 370 ALA A N 1
ATOM 2797 C CA . ALA A 1 370 ? 29.383 -4.779 -18.714 1.00 88.12 370 ALA A CA 1
ATOM 2798 C C . ALA A 1 370 ? 27.987 -5.092 -19.249 1.00 88.12 370 ALA A C 1
ATOM 2800 O O . ALA A 1 370 ? 27.249 -4.203 -19.687 1.00 88.12 370 ALA A O 1
ATOM 2801 N N . ARG A 1 371 ? 27.629 -6.372 -19.194 1.00 78.25 371 ARG A N 1
ATOM 2802 C CA . ARG A 1 371 ? 26.259 -6.836 -19.337 1.00 78.25 371 ARG A CA 1
ATOM 2803 C C . ARG A 1 371 ? 25.776 -7.455 -18.049 1.00 78.25 371 ARG A C 1
ATOM 2805 O O . ARG A 1 371 ? 26.375 -8.411 -17.572 1.00 78.25 371 ARG A O 1
ATOM 2812 N N . TYR A 1 372 ? 24.651 -6.969 -17.562 1.00 67.88 372 TYR A N 1
ATOM 2813 C CA . TYR A 1 372 ? 23.902 -7.618 -16.498 1.00 67.88 372 TYR A CA 1
ATOM 2814 C C . TYR A 1 372 ? 22.600 -8.145 -17.106 1.00 67.88 372 TYR A C 1
ATOM 2816 O O . TYR A 1 372 ? 21.876 -7.383 -17.748 1.00 67.88 372 TYR A O 1
ATOM 2824 N N . PHE A 1 373 ? 22.386 -9.466 -17.071 1.00 61.72 373 PHE A N 1
ATOM 2825 C CA . PHE A 1 373 ? 21.297 -10.149 -17.800 1.00 61.72 373 PHE A CA 1
ATOM 2826 C C . PHE A 1 373 ? 21.162 -9.740 -19.286 1.00 61.72 373 PHE A C 1
ATOM 2828 O O . PHE A 1 373 ? 20.078 -9.658 -19.856 1.00 61.72 373 PHE A O 1
ATOM 2835 N N . GLY A 1 374 ? 22.296 -9.470 -19.943 1.00 59.28 374 GLY A N 1
ATOM 2836 C CA . GLY A 1 374 ? 22.352 -9.076 -21.356 1.00 59.28 374 GLY A CA 1
ATOM 2837 C C . GLY A 1 374 ? 22.169 -7.576 -21.629 1.00 59.28 374 GLY A C 1
ATOM 2838 O O . GLY A 1 374 ? 22.411 -7.147 -22.765 1.00 59.28 374 GLY A O 1
ATOM 2839 N N . TYR A 1 375 ? 21.824 -6.775 -20.620 1.00 61.09 375 TYR A N 1
ATOM 2840 C CA . TYR A 1 375 ? 21.637 -5.329 -20.740 1.00 61.09 375 TYR A CA 1
ATOM 2841 C C . TYR A 1 375 ? 22.935 -4.560 -20.515 1.00 61.09 375 TYR A C 1
ATOM 2843 O O . TYR A 1 375 ? 23.693 -4.918 -19.614 1.00 61.09 375 TYR A O 1
ATOM 2851 N N . PRO A 1 376 ? 23.210 -3.515 -21.315 1.00 77.56 376 PRO A N 1
ATOM 2852 C CA . PRO A 1 376 ? 24.409 -2.712 -21.142 1.00 77.56 376 PRO A CA 1
ATOM 2853 C C . PRO A 1 376 ? 24.328 -1.925 -19.832 1.00 77.56 376 PRO A C 1
ATOM 2855 O O . PRO A 1 376 ? 23.411 -1.132 -19.626 1.00 77.56 376 PRO A O 1
ATOM 2858 N N . VAL A 1 377 ? 25.323 -2.121 -18.974 1.00 84.31 377 VAL A N 1
ATOM 2859 C CA . VAL A 1 377 ? 25.463 -1.416 -17.696 1.00 84.31 377 VAL A CA 1
ATOM 2860 C C . VAL A 1 377 ? 26.860 -0.821 -17.569 1.00 84.31 377 VAL A C 1
ATOM 2862 O O . VAL A 1 377 ? 27.814 -1.291 -18.204 1.00 84.31 377 VAL A O 1
ATOM 2865 N N . ALA A 1 378 ? 26.979 0.210 -16.739 1.00 86.38 378 ALA A N 1
ATOM 2866 C CA . ALA A 1 378 ? 28.265 0.712 -16.281 1.00 86.38 378 ALA A CA 1
ATOM 2867 C C . ALA A 1 378 ? 28.533 0.172 -14.871 1.00 86.38 378 ALA A C 1
ATOM 2869 O O . ALA A 1 378 ? 27.699 0.301 -13.980 1.00 86.38 378 ALA A O 1
ATOM 2870 N N . VAL A 1 379 ? 29.697 -0.443 -14.677 1.00 87.50 379 VAL A N 1
ATOM 2871 C CA . VAL A 1 379 ? 30.117 -1.042 -13.407 1.00 87.50 379 VAL A CA 1
ATOM 2872 C C . VAL A 1 379 ? 31.330 -0.286 -12.908 1.00 87.50 379 VAL A C 1
ATOM 2874 O O . VAL A 1 379 ? 32.395 -0.351 -13.520 1.00 87.50 379 VAL A O 1
ATOM 2877 N N . LYS A 1 380 ? 31.179 0.449 -11.811 1.00 86.94 380 LYS A N 1
ATOM 2878 C CA . LYS A 1 380 ? 32.282 1.128 -11.132 1.00 86.94 380 LYS A CA 1
ATOM 2879 C C . LYS A 1 380 ? 32.775 0.248 -9.990 1.00 86.94 380 LYS A C 1
ATOM 2881 O O . LYS A 1 380 ? 32.075 0.093 -8.995 1.00 86.94 380 LYS A O 1
ATOM 2886 N N . VAL A 1 381 ? 33.979 -0.294 -10.130 1.00 86.62 381 VAL A N 1
ATOM 2887 C CA . VAL A 1 381 ? 34.659 -1.068 -9.087 1.00 86.62 381 VAL A CA 1
ATOM 2888 C C . VAL A 1 381 ? 35.535 -0.124 -8.272 1.00 86.62 381 VAL A C 1
ATOM 2890 O O . VAL A 1 381 ? 36.422 0.541 -8.817 1.00 86.62 381 VAL A O 1
ATOM 2893 N N . ILE A 1 382 ? 35.261 -0.026 -6.974 1.00 83.62 382 ILE A N 1
ATOM 2894 C CA . ILE A 1 382 ? 36.052 0.773 -6.035 1.00 83.62 382 ILE A CA 1
ATOM 2895 C C . ILE A 1 382 ? 37.361 0.028 -5.755 1.00 83.62 382 ILE A C 1
ATOM 2897 O O . ILE A 1 382 ? 37.343 -1.141 -5.395 1.00 83.62 382 ILE A O 1
ATOM 2901 N N . LYS A 1 383 ? 38.506 0.699 -5.942 1.00 78.25 383 LYS A N 1
ATOM 2902 C CA . LYS A 1 383 ? 39.838 0.063 -5.851 1.00 78.25 383 LYS A CA 1
ATOM 2903 C C . LYS A 1 383 ? 40.159 -0.476 -4.465 1.00 78.25 383 LYS A C 1
ATOM 2905 O O . LYS A 1 383 ? 40.849 -1.484 -4.349 1.00 78.25 383 LYS A O 1
ATOM 2910 N N . ASP A 1 384 ? 39.682 0.205 -3.434 1.00 76.06 384 ASP A N 1
ATOM 2911 C CA . ASP A 1 384 ? 39.897 -0.229 -2.066 1.00 76.06 384 ASP A CA 1
ATOM 2912 C C . ASP A 1 384 ? 38.897 -1.343 -1.741 1.00 76.06 384 ASP A C 1
ATOM 2914 O O . ASP A 1 384 ? 37.686 -1.095 -1.810 1.00 76.06 384 ASP A O 1
ATOM 2918 N N . PRO A 1 385 ? 39.368 -2.548 -1.375 1.00 73.00 385 PRO A N 1
ATOM 2919 C CA . PRO A 1 385 ? 38.494 -3.578 -0.842 1.00 73.00 385 PRO A CA 1
ATOM 2920 C C . PRO A 1 385 ? 37.738 -3.041 0.372 1.00 73.00 385 PRO A C 1
ATOM 2922 O O . PRO A 1 385 ? 38.236 -2.172 1.098 1.00 73.00 385 PRO A O 1
ATOM 2925 N N . LEU A 1 386 ? 36.548 -3.582 0.614 1.00 67.75 386 LEU A N 1
ATOM 2926 C CA . LEU A 1 386 ? 35.858 -3.419 1.883 1.00 67.75 386 LEU A CA 1
ATOM 2927 C C . LEU A 1 386 ? 36.747 -4.006 2.981 1.00 67.75 386 LEU A C 1
ATOM 2929 O O . LEU A 1 386 ? 36.807 -5.214 3.194 1.00 67.75 386 LEU A O 1
ATOM 2933 N N . SER A 1 387 ? 37.507 -3.140 3.642 1.00 63.16 387 SER A N 1
ATOM 2934 C CA . SER A 1 387 ? 38.281 -3.503 4.818 1.00 63.16 387 SER A CA 1
ATOM 2935 C C . SER A 1 387 ? 37.339 -3.731 6.001 1.00 63.16 387 SER A C 1
ATOM 2937 O O . SER A 1 387 ? 36.197 -3.273 6.007 1.00 63.16 387 SER A O 1
ATOM 2939 N N . ALA A 1 388 ? 37.844 -4.367 7.059 1.00 56.59 388 ALA A N 1
ATOM 2940 C CA . ALA A 1 388 ? 37.169 -4.417 8.360 1.00 56.59 388 ALA A CA 1
ATOM 2941 C C . ALA A 1 388 ? 37.018 -3.027 9.030 1.00 56.59 388 ALA A C 1
ATOM 2943 O O . ALA A 1 388 ? 36.546 -2.940 10.159 1.00 56.59 388 ALA A O 1
ATOM 2944 N N . ASP A 1 389 ? 37.429 -1.943 8.356 1.00 64.88 389 ASP A N 1
ATOM 2945 C CA . ASP A 1 389 ? 37.216 -0.569 8.805 1.00 64.88 389 ASP A CA 1
ATOM 2946 C C . ASP A 1 389 ? 35.737 -0.205 8.630 1.00 64.88 389 ASP A C 1
ATOM 2948 O O . ASP A 1 389 ? 35.263 0.186 7.556 1.00 64.88 389 ASP A O 1
ATOM 2952 N N . GLU A 1 390 ? 35.009 -0.375 9.726 1.00 62.47 390 GLU A N 1
ATOM 2953 C CA . GLU A 1 390 ? 33.576 -0.148 9.825 1.00 62.47 390 GLU A CA 1
ATOM 2954 C C . GLU A 1 390 ? 33.174 1.273 9.407 1.00 62.47 390 GLU A C 1
ATOM 2956 O O . GLU A 1 390 ? 32.157 1.443 8.735 1.00 62.47 390 GLU A O 1
ATOM 2961 N N . VAL A 1 391 ? 34.027 2.271 9.665 1.00 67.31 391 VAL A N 1
ATOM 2962 C CA . VAL A 1 391 ? 33.774 3.679 9.321 1.00 67.31 391 VAL A CA 1
ATOM 2963 C C . VAL A 1 391 ? 33.823 3.895 7.810 1.00 67.31 391 VAL A C 1
ATOM 2965 O O . VAL A 1 391 ? 33.015 4.635 7.241 1.00 67.31 391 VAL A O 1
ATOM 2968 N N . LYS A 1 392 ? 34.776 3.260 7.121 1.00 65.88 392 LYS A N 1
ATOM 2969 C CA . LYS A 1 392 ? 34.884 3.352 5.658 1.00 65.88 392 LYS A CA 1
ATOM 2970 C C . LYS A 1 392 ? 33.729 2.622 4.972 1.00 65.88 392 LYS A C 1
ATOM 2972 O O . LYS A 1 392 ? 33.177 3.136 3.997 1.00 65.88 392 LYS A O 1
ATOM 2977 N N . ARG A 1 393 ? 33.336 1.463 5.510 1.00 67.56 393 ARG A N 1
ATOM 2978 C CA . ARG A 1 393 ? 32.163 0.699 5.064 1.00 67.56 393 ARG A CA 1
ATOM 2979 C C . ARG A 1 393 ? 30.877 1.509 5.203 1.00 67.56 393 ARG A C 1
ATOM 2981 O O . ARG A 1 393 ? 30.125 1.600 4.235 1.00 67.56 393 ARG A O 1
ATOM 2988 N N . GLU A 1 394 ? 30.640 2.115 6.365 1.00 66.81 394 GLU A N 1
ATOM 2989 C CA . GLU A 1 394 ? 29.447 2.933 6.602 1.00 66.81 394 GLU A CA 1
ATOM 2990 C C . GLU A 1 394 ? 29.347 4.096 5.620 1.00 66.81 394 GLU A C 1
ATOM 2992 O O . GLU A 1 394 ? 28.287 4.287 5.036 1.00 66.81 394 GLU A O 1
ATOM 2997 N N . LYS A 1 395 ? 30.448 4.803 5.339 1.00 67.00 395 LYS A N 1
ATOM 2998 C CA . LYS A 1 395 ? 30.447 5.906 4.362 1.00 67.00 395 LYS A CA 1
ATOM 2999 C C . LYS A 1 395 ? 30.047 5.465 2.953 1.00 67.00 395 LYS A C 1
ATOM 3001 O O . LYS A 1 395 ? 29.281 6.159 2.290 1.00 67.00 395 LYS A O 1
ATOM 3006 N N . ILE A 1 396 ? 30.551 4.320 2.487 1.00 67.50 396 ILE A N 1
ATOM 3007 C CA . ILE A 1 396 ? 30.186 3.781 1.166 1.00 67.50 396 ILE A CA 1
ATOM 3008 C C . ILE A 1 396 ? 28.710 3.371 1.152 1.00 67.50 396 ILE A C 1
ATOM 3010 O O . ILE A 1 396 ? 27.996 3.646 0.188 1.00 67.50 396 ILE A O 1
ATOM 3014 N N . LEU A 1 397 ? 28.238 2.743 2.231 1.00 66.06 397 LEU A N 1
ATOM 3015 C CA . LEU A 1 397 ? 26.833 2.383 2.377 1.00 66.06 397 LEU A CA 1
ATOM 3016 C C . LEU A 1 397 ? 25.936 3.621 2.426 1.00 66.06 397 LEU A C 1
ATOM 3018 O O . LEU A 1 397 ? 24.898 3.618 1.783 1.00 66.06 397 LEU A O 1
ATOM 3022 N N . GLU A 1 398 ? 26.316 4.687 3.127 1.00 62.56 398 GLU A N 1
ATOM 3023 C CA . GLU A 1 398 ? 25.598 5.968 3.135 1.00 62.56 398 GLU A CA 1
ATOM 3024 C C . GLU A 1 398 ? 25.501 6.604 1.747 1.00 62.56 398 GLU A C 1
ATOM 3026 O O . GLU A 1 398 ? 24.435 7.091 1.366 1.00 62.56 398 GLU A O 1
ATOM 3031 N N . GLU A 1 399 ? 26.572 6.540 0.956 1.00 65.38 399 GLU A N 1
ATOM 3032 C CA . GLU A 1 399 ? 26.554 7.009 -0.430 1.00 65.38 399 GLU A CA 1
ATOM 3033 C C . GLU A 1 399 ? 25.590 6.188 -1.297 1.00 65.38 399 GLU A C 1
ATOM 3035 O O . GLU A 1 399 ? 24.743 6.751 -1.998 1.00 65.38 399 GLU A O 1
ATOM 3040 N N . LEU A 1 400 ? 25.633 4.859 -1.175 1.00 65.31 400 LEU A N 1
ATOM 3041 C CA . LEU A 1 400 ? 24.706 3.965 -1.869 1.00 65.31 400 LEU A CA 1
ATOM 3042 C C . LEU A 1 400 ? 23.253 4.163 -1.419 1.00 65.31 400 LEU A C 1
ATOM 3044 O O . LEU A 1 400 ? 22.361 4.179 -2.265 1.00 65.31 400 LEU A O 1
ATOM 3048 N N . LYS A 1 401 ? 23.005 4.376 -0.120 1.00 62.50 401 LYS A N 1
ATOM 3049 C CA . LYS A 1 401 ? 21.671 4.640 0.450 1.00 62.50 401 LYS A CA 1
ATOM 3050 C C . LYS A 1 401 ? 21.012 5.832 -0.224 1.00 62.50 401 LYS A C 1
ATOM 3052 O O . LYS A 1 401 ? 19.850 5.751 -0.608 1.00 62.50 401 LYS A O 1
ATOM 3057 N N . ILE A 1 402 ? 21.759 6.920 -0.401 1.00 61.84 402 ILE A N 1
ATOM 3058 C CA . ILE A 1 402 ? 21.248 8.106 -1.087 1.00 61.84 402 ILE A CA 1
ATOM 3059 C C . ILE A 1 402 ? 20.969 7.763 -2.550 1.00 61.84 402 ILE A C 1
ATOM 3061 O O . ILE A 1 402 ? 19.868 8.023 -3.020 1.00 61.84 402 ILE A O 1
ATOM 3065 N N . MET A 1 403 ? 21.911 7.116 -3.246 1.00 61.94 403 MET A N 1
ATOM 3066 C CA . MET A 1 403 ? 21.779 6.762 -4.666 1.00 61.94 403 MET A CA 1
ATOM 3067 C C . MET A 1 403 ? 20.601 5.825 -4.978 1.00 61.94 403 MET A C 1
ATOM 3069 O O . MET A 1 403 ? 19.974 5.988 -6.022 1.00 61.94 403 MET A O 1
ATOM 3073 N N . VAL A 1 404 ? 20.254 4.891 -4.083 1.00 58.50 404 VAL A N 1
ATOM 3074 C CA . VAL A 1 404 ? 19.064 4.021 -4.215 1.00 58.50 404 VAL A CA 1
ATOM 3075 C C . VAL A 1 404 ? 17.772 4.845 -4.274 1.00 58.50 404 VAL A C 1
ATOM 3077 O O . VAL A 1 404 ? 16.816 4.481 -4.968 1.00 58.50 404 VAL A O 1
ATOM 3080 N N . LEU A 1 405 ? 17.746 5.973 -3.563 1.00 57.09 405 LEU A N 1
ATOM 3081 C CA . LEU A 1 405 ? 16.602 6.876 -3.499 1.00 57.09 405 LEU A CA 1
ATOM 3082 C C . LEU A 1 405 ? 16.568 7.865 -4.680 1.00 57.09 405 LEU A C 1
ATOM 3084 O O . LEU A 1 405 ? 15.535 8.497 -4.907 1.00 57.09 405 LEU A O 1
ATOM 3088 N N . LEU A 1 406 ? 17.650 7.984 -5.468 1.00 61.53 406 LEU A N 1
ATOM 3089 C CA . LEU A 1 406 ? 17.723 8.927 -6.590 1.00 61.53 406 LEU A CA 1
ATOM 3090 C C . LEU A 1 406 ? 17.101 8.363 -7.862 1.00 61.53 406 LEU A C 1
ATOM 3092 O O . LEU A 1 406 ? 17.677 7.504 -8.527 1.00 61.53 406 LEU A O 1
ATOM 3096 N N . LYS A 1 407 ? 15.922 8.879 -8.230 1.00 64.25 407 LYS A N 1
ATOM 3097 C CA . LYS A 1 407 ? 15.180 8.443 -9.422 1.00 64.25 407 LYS A CA 1
ATOM 3098 C C . LYS A 1 407 ? 14.646 9.641 -10.198 1.00 64.25 407 LYS A C 1
ATOM 3100 O O . LYS A 1 407 ? 13.577 10.164 -9.893 1.00 64.25 407 LYS A O 1
ATOM 3105 N N . HIS A 1 408 ? 15.394 10.061 -11.216 1.00 69.44 408 HIS A N 1
ATOM 3106 C CA . HIS A 1 408 ? 15.043 11.201 -12.062 1.00 69.44 408 HIS A CA 1
ATOM 3107 C C . HIS A 1 408 ? 15.601 11.033 -13.490 1.00 69.44 408 HIS A C 1
ATOM 3109 O O . HIS A 1 408 ? 16.733 10.573 -13.633 1.00 69.44 408 HIS A O 1
ATOM 3115 N N . PRO A 1 409 ? 14.882 11.449 -14.555 1.00 69.81 409 PRO A N 1
ATOM 3116 C CA . PRO A 1 409 ? 15.329 11.346 -15.953 1.00 69.81 409 PRO A CA 1
ATOM 3117 C C . PRO A 1 409 ? 16.615 12.117 -16.290 1.00 69.81 409 PRO A C 1
ATOM 3119 O O . PRO A 1 409 ? 17.182 11.922 -17.358 1.00 69.81 409 PRO A O 1
ATOM 3122 N N . ASN A 1 410 ? 17.089 12.992 -15.404 1.00 82.75 410 ASN A N 1
ATOM 3123 C CA . ASN A 1 410 ? 18.361 13.708 -15.547 1.00 82.75 410 ASN A CA 1
ATOM 3124 C C . ASN A 1 410 ? 19.362 13.389 -14.426 1.00 82.75 410 ASN A C 1
ATOM 3126 O O . ASN A 1 410 ? 20.283 14.162 -14.190 1.00 82.75 410 ASN A O 1
ATOM 3130 N N . VAL A 1 411 ? 19.200 12.262 -13.729 1.00 80.06 411 VAL A N 1
ATOM 3131 C CA . VAL A 1 411 ? 20.169 11.713 -12.765 1.00 80.06 411 VAL A CA 1
ATOM 3132 C C . VAL A 1 411 ? 20.448 10.264 -13.163 1.00 80.06 411 VAL A C 1
ATOM 3134 O O . VAL A 1 411 ? 19.535 9.566 -13.598 1.00 80.06 411 VAL A O 1
ATOM 3137 N N . VAL A 1 412 ? 21.706 9.827 -13.088 1.00 81.06 412 VAL A N 1
ATOM 3138 C CA . VAL A 1 412 ? 22.084 8.446 -13.423 1.00 81.06 412 VAL A CA 1
ATOM 3139 C C . VAL A 1 412 ? 21.441 7.483 -12.429 1.00 81.06 412 VAL A C 1
ATOM 3141 O O . VAL A 1 412 ? 21.640 7.601 -11.221 1.00 81.06 412 VAL A O 1
ATOM 3144 N N . MET A 1 413 ? 20.695 6.513 -12.946 1.00 76.12 413 MET A N 1
ATOM 3145 C CA . MET A 1 413 ? 20.008 5.510 -12.144 1.00 76.12 413 MET A CA 1
ATOM 3146 C C . MET A 1 413 ? 20.975 4.440 -11.623 1.00 76.12 413 MET A C 1
ATOM 3148 O O . MET A 1 413 ? 21.671 3.772 -12.397 1.00 76.12 413 MET A O 1
ATOM 3152 N N . LEU A 1 414 ? 20.961 4.236 -10.305 1.00 75.81 414 LEU A N 1
ATOM 3153 C CA . LEU A 1 414 ? 21.579 3.083 -9.659 1.00 75.81 414 LEU A CA 1
ATOM 3154 C C . LEU A 1 414 ? 20.713 1.838 -9.896 1.00 75.81 414 LEU A C 1
ATOM 3156 O O . LEU A 1 414 ? 19.529 1.834 -9.568 1.00 75.81 414 LEU A O 1
ATOM 3160 N N . MET A 1 415 ? 21.312 0.784 -10.448 1.00 67.25 415 MET A N 1
ATOM 3161 C CA . MET A 1 415 ? 20.678 -0.534 -10.582 1.00 67.25 415 MET A CA 1
ATOM 3162 C C . MET A 1 415 ? 20.951 -1.407 -9.354 1.00 67.25 415 MET A C 1
ATOM 3164 O O . MET A 1 415 ? 20.093 -2.184 -8.955 1.00 67.25 415 MET A O 1
ATOM 3168 N N . GLY A 1 416 ? 22.112 -1.225 -8.722 1.00 70.25 416 GLY A N 1
ATOM 3169 C CA . GLY A 1 416 ? 22.415 -1.721 -7.382 1.00 70.25 416 GLY A CA 1
ATOM 3170 C C . GLY A 1 416 ? 23.917 -1.871 -7.158 1.00 70.25 416 GLY A C 1
ATOM 3171 O O . GLY A 1 416 ? 24.715 -1.282 -7.892 1.00 70.25 416 GLY A O 1
ATOM 3172 N N . ALA A 1 417 ? 24.316 -2.624 -6.135 1.00 75.31 417 ALA A N 1
ATOM 3173 C CA . ALA A 1 417 ? 25.719 -2.864 -5.819 1.00 75.31 417 ALA A CA 1
ATOM 3174 C C . ALA A 1 417 ? 25.957 -4.327 -5.425 1.00 75.31 417 ALA A C 1
ATOM 3176 O O . ALA A 1 417 ? 25.070 -4.986 -4.902 1.00 75.31 417 ALA A O 1
ATOM 3177 N N . CYS A 1 418 ? 27.159 -4.833 -5.680 1.00 75.81 418 CYS A N 1
ATOM 3178 C CA . CYS A 1 418 ? 27.575 -6.185 -5.303 1.00 75.81 418 CYS A CA 1
ATOM 3179 C C . CYS A 1 418 ? 29.041 -6.193 -4.851 1.00 75.81 418 CYS A C 1
ATOM 3181 O O . CYS A 1 418 ? 29.775 -5.221 -5.065 1.00 75.81 418 CYS A O 1
ATOM 3183 N N . LEU A 1 419 ? 29.465 -7.287 -4.220 1.00 79.56 419 LEU A N 1
ATOM 3184 C CA . LEU A 1 419 ? 30.868 -7.526 -3.888 1.00 79.56 419 LEU A CA 1
ATOM 3185 C C . LEU A 1 419 ? 31.536 -8.346 -4.986 1.00 79.56 419 LEU A C 1
ATOM 3187 O O . LEU A 1 419 ? 31.015 -9.370 -5.425 1.00 79.56 419 LEU A O 1
ATOM 3191 N N . THR A 1 420 ? 32.708 -7.893 -5.407 1.00 81.44 420 THR A N 1
ATOM 3192 C CA . THR A 1 420 ? 33.611 -8.674 -6.259 1.00 81.44 420 THR A CA 1
ATOM 3193 C C . THR A 1 420 ? 34.268 -9.812 -5.457 1.00 81.44 420 THR A C 1
ATOM 3195 O O . THR A 1 420 ? 34.279 -9.759 -4.224 1.00 81.44 420 THR A O 1
ATOM 3198 N N . PRO A 1 421 ? 34.878 -10.814 -6.122 1.00 79.81 421 PRO A N 1
ATOM 3199 C CA . PRO A 1 421 ? 35.630 -11.877 -5.452 1.00 79.81 421 PRO A CA 1
ATOM 3200 C C . PRO A 1 421 ? 36.786 -11.352 -4.590 1.00 79.81 421 PRO A C 1
ATOM 3202 O O . PRO A 1 421 ? 37.114 -11.957 -3.577 1.00 79.81 421 PRO A O 1
ATOM 3205 N N . ASP A 1 422 ? 37.346 -10.194 -4.951 1.00 82.00 422 ASP A N 1
ATOM 3206 C CA . ASP A 1 422 ? 38.424 -9.519 -4.220 1.00 82.00 422 ASP A CA 1
ATOM 3207 C C . ASP A 1 422 ? 37.900 -8.625 -3.078 1.00 82.00 422 ASP A C 1
ATOM 3209 O O . ASP A 1 422 ? 38.609 -7.757 -2.567 1.00 82.00 422 ASP A O 1
ATOM 3213 N N . ASN A 1 423 ? 36.631 -8.801 -2.692 1.00 79.12 423 ASN A N 1
ATOM 3214 C CA . ASN A 1 423 ? 35.935 -8.032 -1.662 1.00 79.12 423 ASN A CA 1
ATOM 3215 C C . ASN A 1 423 ? 35.882 -6.516 -1.941 1.00 79.12 423 ASN A C 1
ATOM 3217 O O . ASN A 1 423 ? 35.756 -5.702 -1.030 1.00 79.12 423 ASN A O 1
ATOM 3221 N N . GLN A 1 424 ? 35.983 -6.105 -3.205 1.00 83.06 424 GLN A N 1
ATOM 3222 C CA . GLN A 1 424 ? 35.760 -4.721 -3.630 1.00 83.06 424 GLN A CA 1
ATOM 3223 C C . GLN A 1 424 ? 34.281 -4.463 -3.915 1.00 83.06 424 GLN A C 1
ATOM 3225 O O . GLN A 1 424 ? 33.577 -5.342 -4.414 1.00 83.06 424 GLN A O 1
ATOM 3230 N N . VAL A 1 425 ? 33.829 -3.232 -3.667 1.00 81.88 425 VAL A N 1
ATOM 3231 C CA . VAL A 1 425 ? 32.464 -2.793 -3.992 1.00 81.88 425 VAL A CA 1
ATOM 3232 C C . VAL A 1 425 ? 32.351 -2.498 -5.481 1.00 81.88 425 VAL A C 1
ATOM 3234 O O . VAL A 1 425 ? 33.067 -1.645 -6.011 1.00 81.88 425 VAL A O 1
ATOM 3237 N N . ALA A 1 426 ? 31.401 -3.153 -6.139 1.00 82.75 426 ALA A N 1
ATOM 3238 C CA . ALA A 1 426 ? 31.000 -2.868 -7.505 1.00 82.75 426 ALA A CA 1
ATOM 3239 C C . ALA A 1 426 ? 29.632 -2.179 -7.525 1.00 82.75 426 ALA A C 1
ATOM 3241 O O . ALA A 1 426 ? 28.625 -2.765 -7.134 1.00 82.75 426 ALA A O 1
ATOM 3242 N N . ILE A 1 427 ? 29.599 -0.937 -8.005 1.00 82.50 427 ILE A N 1
ATOM 3243 C CA . ILE A 1 427 ? 28.383 -0.133 -8.169 1.00 82.50 427 ILE A CA 1
ATOM 3244 C C . ILE A 1 427 ? 27.920 -0.243 -9.620 1.00 82.50 427 ILE A C 1
ATOM 3246 O O . ILE A 1 427 ? 28.689 0.057 -10.535 1.00 82.50 427 ILE A O 1
ATOM 3250 N N . ILE A 1 428 ? 26.674 -0.653 -9.834 1.00 80.88 428 ILE A N 1
ATOM 3251 C CA . ILE A 1 428 ? 26.108 -0.938 -11.153 1.00 80.88 428 ILE A CA 1
ATOM 3252 C C . ILE A 1 428 ? 25.050 0.119 -11.470 1.00 80.88 428 ILE A C 1
ATOM 3254 O O . ILE A 1 428 ? 24.071 0.271 -10.740 1.00 80.88 428 ILE A O 1
ATOM 3258 N N . THR A 1 429 ? 25.231 0.851 -12.565 1.00 81.88 429 THR A N 1
ATOM 3259 C CA . THR A 1 429 ? 24.316 1.907 -13.019 1.00 81.88 429 THR A CA 1
ATOM 3260 C C . THR A 1 429 ? 23.888 1.691 -14.465 1.00 81.88 429 THR A C 1
ATOM 3262 O O . THR A 1 429 ? 24.498 0.913 -15.208 1.00 81.88 429 THR A O 1
ATOM 3265 N N . GLU A 1 430 ? 22.874 2.440 -14.902 1.00 77.94 430 GLU A N 1
ATOM 3266 C CA . GLU A 1 430 ? 22.536 2.521 -16.325 1.00 77.94 430 GLU A CA 1
ATOM 3267 C C . GLU A 1 430 ? 23.749 2.928 -17.188 1.00 77.94 430 GLU A C 1
ATOM 3269 O O . GLU A 1 430 ? 24.620 3.696 -16.758 1.00 77.94 430 GLU A O 1
ATOM 3274 N N . MET A 1 431 ? 23.823 2.401 -18.415 1.00 85.31 431 MET A N 1
ATOM 3275 C CA . MET A 1 431 ? 24.879 2.743 -19.369 1.00 85.31 431 MET A CA 1
ATOM 3276 C C . MET A 1 431 ? 24.489 3.972 -20.195 1.00 85.31 431 MET A C 1
ATOM 3278 O O . MET A 1 431 ? 23.601 3.910 -21.039 1.00 85.31 431 MET A O 1
ATOM 3282 N N . CYS A 1 432 ? 25.224 5.069 -20.025 1.00 83.94 432 CYS A N 1
ATOM 3283 C CA . CYS A 1 432 ? 25.132 6.238 -20.900 1.00 83.94 432 CYS A CA 1
ATOM 3284 C C . CYS A 1 432 ? 26.067 6.054 -22.104 1.00 83.94 432 CYS A C 1
ATOM 3286 O O . CYS A 1 432 ? 27.288 6.210 -21.990 1.00 83.94 432 CYS A O 1
ATOM 3288 N N . GLU A 1 433 ? 25.520 5.672 -23.262 1.00 80.12 433 GLU A N 1
ATOM 3289 C CA . GLU A 1 433 ? 26.326 5.185 -24.385 1.00 80.12 433 GLU A CA 1
ATOM 3290 C C . GLU A 1 433 ? 27.257 6.243 -24.970 1.00 80.12 433 GLU A C 1
ATOM 3292 O O . GLU A 1 433 ? 28.323 5.894 -25.487 1.00 80.12 433 GLU A O 1
ATOM 3297 N N . ARG A 1 434 ? 26.897 7.528 -24.902 1.00 81.38 434 ARG A N 1
ATOM 3298 C CA . ARG A 1 434 ? 27.690 8.628 -25.470 1.00 81.38 434 ARG A CA 1
ATOM 3299 C C . ARG A 1 434 ? 28.791 9.136 -24.538 1.00 81.38 434 ARG A C 1
ATOM 3301 O O . ARG A 1 434 ? 29.600 9.946 -24.976 1.00 81.38 434 ARG A O 1
ATOM 3308 N N . GLY A 1 435 ? 28.912 8.592 -23.328 1.00 84.38 435 GLY A N 1
ATOM 3309 C CA . GLY A 1 435 ? 29.967 8.966 -22.388 1.00 84.38 435 GLY A CA 1
ATOM 3310 C C . GLY A 1 435 ? 29.716 10.331 -21.751 1.00 84.38 435 GLY A C 1
ATOM 3311 O O . GLY A 1 435 ? 28.569 10.737 -21.586 1.00 84.38 435 GLY A O 1
ATOM 3312 N N . ASN A 1 436 ? 30.779 11.024 -21.345 1.00 86.38 436 ASN A N 1
ATOM 3313 C CA . ASN A 1 436 ? 30.656 12.289 -20.625 1.00 86.38 436 ASN A CA 1
ATOM 3314 C C . ASN A 1 436 ? 30.517 13.502 -21.570 1.00 86.38 436 ASN A C 1
ATOM 3316 O O . ASN A 1 436 ? 30.923 13.475 -22.737 1.00 86.38 436 ASN A O 1
ATOM 3320 N N . LEU A 1 437 ? 29.967 14.593 -21.039 1.00 86.44 437 LEU A N 1
ATOM 3321 C CA . LEU A 1 437 ? 29.702 15.819 -21.776 1.00 86.44 437 LEU A CA 1
ATOM 3322 C C . LEU A 1 437 ? 30.987 16.583 -22.110 1.00 86.44 437 LEU A C 1
ATOM 3324 O O . LEU A 1 437 ? 31.028 17.274 -23.121 1.00 86.44 437 LEU A O 1
ATOM 3328 N N . LYS A 1 438 ? 32.055 16.449 -21.311 1.00 86.56 438 LYS A N 1
ATOM 3329 C CA . LYS A 1 438 ? 33.359 17.087 -21.585 1.00 86.56 438 LYS A CA 1
ATOM 3330 C C . LYS A 1 438 ? 33.913 16.667 -22.948 1.00 86.56 438 LYS A C 1
ATOM 3332 O O . LYS A 1 438 ? 34.466 17.503 -23.664 1.00 86.56 438 LYS A O 1
ATOM 3337 N N . ASP A 1 439 ? 33.742 15.397 -23.298 1.00 85.50 439 ASP A N 1
ATOM 3338 C CA . ASP A 1 439 ? 34.232 14.848 -24.558 1.00 85.50 439 ASP A CA 1
ATOM 3339 C C . ASP A 1 439 ? 33.242 15.100 -25.703 1.00 85.50 439 ASP A C 1
ATOM 3341 O O . ASP A 1 439 ? 33.652 15.514 -26.785 1.00 85.50 439 ASP A O 1
ATOM 3345 N N . THR A 1 440 ? 31.937 14.950 -25.451 1.00 84.19 440 THR A N 1
ATOM 3346 C CA . THR A 1 440 ? 30.898 15.060 -26.494 1.00 84.19 440 THR A CA 1
ATOM 3347 C C . THR A 1 440 ? 30.492 16.488 -26.856 1.00 84.19 440 THR A C 1
ATOM 3349 O O . THR A 1 440 ? 30.043 16.720 -27.977 1.00 84.19 440 THR A O 1
ATOM 3352 N N . ILE A 1 441 ? 30.667 17.479 -25.973 1.00 85.00 441 ILE A N 1
ATOM 3353 C CA . ILE A 1 441 ? 30.248 18.868 -26.247 1.00 85.00 441 ILE A CA 1
ATOM 3354 C C . ILE A 1 441 ? 30.973 19.486 -27.455 1.00 85.00 441 ILE A C 1
ATOM 3356 O O . ILE A 1 441 ? 30.440 20.393 -28.097 1.00 85.00 441 ILE A O 1
ATOM 3360 N N . LYS A 1 442 ? 32.170 18.980 -27.789 1.00 85.06 442 LYS A N 1
ATOM 3361 C CA . LYS A 1 442 ? 32.978 19.424 -28.938 1.00 85.06 442 LYS A CA 1
ATOM 3362 C C . LYS A 1 442 ? 32.273 19.170 -30.272 1.00 85.06 442 LYS A C 1
ATOM 3364 O O . LYS A 1 442 ? 32.369 19.996 -31.180 1.00 85.06 442 LYS A O 1
ATOM 3369 N N . ASP A 1 443 ? 31.512 18.082 -30.350 1.00 81.12 443 ASP A N 1
ATOM 3370 C CA . ASP A 1 443 ? 30.791 17.667 -31.556 1.00 81.12 443 ASP A CA 1
ATOM 3371 C C . ASP A 1 443 ? 29.413 18.341 -31.666 1.00 81.12 443 ASP A C 1
ATOM 3373 O O . ASP A 1 443 ? 28.818 18.430 -32.742 1.00 81.12 443 ASP A O 1
ATOM 3377 N N . ILE A 1 444 ? 28.902 18.884 -30.557 1.00 81.19 444 ILE A N 1
ATOM 3378 C CA . ILE A 1 444 ? 27.585 19.515 -30.482 1.00 81.19 444 ILE A CA 1
ATOM 3379 C C . ILE A 1 444 ? 27.732 21.012 -30.758 1.00 81.19 444 ILE A C 1
ATOM 3381 O O . ILE A 1 444 ? 27.937 21.810 -29.845 1.00 81.19 444 ILE A O 1
ATOM 3385 N N . LYS A 1 445 ? 27.614 21.418 -32.028 1.00 81.81 445 LYS A N 1
ATOM 3386 C CA . LYS A 1 445 ? 27.685 22.839 -32.440 1.00 81.81 445 LYS A CA 1
ATOM 3387 C C . LYS A 1 445 ? 26.339 23.574 -32.379 1.00 81.81 445 LYS A C 1
ATOM 3389 O O . LYS A 1 445 ? 26.314 24.790 -32.227 1.00 81.81 445 LYS A O 1
ATOM 3394 N N . SER A 1 446 ? 25.229 22.842 -32.473 1.00 85.38 446 SER A N 1
ATOM 3395 C CA . SER A 1 446 ? 23.874 23.406 -32.523 1.00 85.38 446 SER A CA 1
ATOM 3396 C C . SER A 1 446 ? 23.452 24.024 -31.184 1.00 85.38 446 SER A C 1
ATOM 3398 O O . SER A 1 446 ? 23.398 23.332 -30.163 1.00 85.38 446 SER A O 1
ATOM 3400 N N . LEU A 1 447 ? 23.117 25.319 -31.195 1.00 82.31 447 LEU A N 1
ATOM 3401 C CA . LEU A 1 447 ? 22.653 26.056 -30.015 1.00 82.31 447 LEU A CA 1
ATOM 3402 C C . LEU A 1 447 ? 21.354 25.475 -29.414 1.00 82.31 447 LEU A C 1
ATOM 3404 O O . LEU A 1 447 ? 21.335 25.275 -28.200 1.00 82.31 447 LEU A O 1
ATOM 3408 N N . PRO A 1 448 ? 20.317 25.113 -30.199 1.00 80.88 448 PRO A N 1
ATOM 3409 C CA . PRO A 1 448 ? 19.135 24.429 -29.668 1.00 80.88 448 PRO A CA 1
ATOM 3410 C C . PRO A 1 448 ? 19.451 23.160 -28.868 1.00 80.88 448 PRO A C 1
ATOM 3412 O O . PRO A 1 448 ? 18.878 22.940 -27.802 1.00 80.88 448 PRO A O 1
ATOM 3415 N N . ILE A 1 449 ? 20.405 22.348 -29.337 1.00 79.12 449 ILE A N 1
ATOM 3416 C CA . ILE A 1 449 ? 20.811 21.131 -28.622 1.00 79.12 449 ILE A CA 1
ATOM 3417 C C . ILE A 1 449 ? 21.507 21.511 -27.315 1.00 79.12 449 ILE A C 1
ATOM 3419 O O . ILE A 1 449 ? 21.154 20.983 -26.269 1.00 79.12 449 ILE A O 1
ATOM 3423 N N . ARG A 1 450 ? 22.433 22.476 -27.333 1.00 84.00 450 ARG A N 1
ATOM 3424 C CA . ARG A 1 450 ? 23.112 22.949 -26.112 1.00 84.00 450 ARG A CA 1
ATOM 3425 C C . ARG A 1 450 ? 22.139 23.489 -25.062 1.00 84.00 450 ARG A C 1
ATOM 3427 O O . ARG A 1 450 ? 22.310 23.196 -23.883 1.00 84.00 450 ARG A O 1
ATOM 3434 N N . LEU A 1 451 ? 21.114 24.230 -25.484 1.00 79.00 451 LEU A N 1
ATOM 3435 C CA . LEU A 1 451 ? 20.070 24.738 -24.589 1.00 79.00 451 LEU A CA 1
ATOM 3436 C C . LEU A 1 451 ? 19.230 23.607 -23.986 1.00 79.00 451 LEU A C 1
ATOM 3438 O O . LEU A 1 451 ? 18.929 23.653 -22.795 1.00 79.00 451 LEU A O 1
ATOM 3442 N N . LYS A 1 452 ? 18.912 22.563 -24.763 1.00 83.38 452 LYS A N 1
ATOM 3443 C CA . LYS A 1 452 ? 18.262 21.351 -24.241 1.00 83.38 452 LYS A CA 1
ATOM 3444 C C . LYS A 1 452 ? 19.120 20.681 -23.163 1.00 83.38 452 LYS A C 1
ATOM 3446 O O . LYS A 1 452 ? 18.618 20.418 -22.079 1.00 83.38 452 LYS A O 1
ATOM 3451 N N . LEU A 1 453 ? 20.416 20.478 -23.420 1.00 82.19 453 LEU A N 1
ATOM 3452 C CA . LEU A 1 453 ? 21.340 19.875 -22.447 1.00 82.19 453 LEU A CA 1
ATOM 3453 C C . LEU A 1 453 ? 21.432 20.713 -21.161 1.00 82.19 453 LEU A C 1
ATOM 3455 O O . LEU A 1 453 ? 21.423 20.164 -20.065 1.00 82.19 453 LEU A O 1
ATOM 3459 N N . ALA A 1 454 ? 21.486 22.044 -21.282 1.00 83.31 454 ALA A N 1
ATOM 3460 C CA . ALA A 1 454 ? 21.482 22.945 -20.130 1.00 83.31 454 ALA A CA 1
ATOM 3461 C C . ALA A 1 454 ? 20.178 22.847 -19.321 1.00 83.31 454 ALA A C 1
ATOM 3463 O O . ALA A 1 454 ? 20.223 22.820 -18.091 1.00 83.31 454 ALA A O 1
ATOM 3464 N N . LYS A 1 455 ? 19.029 22.744 -20.002 1.00 78.00 455 LYS A N 1
ATOM 3465 C CA . LYS A 1 455 ? 17.724 22.528 -19.367 1.00 78.00 455 LYS A CA 1
ATOM 3466 C C . LYS A 1 455 ? 17.677 21.191 -18.626 1.00 78.00 455 LYS A C 1
ATOM 3468 O O . LYS A 1 455 ? 17.282 21.178 -17.468 1.00 78.00 455 LYS A O 1
ATOM 3473 N N . ASP A 1 456 ? 18.135 20.108 -19.247 1.00 78.62 456 ASP A N 1
ATOM 3474 C CA . ASP A 1 456 ? 18.213 18.775 -18.635 1.00 78.62 456 ASP A CA 1
ATOM 3475 C C . ASP A 1 456 ? 19.047 18.795 -17.341 1.00 78.62 456 ASP A C 1
ATOM 3477 O O . ASP A 1 456 ? 18.618 18.293 -16.301 1.00 78.62 456 ASP A O 1
ATOM 3481 N N . ILE A 1 457 ? 20.217 19.444 -17.376 1.00 85.06 457 ILE A N 1
ATOM 3482 C CA . ILE A 1 457 ? 21.080 19.625 -16.198 1.00 85.06 457 ILE A CA 1
ATOM 3483 C C . ILE A 1 457 ? 20.343 20.411 -15.107 1.00 85.06 457 ILE A C 1
ATOM 3485 O O . ILE A 1 457 ? 20.349 20.002 -13.946 1.00 85.06 457 ILE A O 1
ATOM 3489 N N . ALA A 1 458 ? 19.693 21.520 -15.468 1.00 81.25 458 ALA A N 1
ATOM 3490 C CA . ALA A 1 458 ? 18.943 22.344 -14.525 1.00 81.25 458 ALA A CA 1
ATOM 3491 C C . ALA A 1 458 ? 17.763 21.582 -13.901 1.00 81.25 458 ALA A C 1
ATOM 3493 O O . ALA A 1 458 ? 17.552 21.683 -12.696 1.00 81.25 458 ALA A O 1
ATOM 3494 N N . CYS A 1 459 ? 17.038 20.773 -14.681 1.00 72.75 459 CYS A N 1
ATOM 3495 C CA . CYS A 1 459 ? 15.967 19.908 -14.188 1.00 72.75 459 CYS A CA 1
ATOM 3496 C C . CYS A 1 459 ? 16.497 18.872 -13.189 1.00 72.75 459 CYS A C 1
ATOM 3498 O O . CYS A 1 459 ? 15.933 18.727 -12.106 1.00 72.75 459 CYS A O 1
ATOM 3500 N N . GLY A 1 460 ? 17.614 18.208 -13.506 1.00 78.31 460 GLY A N 1
ATOM 3501 C CA . GLY A 1 460 ? 18.266 17.271 -12.590 1.00 78.31 460 GLY A CA 1
ATOM 3502 C C . GLY A 1 460 ? 18.719 17.925 -11.284 1.00 78.31 460 GLY A C 1
ATOM 3503 O O . GLY A 1 460 ? 18.487 17.377 -10.210 1.00 78.31 460 GLY A O 1
ATOM 3504 N N . LEU A 1 461 ? 19.320 19.117 -11.358 1.00 80.19 461 LEU A N 1
ATOM 3505 C CA . LEU A 1 461 ? 19.769 19.857 -10.176 1.00 80.19 461 LEU A CA 1
ATOM 3506 C C . LEU A 1 461 ? 18.598 20.343 -9.330 1.00 80.19 461 LEU A C 1
ATOM 3508 O O . LEU A 1 461 ? 18.637 20.209 -8.112 1.00 80.19 461 LEU A O 1
ATOM 3512 N N . ASN A 1 462 ? 17.548 20.865 -9.967 1.00 77.06 462 ASN A N 1
ATOM 3513 C CA . ASN A 1 462 ? 16.333 21.273 -9.275 1.00 77.06 462 ASN A CA 1
ATOM 3514 C C . ASN A 1 462 ? 15.730 20.093 -8.508 1.00 77.06 462 ASN A C 1
ATOM 3516 O O . ASN A 1 462 ? 15.434 20.224 -7.326 1.00 77.06 462 ASN A O 1
ATOM 3520 N N . TRP A 1 463 ? 15.639 18.923 -9.145 1.00 80.06 463 TRP A N 1
ATOM 3521 C CA . TRP A 1 463 ? 15.144 17.713 -8.498 1.00 80.06 463 TRP A CA 1
ATOM 3522 C C . TRP A 1 463 ? 16.012 17.278 -7.309 1.00 80.06 463 TRP A C 1
ATOM 3524 O O . TRP A 1 463 ? 15.476 16.981 -6.241 1.00 80.06 463 TRP A O 1
ATOM 3534 N N . LEU A 1 464 ? 17.343 17.284 -7.452 1.00 73.69 464 LEU A N 1
ATOM 3535 C CA . LEU A 1 464 ? 18.252 16.986 -6.338 1.00 73.69 464 LEU A CA 1
ATOM 3536 C C . LEU A 1 464 ? 18.046 17.969 -5.178 1.00 73.69 464 LEU A C 1
ATOM 3538 O O . LEU A 1 464 ? 17.899 17.546 -4.034 1.00 73.69 464 LEU A O 1
ATOM 3542 N N . HIS A 1 465 ? 17.960 19.268 -5.470 1.00 80.00 465 HIS A N 1
ATOM 3543 C CA . HIS A 1 465 ? 17.767 20.303 -4.456 1.00 80.00 465 HIS A CA 1
ATOM 3544 C C . HIS A 1 465 ? 16.404 20.191 -3.757 1.00 80.00 465 HIS A C 1
ATOM 3546 O O . HIS A 1 465 ? 16.340 20.363 -2.542 1.00 80.00 465 HIS A O 1
ATOM 3552 N N . SER A 1 466 ? 15.333 19.840 -4.480 1.00 67.75 466 SER A N 1
ATOM 3553 C CA . SER A 1 466 ? 14.011 19.561 -3.895 1.00 67.75 466 SER A CA 1
ATOM 3554 C C . SER A 1 466 ? 14.009 18.347 -2.962 1.00 67.75 466 SER A C 1
ATOM 3556 O O . SER A 1 466 ? 13.155 18.260 -2.090 1.00 67.75 466 SER A O 1
ATOM 3558 N N . ASN A 1 467 ? 14.976 17.437 -3.111 1.00 64.56 467 ASN A N 1
ATOM 3559 C CA . ASN A 1 467 ? 15.210 16.318 -2.196 1.00 64.56 467 ASN A CA 1
ATOM 3560 C C . ASN A 1 467 ? 16.313 16.622 -1.163 1.00 64.56 467 ASN A C 1
ATOM 3562 O O . ASN A 1 467 ? 16.825 15.710 -0.521 1.00 64.56 467 ASN A O 1
ATOM 3566 N N . HIS A 1 468 ? 16.691 17.896 -0.998 1.00 73.19 468 HIS A N 1
ATOM 3567 C CA . HIS A 1 468 ? 17.743 18.371 -0.087 1.00 73.19 468 HIS A CA 1
ATOM 3568 C C . HIS A 1 468 ? 19.138 17.777 -0.350 1.00 73.19 468 HIS A C 1
ATOM 3570 O O . HIS A 1 468 ? 19.970 17.678 0.554 1.00 73.19 468 HIS A O 1
ATOM 3576 N N . ILE A 1 469 ? 19.423 17.415 -1.601 1.00 72.31 469 ILE A N 1
ATOM 3577 C CA . ILE A 1 469 ? 20.698 16.833 -2.024 1.00 72.31 469 ILE A CA 1
ATOM 3578 C C . ILE A 1 469 ? 21.464 17.842 -2.865 1.00 72.31 469 ILE A C 1
ATOM 3580 O O . ILE A 1 469 ? 20.959 18.372 -3.848 1.00 72.31 469 ILE A O 1
ATOM 3584 N N . ILE A 1 470 ? 22.726 18.073 -2.508 1.00 73.12 470 ILE A N 1
ATOM 3585 C CA . ILE A 1 470 ? 23.635 18.947 -3.254 1.00 73.12 470 ILE A CA 1
ATOM 3586 C C . ILE A 1 470 ? 24.651 18.064 -3.980 1.00 73.12 470 ILE A C 1
ATOM 3588 O O . ILE A 1 470 ? 25.354 17.288 -3.340 1.00 73.12 470 ILE A O 1
ATOM 3592 N N . HIS A 1 471 ? 24.775 18.211 -5.303 1.00 75.31 471 HIS A N 1
ATOM 3593 C CA . HIS A 1 471 ? 25.677 17.384 -6.121 1.00 75.31 471 HIS A CA 1
ATOM 3594 C C . HIS A 1 471 ? 27.170 17.565 -5.767 1.00 75.31 471 HIS A C 1
ATOM 3596 O O . HIS A 1 471 ? 27.941 16.611 -5.830 1.00 75.31 471 HIS A O 1
ATOM 3602 N N . ARG A 1 472 ? 27.593 18.794 -5.423 1.00 67.19 472 ARG A N 1
ATOM 3603 C CA . ARG A 1 472 ? 28.951 19.219 -4.988 1.00 67.19 472 ARG A CA 1
ATOM 3604 C C . ARG A 1 472 ? 30.138 19.004 -5.940 1.00 67.19 472 ARG A C 1
ATOM 3606 O O . ARG A 1 472 ? 31.116 19.726 -5.817 1.00 67.19 472 ARG A O 1
ATOM 3613 N N . ASP A 1 473 ? 30.052 18.096 -6.906 1.00 73.25 473 ASP A N 1
ATOM 3614 C CA . ASP A 1 473 ? 31.079 17.880 -7.944 1.00 73.25 473 ASP A CA 1
ATOM 3615 C C . ASP A 1 473 ? 30.502 18.060 -9.361 1.00 73.25 473 ASP A C 1
ATOM 3617 O O . ASP A 1 473 ? 30.639 17.204 -10.239 1.00 73.25 473 ASP A O 1
ATOM 3621 N N . LEU A 1 474 ? 29.759 19.152 -9.576 1.00 80.62 474 LEU A N 1
ATOM 3622 C CA . LEU A 1 47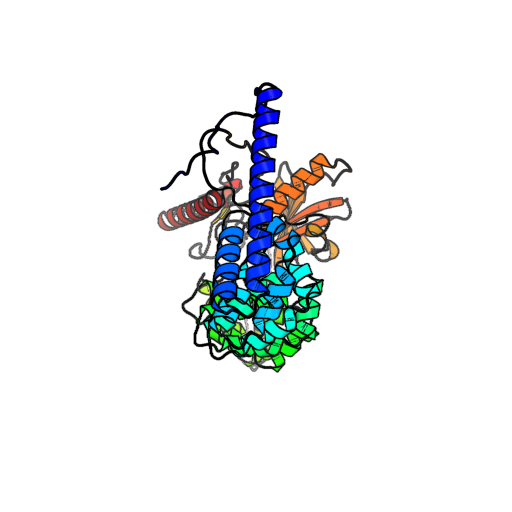4 ? 29.160 19.444 -10.877 1.00 80.62 474 LEU A CA 1
ATOM 3623 C C . LEU A 1 474 ? 30.241 19.923 -11.856 1.00 80.62 474 LEU A C 1
ATOM 3625 O O . LEU A 1 474 ? 30.702 21.060 -11.799 1.00 80.62 474 LEU A O 1
ATOM 3629 N N . LYS A 1 475 ? 30.628 19.048 -12.783 1.00 82.31 475 LYS A N 1
ATOM 3630 C CA . LYS A 1 475 ? 31.585 19.332 -13.861 1.00 82.31 475 LYS A CA 1
ATOM 3631 C C . LYS A 1 475 ? 31.226 18.539 -15.108 1.00 82.31 475 LYS A C 1
ATOM 3633 O O . LYS A 1 475 ? 30.624 17.475 -15.008 1.00 82.31 475 LYS A O 1
ATOM 3638 N N . LEU A 1 476 ? 31.675 18.992 -16.280 1.00 81.81 476 LEU A N 1
ATOM 3639 C CA . LEU A 1 476 ? 31.371 18.341 -17.566 1.00 81.81 476 LEU A CA 1
ATOM 3640 C C . LEU A 1 476 ? 31.775 16.854 -17.630 1.00 81.81 476 LEU A C 1
ATOM 3642 O O . LEU A 1 476 ? 31.166 16.087 -18.367 1.00 81.81 476 LEU A O 1
ATOM 3646 N N . ALA A 1 477 ? 32.784 16.437 -16.859 1.00 79.62 477 ALA A N 1
ATOM 3647 C CA . ALA A 1 477 ? 33.208 15.037 -16.781 1.00 79.62 477 ALA A CA 1
ATOM 3648 C C . ALA A 1 477 ? 32.217 14.135 -16.017 1.00 79.62 477 ALA A C 1
ATOM 3650 O O . ALA A 1 477 ? 32.213 12.928 -16.232 1.00 79.62 477 ALA A O 1
ATOM 3651 N N . ASN A 1 478 ? 31.374 14.720 -15.161 1.00 83.44 478 ASN A N 1
ATOM 3652 C CA . ASN A 1 478 ? 30.349 14.024 -14.382 1.00 83.44 478 ASN A CA 1
ATOM 3653 C C . ASN A 1 478 ? 28.950 14.174 -14.996 1.00 83.44 478 ASN A C 1
ATOM 3655 O O . ASN A 1 478 ? 27.976 13.742 -14.398 1.00 83.44 478 ASN A O 1
ATOM 3659 N N . LEU A 1 479 ? 28.824 14.789 -16.170 1.00 84.25 479 LEU A N 1
ATOM 3660 C CA . LEU A 1 479 ? 27.572 14.862 -16.917 1.00 84.25 479 LEU A CA 1
ATOM 3661 C C . LEU A 1 479 ? 27.622 13.801 -18.001 1.00 84.25 479 LEU A C 1
ATOM 3663 O O . LEU A 1 479 ? 28.473 13.888 -18.878 1.00 84.25 479 LEU A O 1
ATOM 3667 N N . LEU A 1 480 ? 26.766 12.791 -17.935 1.00 86.44 480 LEU A N 1
ATOM 3668 C CA . LEU A 1 480 ? 26.745 11.701 -18.902 1.00 86.44 480 LEU A CA 1
ATOM 3669 C C . LEU A 1 480 ? 25.641 11.921 -19.933 1.00 86.44 480 LEU A C 1
ATOM 3671 O O . LEU A 1 480 ? 24.593 12.479 -19.623 1.00 86.44 480 LEU A O 1
ATOM 3675 N N . VAL A 1 481 ? 25.883 11.496 -21.166 1.00 82.31 481 VAL A N 1
ATOM 3676 C CA . VAL A 1 481 ? 24.947 11.644 -22.281 1.00 82.31 481 VAL A CA 1
ATOM 3677 C C . VAL A 1 481 ? 24.468 10.259 -22.700 1.00 82.31 481 VAL A C 1
ATOM 3679 O O . VAL A 1 481 ? 25.287 9.369 -22.962 1.00 82.31 481 VAL A O 1
ATOM 3682 N N . SER A 1 482 ? 23.147 10.079 -22.748 1.00 77.00 482 SER A N 1
ATOM 3683 C CA . SER A 1 482 ? 22.517 8.826 -23.175 1.00 77.00 482 SER A CA 1
ATOM 3684 C C . SER A 1 482 ? 22.505 8.664 -24.690 1.00 77.00 482 SER A C 1
ATOM 3686 O O . SER A 1 482 ? 22.149 9.637 -25.412 1.00 77.00 482 SER A O 1
#

Foldseek 3Di:
DDDDDDDD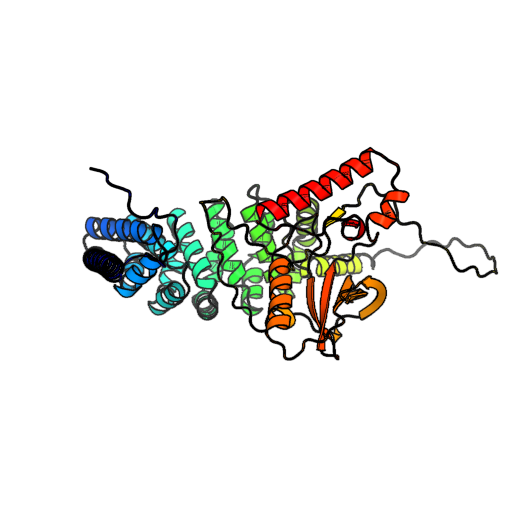DPDDPVPDPPVVVVVVVVVVVVVLVVVLVVLLCLLVQLLDPDPVSVLVSLVVLLVQLPPDPVSLVSNVVSPNQLSLLVQCPDPDPSSVLSSLSSLLSSLLDQVSLVVNVVSVSQLSLLVQLVDPDLSSLLSSLSNLLSSLVDPVSLVVNVVSPSLLSLLVQLPDPDLSSVLSSLSNLLSNLQDQVSLVVCVVNPSLVSLLVQCVDPDLSSVQSSQSSLLSSQVPYPVSLVSCVVNVVLVSVVVSVVVVSYLHRPPRSVVSNVVVVVVVVPDDDDDDDDDDDDDDDDDDPDDDPPDDDQPPKAKAQFQQDPVDPPPPPPDDDDDDPDDPDDPDDPDLAPVDEPVQWAFDAFDDDDPQFTWTFTDRVHATKIKTWGPDAPDPPVVVVVSVVVSQVVQCVDDDPRHWHWPTWHADPSNIIITITHDQPQAFQVVVVVVVPDPVSVVNRVVSNVRSQVVCVVVVGDSVPDDRNSIGMD

Organism: NCBI:txid1486929

InterPro domains:
  IPR000225 Armadillo [PF00514] (69-107)
  IPR000225 Armadillo [PF00514] (109-148)
  IPR000225 Armadillo [PF00514] (150-189)
  IPR000225 Armadillo [PF00514] (191-231)
  IPR000225 Armadillo [PS50176] (79-121)
  IPR000225 Armadillo [PS50176] (120-162)
  IPR000225 Armadillo [PS50176] (161-203)
  IPR000225 Armadillo [PS50176] (202-244)
  IPR000225 Armadillo [SM00185] (68-108)
  IPR000225 Armadillo [SM00185] (109-149)
  IPR000225 Armadillo [SM00185] (150-190)
  IPR000225 Armadillo [SM00185] (191-231)
  IPR000719 Protein kinase domain [PS50011] (353-482)
  IPR000719 Protein kinase domain [SM00220] (353-482)
  IPR001245 Serine-threonine/tyrosine-protein kinase, catalytic domain [PF07714] (353-482)
  IPR008271 Serine/threonine-protein kinase, active site [PS00108] (469-481)
  IPR011009 Protein kinase-like domain superfamily [SSF56112] (338-481)
  IPR011989 Armadillo-like helical [G3DSA:1.25.10.10] (27-274)
  IPR016024 Armadillo-type fold [SSF48371] (36-257)
  IPR017441 Protein kinase, ATP binding site [PS00107] (359-380)

Secondary structure (DSSP, 8-state):
----------S-GGGS-HHHHHHHHHHHHHHHHHHHHHHHHHHHHHHSS-HHHHHHHHHHHHHHHHH-HHHHHHHHHTT-HHHHHHGGG-S-HHHHHHHHHHHHHHTTSHHHHHHHHHTT-HHHHHHHHT-S-HHHHHHHHHHHHHHTTSHHHHHHHHHTTTHHHHHHHTT-S-HHHHHHHHHHHHHHTSSHHHHHHHHHTTHHHHHHHHTT-S-HHHHHHHHHHHHHHHHS-HHHHHHHHHTTHHHHHHHHHHTTS-TT--HHHHHHHHHHHHHHTT---------------------------GGG--EEE-----TT-----SS--S----------SSHHHHT--GGGEEEEEEEEE-SS-EEEEEEETTEEEEEEEEEEE--S-HHHHHHHHHHHHHHHH---TTBPPEEEEEE-TTSEEEEEEE--TTEEHHHHTTT---HHHHHHHHHHHHHHHHHHHHTT-------GGGEEE-

Sequence (482 aa):
PLFPFFLLLPHPVSHLPSFALKSIKMNAAAATERMRRELKSLVVQIKSKNVAHQLNGLTQLKIFSSADAENKELIREEGTIEPTVQLLGSENVKVQLAAVRLLRSLSVNEENQQRIADEDGIPPLISLLESPFAKLQLNAAATLWNLSVNDNNKRAIAKEGAIRPLIFLLDSNNVKVQNEACGALRNLSFNERNQRLVGKDGGIILLMDLLKSEDENLRRNSAITLNNLTSISDDNRRRLRKEGGVELLINVLLANDINVLGFDVYTELKQSRQGQAGAEAPGTVGAAADGAAGAKPGAVASKGPFAGSAVRLGAVSVSGIGRNQAGMTGSTLEGPPLSLTSDVFDHLTWGEVKIERKIGQGAYGDVFKARYFGYPVAVKVIKDPLSADEVKREKILEELKIMVLLKHPNVVMLMGACLTPDNQVAIITEMCERGNLKDTIKDIKSLPIRLKLAKDIACGLNWLHSNHIIHRDLKLANLLVS

pLDDT: mean 72.62, std 23.15, range [22.77, 98.81]